Protein AF-A0A7Y2WVC5-F1 (afdb_monomer_lite)

Secondary structure (DSSP, 8-state):
------------------------------PEEEEEEEEEEEPPP-S-S---EEEEEE--S-EEEEEEETTEEPSEEEEETTTTEEEEEES--EEEEEEEEESS---S-EEEE-SSGGG-SEEEEEEE-SSBS-HHHHHHHHTTT---EEEE-GGG--SS---TT-B--HHHHHHHHHTT-EEEE--SS---SS---HHHHHHHHHHHHHHHHTSS-TT----EEEPGGG-GGGHHHHHTTTTTT-S--EEESSS-SEEETTSS-EEETTEEEEEP-TT--B---B-HHHH-HHHHHHHHHHHHHH-BTTB-EEEEEE--TT-HHHHHHHHHHHHHHTSTTTT--EEE--HHHHHHHHHHHHHEEEEEEEEEETTS---------------------------------------------------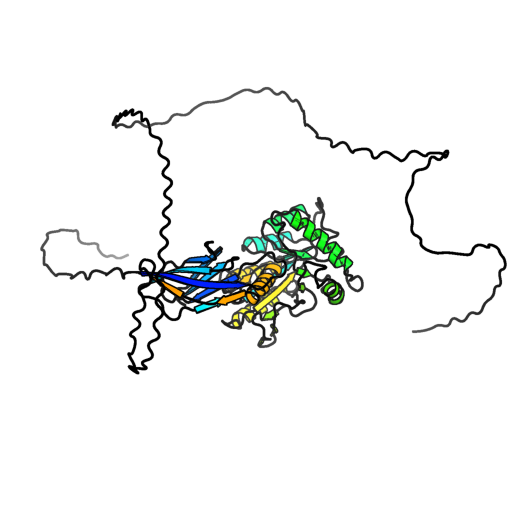------------------------------PPPPP-PPPPPP-------------------------------------------

Foldseek 3Di:
DDDDDDDDDDDDDDDDDDDDPPPDPPPPLDWFKKKKKWFKDFDDFAQAPAQKFKKKKQQAAWADKFKDAPNHGFPDWDADNVRSIIMTMDSDGTMMIIMTIDSDHGDPIDMDTQLFPPNFLAEEAEEEEPQWQCVLVVVLQVVLVAEHEYAYQQQPAAQDDPDPRGGCHLVNLLVNVQSVHHYAYAFNHLDDDPRAALNRRVSRVVSNLVSCCVHPRNSHQHAEYEYRPLDCVNVVSVVVCPPPVGSHQAYAHADAQKAWLLAQWDDDDPDIHHGDDLNYRYHYEAQVLQVALVVLVVVVVVSVVPTDSRTYMYGYYYYYHPSCVSSSVNSVCCCCDQPPNHPNNYHYHYPSNRSSNSSSSVRMDMGDMDMDGPPDDPDPPPPPDPDPDDDDDDDDDDDDDDDDDDDDDDDDDDDDDDDDDDDDDDDDDDDDDDDDDDDDDDYDDDDDDDDDDDDDDDDDDDDDDDDDDDDDDDDDDDDDDDDDDDDDDDDDDDDDDDDDDDDDDDDDDDDD

Sequence (512 aa):
MNWFRSGIATLTIAMALALGFVGWPVHAQSSTAYTYTFSIKQTALPALFYTDLSYIVHLGTVSSPSARVNGVAALSSSYDSATGDFIFTSDQIGTAEITFSAASAPTGITVNKASLKGNKAWAWSHGMDDNVNLQKQIDQINAKGWRATLFMIGNIVSETREEPGWIIDQPGLLELINQGWAVGDHTWSHACYGGQTSAEITDGLAVVEQAVAASSHPDHVVLAFAAPCFDAAYDAPFDALRDGATTLLFNESQGNPLMNVDGTDYTSGAQTAIAMDSTIDKIGRDTGIEASSSGAIATFNWMSANASANRHFWFNTLSHGNQESNLGKVLNNAYATYGPGGTDELWMAPSDEIYSYLVVRDRTTISGGTLTESGNPPSTATNTAISTNTPTNTPTSTATNTPTDTATATNTPTNTPTDTATATNTPTNTPTDTATATNTPMNTPTSTATRTATATRTYTATSTPTPAQVAPNHIYRIWLPFIRTPSRDCSVLLSGCTAGAKHSSAATQQRR

pLDDT: mean 74.97, std 27.17, range [26.42, 98.75]

Radius of gyration: 39.39 Å; chains: 1; bounding box: 111×123×131 Å

Structure (mmCIF, N/CA/C/O backbone):
data_AF-A0A7Y2WVC5-F1
#
_entry.id   AF-A0A7Y2WVC5-F1
#
loop_
_atom_site.group_PDB
_atom_site.id
_atom_site.type_symbol
_atom_site.label_atom_id
_atom_site.label_alt_id
_atom_site.label_comp_id
_atom_site.label_asym_id
_atom_site.label_entity_id
_atom_site.label_seq_id
_atom_site.pdbx_PDB_ins_code
_atom_site.Cartn_x
_atom_site.Cartn_y
_atom_site.Cartn_z
_atom_site.occupancy
_atom_site.B_iso_or_equiv
_atom_site.auth_seq_id
_atom_site.auth_comp_id
_atom_site.auth_asym_id
_atom_site.auth_atom_id
_atom_site.pdbx_PDB_model_num
ATOM 1 N N . MET A 1 1 ? 11.745 59.737 34.653 1.00 33.56 1 MET A N 1
ATOM 2 C CA . MET A 1 1 ? 10.874 60.729 35.326 1.00 33.56 1 MET A CA 1
ATOM 3 C C . MET A 1 1 ? 9.706 59.983 35.959 1.00 33.56 1 MET A C 1
ATOM 5 O O . MET A 1 1 ? 9.180 59.118 35.283 1.00 33.56 1 MET A O 1
ATOM 9 N N . ASN A 1 2 ? 9.359 60.320 37.210 1.00 32.75 2 ASN A N 1
ATOM 10 C CA . ASN A 1 2 ? 8.153 59.952 37.993 1.00 32.75 2 ASN A CA 1
ATOM 11 C C . ASN A 1 2 ? 7.848 58.440 38.180 1.00 32.75 2 ASN A C 1
ATOM 13 O O . ASN A 1 2 ? 7.498 57.759 37.231 1.00 32.75 2 ASN A O 1
ATOM 17 N N . TRP A 1 3 ? 8.164 57.847 39.351 1.00 35.78 3 TRP A N 1
ATOM 18 C CA . TRP A 1 3 ? 7.352 57.774 40.605 1.00 35.78 3 TRP A CA 1
ATOM 19 C C . TRP A 1 3 ? 6.099 56.862 40.428 1.00 35.78 3 TRP A C 1
ATOM 21 O O . TRP A 1 3 ? 5.388 57.027 39.450 1.00 35.78 3 TRP A O 1
ATOM 31 N N . PHE A 1 4 ? 5.754 55.889 41.293 1.00 37.44 4 PHE A N 1
ATOM 32 C CA . PHE A 1 4 ? 5.554 55.987 42.755 1.00 37.44 4 PHE A CA 1
ATOM 33 C C . PHE A 1 4 ? 5.619 54.614 43.501 1.00 37.44 4 PHE A C 1
ATOM 35 O O . PHE A 1 4 ? 5.072 53.630 43.026 1.00 37.44 4 PHE A O 1
ATOM 42 N N . ARG A 1 5 ? 6.200 54.634 44.716 1.00 36.62 5 ARG A N 1
ATOM 43 C CA . ARG A 1 5 ? 6.008 53.806 45.948 1.00 36.62 5 ARG A CA 1
ATOM 44 C C . ARG A 1 5 ? 5.853 52.268 45.968 1.00 36.62 5 ARG A C 1
ATOM 46 O O . ARG A 1 5 ? 4.948 51.672 45.404 1.00 36.62 5 ARG A O 1
ATOM 53 N N . SER A 1 6 ? 6.630 51.701 46.895 1.00 37.03 6 SER A N 1
ATOM 54 C CA . SER A 1 6 ? 6.452 50.435 47.616 1.00 37.03 6 SER A CA 1
ATOM 55 C C . SER A 1 6 ? 5.654 50.604 48.927 1.00 37.03 6 SER A C 1
ATOM 57 O O . SER A 1 6 ? 5.520 51.721 49.437 1.00 37.03 6 SER A O 1
ATOM 59 N N . GLY A 1 7 ? 5.191 49.495 49.526 1.00 32.41 7 GLY A N 1
ATOM 60 C CA . GLY A 1 7 ? 4.706 49.498 50.910 1.00 32.41 7 GLY A CA 1
ATOM 61 C C . GLY A 1 7 ? 4.135 48.175 51.443 1.00 32.41 7 GLY A C 1
ATOM 62 O O . GLY A 1 7 ? 3.260 47.590 50.820 1.00 32.41 7 GLY A O 1
ATOM 63 N N . ILE A 1 8 ? 4.557 47.857 52.677 1.00 33.50 8 ILE A N 1
ATOM 64 C CA . ILE A 1 8 ? 3.957 46.973 53.704 1.00 33.50 8 ILE A CA 1
ATOM 65 C C . ILE A 1 8 ? 4.595 45.581 53.870 1.00 33.50 8 ILE A C 1
ATOM 67 O O . ILE A 1 8 ? 4.725 44.796 52.938 1.00 33.50 8 ILE A O 1
ATOM 71 N N . ALA A 1 9 ? 4.986 45.312 55.121 1.00 34.06 9 ALA A N 1
ATOM 72 C CA . ALA A 1 9 ? 5.579 44.075 55.614 1.00 34.06 9 ALA A CA 1
ATOM 73 C C . ALA A 1 9 ? 4.605 43.316 56.535 1.00 34.06 9 ALA A C 1
ATOM 75 O O . ALA A 1 9 ? 3.639 43.877 57.054 1.00 34.06 9 ALA A O 1
ATOM 76 N N . THR A 1 10 ? 4.884 42.029 56.721 1.00 34.66 10 THR A N 1
ATOM 77 C CA . THR A 1 10 ? 4.026 41.019 57.351 1.00 34.66 10 THR A CA 1
ATOM 78 C C . THR A 1 10 ? 3.912 41.153 58.875 1.00 34.66 10 THR A C 1
ATOM 80 O O . THR A 1 10 ? 4.915 41.368 59.552 1.00 34.66 10 THR A O 1
ATOM 83 N N . LEU A 1 11 ? 2.725 40.880 59.432 1.00 28.55 11 LEU A N 1
ATOM 84 C CA . LEU A 1 11 ? 2.576 40.435 60.823 1.00 28.55 11 LEU A CA 1
ATOM 85 C C . LEU A 1 11 ? 1.407 39.445 60.942 1.00 28.55 11 LEU A C 1
ATOM 87 O O . LEU A 1 11 ? 0.322 39.698 60.423 1.00 28.55 11 LEU A O 1
ATOM 91 N N . THR A 1 12 ? 1.635 38.325 61.629 1.00 35.59 12 THR A N 1
ATOM 92 C CA . THR A 1 12 ? 0.706 37.186 61.703 1.00 35.59 12 THR A CA 1
ATOM 93 C C . THR A 1 12 ? 0.225 36.979 63.137 1.00 35.59 12 THR A C 1
ATOM 95 O O . THR A 1 12 ? 1.047 36.687 64.001 1.00 35.59 12 THR A O 1
ATOM 98 N N . ILE A 1 13 ? -1.087 37.041 63.391 1.00 30.83 13 ILE A N 1
ATOM 99 C CA . ILE A 1 13 ? -1.730 36.419 64.566 1.00 30.83 13 ILE A CA 1
ATOM 100 C C . ILE A 1 13 ? -3.043 35.772 64.108 1.00 30.83 13 ILE A C 1
ATOM 102 O O . ILE A 1 13 ? -3.777 36.336 63.299 1.00 30.83 13 ILE A O 1
ATOM 106 N N . ALA A 1 14 ? -3.302 34.556 64.589 1.00 34.84 14 ALA A N 1
ATOM 107 C CA . ALA A 1 14 ? -4.409 33.716 64.152 1.00 34.84 14 ALA A CA 1
ATOM 108 C C . ALA A 1 14 ? -5.746 34.063 64.827 1.00 34.84 14 ALA A C 1
ATOM 110 O O . ALA A 1 14 ? -5.789 34.395 66.010 1.00 34.84 14 ALA A O 1
ATOM 111 N N . MET A 1 15 ? -6.847 33.836 64.108 1.00 29.27 15 MET A N 1
ATOM 112 C CA . MET A 1 15 ? -8.149 33.561 64.711 1.00 29.27 15 MET A CA 1
ATOM 113 C C . MET A 1 15 ? -8.900 32.558 63.831 1.00 29.27 15 MET A C 1
ATOM 115 O O . MET A 1 15 ? -9.122 32.801 62.648 1.00 29.27 15 MET A O 1
ATOM 119 N N . ALA A 1 16 ? -9.239 31.400 64.396 1.00 35.78 16 ALA A N 1
ATOM 120 C CA . ALA A 1 16 ? -9.943 30.346 63.678 1.00 35.78 16 ALA A CA 1
ATOM 121 C C . ALA A 1 16 ? -11.450 30.636 63.630 1.00 35.78 16 ALA A C 1
ATOM 123 O O . ALA A 1 16 ? -12.061 30.900 64.666 1.00 35.78 16 ALA A O 1
ATOM 124 N N . LEU A 1 17 ? -12.060 30.496 62.452 1.00 33.56 17 LEU A N 1
ATOM 125 C CA . LEU A 1 17 ? -13.498 30.278 62.321 1.00 33.56 17 LEU A CA 1
ATOM 126 C C . LEU A 1 17 ? -13.740 29.065 61.427 1.00 33.56 17 LEU A C 1
ATOM 128 O O . LEU A 1 17 ? -13.249 28.992 60.302 1.00 33.56 17 LEU A O 1
ATOM 132 N N . ALA A 1 18 ? -14.502 28.108 61.949 1.00 40.00 18 ALA A N 1
ATOM 133 C CA . ALA A 1 18 ? -14.889 26.919 61.217 1.00 40.00 18 ALA A CA 1
ATOM 134 C C . ALA A 1 18 ? -16.000 27.253 60.212 1.00 40.00 18 ALA A C 1
ATOM 136 O O . ALA A 1 18 ? -17.116 27.593 60.600 1.00 40.00 18 ALA A O 1
ATOM 137 N N . LEU A 1 19 ? -15.709 27.079 58.926 1.00 38.81 19 LEU A N 1
ATOM 138 C CA . LEU A 1 19 ? -16.716 26.827 57.901 1.00 38.81 19 LEU A CA 1
ATOM 139 C C . LEU A 1 19 ? -16.370 25.488 57.263 1.00 38.81 19 LEU A C 1
ATOM 141 O O . LEU A 1 19 ? -15.317 25.328 56.648 1.00 38.81 19 LEU A O 1
ATOM 145 N N . GLY A 1 20 ? -17.237 24.503 57.491 1.00 38.34 20 GLY A N 1
ATOM 146 C CA . GLY A 1 20 ? -17.029 23.147 57.012 1.00 38.34 20 GLY A CA 1
ATOM 147 C C . GLY A 1 20 ? -17.141 23.088 55.497 1.00 38.34 20 GLY A C 1
ATOM 148 O O . GLY A 1 20 ? -18.246 23.014 54.963 1.00 38.34 20 GLY A O 1
ATOM 149 N N . PHE A 1 21 ? -16.002 23.032 54.810 1.00 38.19 21 PHE A N 1
ATOM 150 C CA . PHE A 1 21 ? -15.967 22.387 53.508 1.00 38.19 21 PHE A CA 1
ATOM 151 C C . PHE A 1 21 ? -16.275 20.910 53.730 1.00 38.19 21 PHE A C 1
ATOM 153 O O . PHE A 1 21 ? -15.416 20.132 54.148 1.00 38.19 21 PHE A O 1
ATOM 160 N N . VAL A 1 22 ? -17.522 20.530 53.449 1.00 42.47 22 VAL A N 1
ATOM 161 C CA . VAL A 1 22 ? -17.866 19.141 53.156 1.00 42.47 22 VAL A CA 1
ATOM 162 C C . VAL A 1 22 ? -17.122 18.803 51.873 1.00 42.47 22 VAL A C 1
ATOM 164 O O . VAL A 1 22 ? -17.624 19.024 50.772 1.00 42.47 22 VAL A O 1
ATOM 167 N N . GLY A 1 23 ? -15.887 18.328 52.025 1.00 41.09 23 GLY A N 1
ATOM 168 C CA . GLY A 1 23 ? -15.157 17.691 50.949 1.00 41.09 23 GLY A CA 1
ATOM 169 C C . GLY A 1 23 ? -15.967 16.478 50.533 1.00 41.09 23 GLY A C 1
ATOM 170 O O . GLY A 1 23 ? -15.902 15.439 51.186 1.00 41.09 23 GLY A O 1
ATOM 171 N N . TRP A 1 24 ? -16.767 16.630 49.476 1.00 39.22 24 TRP A N 1
ATOM 172 C CA . TRP A 1 24 ? -17.312 15.482 48.775 1.00 39.22 24 TRP A CA 1
ATOM 173 C C . TRP A 1 24 ? -16.113 14.606 48.425 1.00 39.22 24 TRP A C 1
ATOM 175 O O . TRP A 1 24 ? -15.170 15.119 47.811 1.00 39.22 24 TRP A O 1
ATOM 185 N N . PRO A 1 25 ? -16.100 13.318 48.809 1.00 43.84 25 PRO A N 1
ATOM 186 C CA . PRO A 1 25 ? -15.121 12.418 48.250 1.00 43.84 25 PRO A CA 1
ATOM 187 C C . PRO A 1 25 ? -15.337 12.485 46.745 1.00 43.84 25 PRO A C 1
ATOM 189 O O . PRO A 1 25 ? -16.435 12.173 46.265 1.00 43.84 25 PRO A O 1
ATOM 192 N N . VAL A 1 26 ? -14.308 12.910 46.010 1.00 43.91 26 VAL A N 1
ATOM 193 C CA . VAL A 1 26 ? -14.211 12.591 44.590 1.00 43.91 26 VAL A CA 1
ATOM 194 C C . VAL A 1 26 ? -14.127 11.075 44.574 1.00 43.91 26 VAL A C 1
ATOM 196 O O . VAL A 1 26 ? -13.062 10.499 44.787 1.00 43.91 26 VAL A O 1
ATOM 199 N N . HIS A 1 27 ? -15.289 10.433 44.466 1.00 46.88 27 HIS A N 1
ATOM 200 C CA . HIS A 1 27 ? -15.378 8.997 44.332 1.00 46.88 27 HIS A CA 1
ATOM 201 C C . HIS A 1 27 ? -14.640 8.700 43.039 1.00 46.88 27 HIS A C 1
ATOM 203 O O . HIS A 1 27 ? -15.120 9.061 41.965 1.00 46.88 27 HIS A O 1
ATOM 209 N N . ALA A 1 28 ? -13.446 8.116 43.159 1.00 51.41 28 ALA A N 1
ATOM 210 C CA . ALA A 1 28 ? -12.745 7.560 42.020 1.00 51.41 28 ALA A CA 1
ATOM 211 C C . ALA A 1 28 ? -13.733 6.594 41.367 1.00 51.41 28 ALA A C 1
ATOM 213 O O . ALA A 1 28 ? -14.120 5.596 41.977 1.00 51.41 28 ALA A O 1
ATOM 214 N N . GLN A 1 29 ? -14.237 6.982 40.196 1.00 56.34 29 GLN A N 1
ATOM 215 C CA . GLN A 1 29 ? -15.312 6.276 39.522 1.00 56.34 29 GLN A CA 1
ATOM 216 C C . GLN A 1 29 ? -14.805 4.859 39.266 1.00 56.34 29 GLN A C 1
ATOM 218 O O . GLN A 1 29 ? -13.790 4.692 38.592 1.00 56.34 29 GLN A O 1
ATOM 223 N N . SER A 1 30 ? -15.429 3.860 39.896 1.00 72.81 30 SER A N 1
ATOM 224 C CA . SER A 1 30 ? -14.893 2.501 39.918 1.00 72.81 30 SER A CA 1
ATOM 225 C C . SER A 1 30 ? -14.838 1.959 38.495 1.00 72.81 30 SER A C 1
ATOM 227 O O . SER A 1 30 ? -15.876 1.664 37.906 1.00 72.81 30 SER A O 1
ATOM 229 N N . SER A 1 31 ? -13.634 1.863 37.938 1.00 85.94 31 SER A N 1
ATOM 230 C CA . SER A 1 31 ? -13.429 1.309 36.609 1.00 85.94 31 SER A CA 1
ATOM 231 C C . SER A 1 31 ? -13.455 -0.210 36.694 1.00 85.94 31 SER A C 1
ATOM 233 O O . SER A 1 31 ? -12.583 -0.814 37.324 1.00 85.94 31 SER A O 1
ATOM 235 N N . THR A 1 32 ? -14.434 -0.815 36.041 1.00 93.31 32 THR A N 1
ATOM 236 C CA . THR A 1 32 ? -14.542 -2.260 35.894 1.00 93.31 32 THR A CA 1
ATOM 237 C C . THR A 1 32 ? -13.721 -2.698 34.684 1.00 93.31 32 THR A C 1
ATOM 239 O O . THR A 1 32 ? -13.753 -2.044 33.640 1.00 93.31 32 THR A O 1
ATOM 242 N N . ALA A 1 33 ? -12.965 -3.786 34.826 1.00 95.31 33 ALA A N 1
ATOM 243 C CA . ALA A 1 33 ? -12.203 -4.368 33.729 1.00 95.31 33 ALA A CA 1
ATOM 244 C C . ALA A 1 33 ? -13.109 -5.254 32.863 1.00 95.31 33 ALA A C 1
ATOM 246 O O . ALA A 1 33 ? -13.911 -6.031 33.382 1.00 95.31 33 ALA A O 1
ATOM 247 N N . TYR A 1 34 ? -12.944 -5.173 31.549 1.00 96.81 34 TYR A N 1
ATOM 248 C CA . TYR A 1 34 ? -13.695 -5.948 30.570 1.00 96.81 34 TYR A CA 1
ATOM 249 C C . TYR A 1 34 ? -12.758 -6.580 29.543 1.00 96.81 34 TYR A C 1
ATOM 251 O O . TYR A 1 34 ? -11.698 -6.034 29.225 1.00 96.81 34 TYR A O 1
ATOM 259 N N . THR A 1 35 ? -13.196 -7.705 28.987 1.00 97.44 35 THR A N 1
ATOM 260 C CA . THR A 1 35 ? -12.602 -8.320 27.801 1.00 97.44 35 THR A CA 1
ATOM 261 C C . THR A 1 35 ? -13.685 -8.467 26.742 1.00 97.44 35 THR A C 1
ATOM 263 O O . THR A 1 35 ? -14.736 -9.054 26.993 1.00 97.44 35 THR A O 1
ATOM 266 N N . TYR A 1 36 ? -13.446 -7.944 25.545 1.00 98.06 36 TYR A N 1
ATOM 267 C CA . TYR A 1 36 ? -14.288 -8.178 24.378 1.00 98.06 36 TYR A CA 1
ATOM 268 C C . TYR A 1 36 ? -13.583 -9.141 23.423 1.00 98.06 36 TYR A C 1
ATOM 270 O O . TYR A 1 36 ? -12.424 -8.928 23.072 1.00 98.06 36 TYR A O 1
ATOM 278 N N . THR A 1 37 ? -14.269 -10.206 23.011 1.00 98.12 37 THR A N 1
ATOM 279 C CA . THR A 1 37 ? -13.688 -11.281 22.192 1.00 98.12 37 THR A CA 1
ATOM 280 C C . THR A 1 37 ? -14.423 -11.463 20.870 1.00 98.12 37 THR A C 1
ATOM 282 O O . THR A 1 37 ? -15.655 -11.459 20.832 1.00 98.12 37 THR A O 1
ATOM 285 N N . PHE A 1 38 ? -13.679 -11.654 19.780 1.00 98.50 38 PHE A N 1
ATOM 286 C CA . PHE A 1 38 ? -14.226 -11.936 18.446 1.00 98.50 38 PHE A CA 1
ATOM 287 C C . PHE A 1 38 ? -13.301 -12.862 17.642 1.00 98.50 38 PHE A C 1
ATOM 289 O O . PHE A 1 38 ? -12.159 -13.097 18.023 1.00 98.50 38 PHE A O 1
ATOM 296 N N . SER A 1 39 ? -13.797 -13.427 16.539 1.00 98.44 39 SER A N 1
ATOM 297 C CA . SER A 1 39 ? -13.038 -14.340 15.671 1.00 98.44 39 SER A CA 1
ATOM 298 C C . SER A 1 39 ? -12.626 -13.664 14.363 1.00 98.44 39 SER A C 1
ATOM 300 O O . SER A 1 39 ? -13.490 -13.243 13.588 1.00 98.44 39 SER A O 1
ATOM 302 N N . ILE A 1 40 ? -11.324 -13.656 14.087 1.00 98.56 40 ILE A N 1
ATOM 303 C CA . ILE A 1 40 ? -10.708 -13.333 12.796 1.00 98.56 40 ILE A CA 1
ATOM 304 C C . ILE A 1 40 ? -10.522 -14.640 12.016 1.00 98.56 40 ILE A C 1
ATOM 306 O O . ILE A 1 40 ? -9.929 -15.596 12.523 1.00 98.56 40 ILE A O 1
ATOM 310 N N . LYS A 1 41 ? -11.013 -14.693 10.776 1.00 97.56 41 LYS A N 1
ATOM 311 C CA . LYS A 1 41 ? -10.811 -15.821 9.853 1.00 97.56 41 LYS A CA 1
ATOM 312 C C . LYS A 1 41 ? -10.374 -15.317 8.491 1.00 97.56 41 LYS A C 1
ATOM 314 O O . LYS A 1 41 ? -10.962 -14.371 7.977 1.00 97.56 41 LYS A O 1
ATOM 319 N N . GLN A 1 42 ? -9.427 -16.006 7.877 1.00 96.62 42 GLN A N 1
ATOM 320 C CA . GLN A 1 42 ? -8.879 -15.656 6.574 1.00 96.62 42 GLN A CA 1
ATOM 321 C C . GLN A 1 42 ? -9.045 -16.836 5.611 1.00 96.62 42 GLN A C 1
ATOM 323 O O . GLN A 1 42 ? -8.865 -17.992 6.005 1.00 96.62 42 GLN A O 1
ATOM 328 N N . THR A 1 43 ? -9.451 -16.563 4.371 1.00 94.75 43 THR A N 1
ATOM 329 C CA . THR A 1 43 ? -9.403 -17.554 3.286 1.00 94.75 43 THR A CA 1
ATOM 330 C C . THR A 1 43 ? -7.969 -17.682 2.768 1.00 94.75 43 THR A C 1
ATOM 332 O O . THR A 1 43 ? -7.126 -16.843 3.066 1.00 94.75 43 THR A O 1
ATOM 335 N N . ALA A 1 44 ? -7.654 -18.746 2.022 1.00 92.44 44 ALA A N 1
ATOM 336 C CA . ALA A 1 44 ? -6.290 -18.970 1.538 1.00 92.44 44 ALA A CA 1
ATOM 337 C C . ALA A 1 44 ? -5.752 -17.743 0.774 1.00 92.44 44 ALA A C 1
ATOM 339 O O . ALA A 1 44 ? -6.392 -17.272 -0.169 1.00 92.44 44 ALA A O 1
ATOM 340 N N . LEU A 1 45 ? -4.588 -17.234 1.179 1.00 91.62 45 LEU A N 1
ATOM 341 C CA . LEU A 1 45 ? -3.866 -16.159 0.494 1.00 91.62 45 LEU A CA 1
ATOM 342 C C . LEU A 1 45 ? -3.009 -16.730 -0.657 1.00 91.62 45 LEU A C 1
ATOM 344 O O . LEU A 1 45 ? -2.692 -17.923 -0.635 1.00 91.62 45 LEU A O 1
ATOM 348 N N . PRO A 1 46 ? -2.620 -15.918 -1.661 1.00 90.44 46 PRO A N 1
ATOM 349 C CA . PRO A 1 46 ? -1.436 -16.222 -2.464 1.00 90.44 46 PRO A CA 1
ATOM 350 C C . PRO A 1 46 ? -0.169 -16.112 -1.591 1.00 90.44 46 PRO A C 1
ATOM 352 O O . PRO A 1 46 ? -0.246 -15.753 -0.415 1.00 90.44 46 PRO A O 1
ATOM 355 N N . ALA A 1 47 ? 1.003 -16.411 -2.154 1.00 90.50 47 ALA A N 1
ATOM 356 C CA . ALA A 1 47 ? 2.263 -16.092 -1.488 1.00 90.50 47 ALA A CA 1
ATOM 357 C C . ALA A 1 47 ? 2.383 -14.562 -1.350 1.00 90.50 47 ALA A C 1
ATOM 359 O O . ALA A 1 47 ? 2.313 -13.853 -2.349 1.00 90.50 47 ALA A O 1
ATOM 360 N N . LEU A 1 48 ? 2.506 -14.066 -0.118 1.00 92.00 48 LEU A N 1
ATOM 361 C CA . LEU A 1 48 ? 2.622 -12.647 0.229 1.00 92.00 48 LEU A CA 1
ATOM 362 C C . LEU A 1 48 ? 3.631 -12.505 1.369 1.00 92.00 48 LEU A C 1
ATOM 364 O O . LEU A 1 48 ? 3.657 -13.348 2.265 1.00 92.00 48 LEU A O 1
ATOM 368 N N . PHE A 1 49 ? 4.406 -11.421 1.363 1.00 92.19 49 PHE A N 1
ATOM 369 C CA . PHE A 1 49 ? 5.295 -11.074 2.475 1.00 92.19 49 PHE A CA 1
ATOM 370 C C . PHE A 1 49 ? 4.537 -10.358 3.602 1.00 92.19 49 PHE A C 1
ATOM 372 O O . PHE A 1 49 ? 4.613 -10.738 4.769 1.00 92.19 49 PHE A O 1
ATOM 379 N N . TYR A 1 50 ? 3.738 -9.349 3.247 1.00 93.75 50 TYR A N 1
ATOM 380 C CA . TYR A 1 50 ? 2.943 -8.586 4.202 1.00 93.75 50 TYR A CA 1
ATOM 381 C C . TYR A 1 50 ? 1.582 -9.257 4.415 1.00 93.75 50 TYR A C 1
ATOM 383 O O . TYR A 1 50 ? 0.789 -9.399 3.486 1.00 93.75 50 TYR A O 1
ATOM 391 N N . THR A 1 51 ? 1.303 -9.672 5.650 1.00 95.69 51 THR A N 1
ATOM 392 C CA . THR A 1 51 ? 0.049 -10.355 6.028 1.00 95.69 51 THR A CA 1
ATOM 393 C C . THR A 1 51 ? -0.720 -9.642 7.142 1.00 95.69 51 THR A C 1
ATOM 395 O O . THR A 1 51 ? -1.736 -10.151 7.617 1.00 95.69 51 THR A O 1
ATOM 398 N N . ASP A 1 52 ? -0.267 -8.453 7.552 1.00 96.94 52 ASP A N 1
ATOM 399 C CA . ASP A 1 52 ? -0.878 -7.701 8.640 1.00 96.94 52 ASP A CA 1
ATOM 400 C C . ASP A 1 52 ? -2.113 -6.902 8.204 1.00 96.94 52 ASP A C 1
ATOM 402 O O . ASP A 1 52 ? -2.188 -6.346 7.110 1.00 96.94 52 ASP A O 1
ATOM 406 N N . LEU A 1 53 ? -3.112 -6.855 9.086 1.00 98.56 53 LEU A N 1
ATOM 407 C CA . LEU A 1 53 ? -4.369 -6.147 8.866 1.00 98.56 53 LEU A CA 1
ATOM 408 C C . LEU A 1 53 ? -4.687 -5.255 10.064 1.00 98.56 53 LEU A C 1
ATOM 410 O O . LEU A 1 53 ? -4.474 -5.641 11.216 1.00 98.56 53 LEU A O 1
ATOM 414 N N . SER A 1 54 ? -5.221 -4.063 9.791 1.00 98.69 54 SER A N 1
ATOM 415 C CA . SER A 1 54 ? -5.696 -3.154 10.837 1.00 98.69 54 SER A CA 1
ATOM 416 C C . SER A 1 54 ? -7.198 -3.311 11.056 1.00 98.69 54 SER A C 1
ATOM 418 O O . SER A 1 54 ? -7.984 -3.398 10.112 1.00 98.69 54 SER A O 1
ATOM 420 N N . TYR A 1 55 ? -7.589 -3.309 12.322 1.00 98.75 55 TYR A N 1
ATOM 421 C CA . TYR A 1 55 ? -8.950 -3.486 12.803 1.00 98.75 55 TYR A CA 1
ATOM 422 C C . TYR A 1 55 ? -9.375 -2.247 13.583 1.00 98.75 55 TYR A C 1
ATOM 424 O O . TYR A 1 55 ? -8.577 -1.685 14.331 1.00 98.75 55 TYR A O 1
ATOM 432 N N . ILE A 1 56 ? -10.635 -1.850 13.431 1.00 98.44 56 ILE A N 1
ATOM 433 C CA . ILE A 1 56 ? -11.261 -0.731 14.137 1.00 98.44 56 ILE A CA 1
ATOM 434 C C . ILE A 1 56 ? -12.304 -1.327 15.079 1.00 98.44 56 ILE A C 1
ATOM 436 O O . ILE A 1 56 ? -13.268 -1.943 14.619 1.00 98.44 56 ILE A O 1
ATOM 440 N N . VAL A 1 57 ? -12.109 -1.167 16.385 1.00 98.50 57 VAL A N 1
ATOM 441 C CA . VAL A 1 57 ? -13.035 -1.620 17.426 1.00 98.50 57 VAL A CA 1
ATOM 442 C C . VAL A 1 57 ? -13.651 -0.394 18.087 1.00 98.50 57 VAL A C 1
ATOM 444 O O . VAL A 1 57 ? -12.981 0.303 18.846 1.00 98.50 57 VAL A O 1
ATOM 447 N N . HIS A 1 58 ? -14.930 -0.133 17.833 1.00 98.00 58 HIS A N 1
ATOM 448 C CA . HIS A 1 58 ? -15.634 0.950 18.513 1.00 98.00 58 HIS A CA 1
ATOM 449 C C . HIS A 1 58 ? -15.964 0.521 19.946 1.00 98.00 58 HIS A C 1
ATOM 451 O O . HIS A 1 58 ? -16.789 -0.371 20.146 1.00 98.00 58 HIS A O 1
ATOM 457 N N . LEU A 1 59 ? -15.316 1.125 20.942 1.00 97.00 59 LEU A N 1
ATOM 458 C CA . LEU A 1 59 ? -15.482 0.790 22.364 1.00 97.00 59 LEU A CA 1
ATOM 459 C C . LEU A 1 59 ? -16.283 1.844 23.143 1.00 97.00 59 LEU A C 1
ATOM 461 O O . LEU A 1 59 ? -16.738 1.567 24.256 1.00 97.00 59 LEU A O 1
ATOM 465 N N . GLY A 1 60 ? -16.454 3.044 22.584 1.00 95.88 60 GLY A N 1
ATOM 466 C CA . GLY A 1 60 ? -16.925 4.204 23.338 1.00 95.88 60 GLY A CA 1
ATOM 467 C C . GLY A 1 60 ? -15.904 4.618 24.406 1.00 95.88 60 GLY A C 1
ATOM 468 O O . GLY A 1 60 ? -14.716 4.337 24.283 1.00 95.88 60 GLY A O 1
ATOM 469 N N . THR A 1 61 ? -16.347 5.297 25.469 1.00 95.31 61 THR A N 1
ATOM 470 C CA . THR A 1 61 ? -15.440 5.839 26.497 1.00 95.31 61 THR A CA 1
ATOM 471 C C . THR A 1 61 ? -14.836 4.750 27.393 1.00 95.31 61 THR A C 1
ATOM 473 O O . THR A 1 61 ? -15.435 4.345 28.392 1.00 95.31 61 THR A O 1
ATOM 476 N N . VAL A 1 62 ? -13.609 4.335 27.073 1.00 96.19 62 VAL A N 1
ATOM 477 C CA . VAL A 1 62 ? -12.811 3.365 27.843 1.00 96.19 62 VAL A CA 1
ATOM 478 C C . VAL A 1 62 ? -11.437 3.923 28.238 1.00 96.19 62 VAL A C 1
ATOM 480 O O . VAL A 1 62 ? -11.011 4.978 27.761 1.00 96.19 62 VAL A O 1
ATOM 483 N N . SER A 1 63 ? -10.727 3.210 29.113 1.00 95.81 63 SER A N 1
ATOM 484 C CA . SER A 1 63 ? -9.326 3.457 29.461 1.00 95.81 63 SER A CA 1
ATOM 485 C C . SER A 1 63 ? -8.462 2.208 29.275 1.00 95.81 63 SER A C 1
ATOM 487 O O . SER A 1 63 ? -8.920 1.075 29.434 1.00 95.81 63 SER A O 1
ATOM 489 N N . SER A 1 64 ? -7.195 2.437 28.918 1.00 94.94 64 SER A N 1
ATOM 490 C CA . SER A 1 64 ? -6.168 1.410 28.688 1.00 94.94 64 SER A CA 1
ATOM 491 C C . SER A 1 64 ? -6.590 0.231 27.785 1.00 94.94 64 SER A C 1
ATOM 493 O O . SER A 1 64 ? -6.355 -0.915 28.173 1.00 94.94 64 SER A O 1
ATOM 495 N N . PRO A 1 65 ? -7.208 0.458 26.606 1.00 97.94 65 PRO A N 1
ATOM 496 C CA . PRO A 1 65 ? -7.500 -0.630 25.684 1.00 97.94 65 PRO A CA 1
ATOM 497 C C . PRO A 1 65 ? -6.210 -1.250 25.126 1.00 97.94 65 PRO A C 1
ATOM 499 O O . PRO A 1 65 ? -5.262 -0.543 24.782 1.00 97.94 65 PRO A O 1
ATOM 502 N N . SER A 1 66 ? -6.180 -2.577 25.021 1.00 98.31 66 SER A N 1
ATOM 503 C CA . SER A 1 66 ? -5.099 -3.327 24.375 1.00 98.31 66 SER A CA 1
ATOM 504 C C . SER A 1 66 ? -5.634 -4.564 23.660 1.00 98.31 66 SER A C 1
ATOM 506 O O . SER A 1 66 ? -6.565 -5.199 24.154 1.00 98.31 66 SER A O 1
ATOM 508 N N . ALA A 1 67 ? -5.014 -4.935 22.537 1.00 98.50 67 ALA A N 1
ATOM 509 C CA . ALA A 1 67 ? -5.377 -6.109 21.748 1.00 98.50 67 ALA A CA 1
ATOM 510 C C . ALA A 1 67 ? -4.358 -7.246 21.872 1.00 98.50 67 ALA A C 1
ATOM 512 O O . ALA A 1 67 ? -3.140 -7.033 21.832 1.00 98.50 67 ALA A O 1
ATOM 513 N N . ARG A 1 68 ? -4.884 -8.470 21.912 1.00 98.56 68 ARG A N 1
ATOM 514 C CA . ARG A 1 68 ? -4.173 -9.697 21.550 1.00 98.56 68 ARG A CA 1
ATOM 515 C C . ARG A 1 68 ? -4.949 -10.444 20.475 1.00 98.56 68 ARG A C 1
ATOM 517 O O . ARG A 1 68 ? -6.172 -10.365 20.438 1.00 98.56 68 ARG A O 1
ATOM 524 N N . VAL A 1 69 ? -4.255 -11.201 19.637 1.00 98.44 69 VAL A N 1
ATOM 525 C CA . VAL A 1 69 ? -4.861 -12.168 18.717 1.00 98.44 69 VAL A CA 1
ATOM 526 C C . VAL A 1 69 ? -4.126 -13.490 18.884 1.00 98.44 69 VAL A C 1
ATOM 528 O O . VAL A 1 69 ? -2.901 -13.541 18.811 1.00 98.44 69 VAL A O 1
ATOM 531 N N . ASN A 1 70 ? -4.870 -14.551 19.195 1.00 96.31 70 ASN A N 1
ATOM 532 C CA . ASN A 1 70 ? -4.330 -15.868 19.540 1.00 96.31 70 ASN A CA 1
ATOM 533 C C . ASN A 1 70 ? -3.241 -15.804 20.644 1.00 96.31 70 ASN A C 1
ATOM 535 O O . ASN A 1 70 ? -2.219 -16.484 20.584 1.00 96.31 70 ASN A O 1
ATOM 539 N N . GLY A 1 71 ? -3.431 -14.920 21.634 1.00 96.00 71 GLY A N 1
ATOM 540 C CA . GLY A 1 71 ? -2.481 -14.645 22.721 1.00 96.00 71 GLY A CA 1
ATOM 541 C C . GLY A 1 71 ? -1.300 -13.724 22.366 1.00 96.00 71 GLY A C 1
ATOM 542 O O . GLY A 1 71 ? -0.711 -13.121 23.272 1.00 96.00 71 GLY A O 1
ATOM 543 N N . VAL A 1 72 ? -0.975 -13.545 21.083 1.00 98.31 72 VAL A N 1
ATOM 544 C CA . VAL A 1 72 ? 0.080 -12.633 20.602 1.00 98.31 72 VAL A CA 1
ATOM 545 C C . VAL A 1 72 ? -0.398 -11.186 20.737 1.00 98.31 72 VAL A C 1
ATOM 547 O O . VAL A 1 72 ? -1.558 -10.895 20.467 1.00 98.31 72 VAL A O 1
ATOM 550 N N . ALA A 1 73 ? 0.460 -10.271 21.193 1.00 98.19 73 ALA A N 1
ATOM 551 C CA . ALA A 1 73 ? 0.111 -8.849 21.272 1.00 98.19 73 ALA A CA 1
ATOM 552 C C . ALA A 1 73 ? -0.017 -8.230 19.871 1.00 98.19 73 ALA A C 1
ATOM 554 O O . ALA A 1 73 ? 0.702 -8.628 18.957 1.00 98.19 73 ALA A O 1
ATOM 555 N N . ALA A 1 74 ? -0.905 -7.246 19.710 1.00 97.38 74 ALA A N 1
ATOM 556 C CA . ALA A 1 74 ? -0.988 -6.479 18.469 1.00 97.38 74 ALA A CA 1
ATOM 557 C C . ALA A 1 74 ? 0.351 -5.792 18.132 1.00 97.38 74 ALA A C 1
ATOM 559 O O . ALA A 1 74 ? 1.050 -5.307 19.024 1.00 97.38 74 ALA A O 1
ATOM 560 N N . LEU A 1 75 ? 0.672 -5.726 16.837 1.00 97.50 75 LEU A N 1
ATOM 561 C CA . LEU A 1 75 ? 1.894 -5.110 16.303 1.00 97.50 75 LEU A CA 1
ATOM 562 C C . LEU A 1 75 ? 1.915 -3.597 16.559 1.00 97.50 75 LEU A C 1
ATOM 564 O O . LEU A 1 75 ? 2.955 -3.006 16.839 1.00 97.50 75 LEU A O 1
ATOM 568 N N . SER A 1 76 ? 0.740 -2.973 16.483 1.00 97.25 76 SER A N 1
ATOM 569 C CA . SER A 1 76 ? 0.504 -1.577 16.840 1.00 97.25 76 SER A CA 1
ATOM 570 C C . SER A 1 76 ? -0.923 -1.401 17.352 1.00 97.25 76 SER A C 1
ATOM 572 O O . SER A 1 76 ? -1.813 -2.188 17.015 1.00 97.25 76 SER A O 1
ATOM 574 N N . SER A 1 77 ? -1.155 -0.367 18.161 1.00 97.56 77 SER A N 1
ATOM 575 C CA . SER A 1 77 ? -2.504 0.037 18.557 1.00 97.56 77 SER A CA 1
ATOM 576 C C . SER A 1 77 ? -2.585 1.500 18.984 1.00 97.56 77 SER A C 1
ATOM 578 O O . SER A 1 77 ? -1.656 2.009 19.613 1.00 97.56 77 SER A O 1
ATOM 580 N N . SER A 1 78 ? -3.719 2.140 18.715 1.00 97.12 78 SER A N 1
ATOM 581 C CA . SER A 1 78 ? -4.066 3.497 19.143 1.00 97.12 78 SER A CA 1
ATOM 582 C C . SER A 1 78 ? -5.528 3.556 19.597 1.00 97.12 78 SER A C 1
ATOM 584 O O . SER A 1 78 ? -6.336 2.694 19.260 1.00 97.12 78 SER A O 1
ATOM 586 N N . TYR A 1 79 ? -5.875 4.566 20.392 1.00 97.75 79 TYR A N 1
ATOM 587 C CA . TYR A 1 79 ? -7.245 4.816 20.836 1.00 97.75 79 TYR A CA 1
ATOM 588 C C . TYR A 1 79 ? -7.559 6.298 20.674 1.00 97.75 79 TYR A C 1
ATOM 590 O O . TYR A 1 79 ? -6.883 7.135 21.278 1.00 97.75 79 TYR A O 1
ATOM 598 N N . ASP A 1 80 ? -8.574 6.607 19.873 1.00 95.31 80 ASP A N 1
ATOM 599 C CA . ASP A 1 80 ? -9.122 7.954 19.761 1.00 95.31 80 ASP A CA 1
ATOM 600 C C . ASP A 1 80 ? -10.288 8.099 20.748 1.00 95.31 80 ASP A C 1
ATOM 602 O O . ASP A 1 80 ? -11.329 7.454 20.630 1.00 95.31 80 ASP A O 1
ATOM 606 N N . SER A 1 81 ? -10.112 8.958 21.751 1.00 94.31 81 SER A N 1
ATOM 607 C CA . SER A 1 81 ? -11.129 9.222 22.771 1.00 94.31 81 SER A CA 1
ATOM 608 C C . SER A 1 81 ? -12.246 10.162 22.305 1.00 94.31 81 SER A C 1
ATOM 610 O O . SER A 1 81 ? -13.258 10.268 23.002 1.00 94.31 81 SER A O 1
ATOM 612 N N . ALA A 1 82 ? -12.091 10.832 21.157 1.00 93.88 82 ALA A N 1
ATOM 613 C CA . ALA A 1 82 ? -13.122 11.669 20.552 1.00 93.88 82 ALA A CA 1
ATOM 614 C C . ALA A 1 82 ? -14.135 10.837 19.752 1.00 93.88 82 ALA A C 1
ATOM 616 O O . ALA A 1 82 ? -15.332 11.121 19.822 1.00 93.88 82 ALA A O 1
ATOM 617 N N . THR A 1 83 ? -13.681 9.800 19.038 1.00 94.38 83 THR A N 1
ATOM 618 C CA . THR A 1 83 ? -14.575 8.845 18.356 1.00 94.38 83 THR A CA 1
ATOM 619 C C . THR A 1 83 ? -14.966 7.664 19.243 1.00 94.38 83 THR A C 1
ATOM 621 O O . THR A 1 83 ? -16.064 7.135 19.094 1.00 94.38 83 THR A O 1
ATOM 624 N N . GLY A 1 84 ? -14.113 7.269 20.194 1.00 96.62 84 GLY A N 1
ATOM 625 C CA . GLY A 1 84 ? -14.258 6.031 20.964 1.00 96.62 84 GLY A CA 1
ATOM 626 C C . GLY A 1 84 ? -13.725 4.793 20.233 1.00 96.62 84 GLY A C 1
ATOM 627 O O . GLY A 1 84 ? -14.037 3.671 20.642 1.00 96.62 84 GLY A O 1
ATOM 628 N N . ASP A 1 85 ? -12.946 4.977 19.164 1.00 97.62 85 ASP A N 1
ATOM 629 C CA . ASP A 1 85 ? -12.401 3.886 18.358 1.00 97.62 85 ASP A CA 1
ATOM 630 C C . ASP A 1 85 ? -11.016 3.461 18.848 1.00 97.62 85 ASP A C 1
ATOM 632 O O . ASP A 1 85 ? -10.088 4.260 18.989 1.00 97.62 85 ASP A O 1
ATOM 636 N N . PHE A 1 86 ? -10.867 2.159 19.071 1.00 98.56 86 PHE A N 1
ATOM 637 C CA . PHE A 1 86 ? -9.595 1.501 19.313 1.00 98.56 86 PHE A CA 1
ATOM 638 C C . PHE A 1 86 ? -9.136 0.802 18.034 1.00 98.56 86 PHE A C 1
ATOM 640 O O . PHE A 1 86 ? -9.770 -0.147 17.569 1.00 98.56 86 PHE A O 1
ATOM 647 N N . ILE A 1 87 ? -8.035 1.276 17.459 1.00 98.50 87 ILE A N 1
ATOM 648 C CA . ILE A 1 87 ? -7.447 0.734 16.236 1.00 98.50 87 ILE A CA 1
ATOM 649 C C . ILE A 1 87 ? -6.269 -0.151 16.635 1.00 98.50 87 ILE A C 1
ATOM 651 O O . ILE A 1 87 ? -5.427 0.266 17.428 1.00 98.50 87 ILE A O 1
ATOM 655 N N . PHE A 1 88 ? -6.168 -1.358 16.083 1.00 98.75 88 PHE A N 1
ATOM 656 C CA . PHE A 1 88 ? -4.994 -2.214 16.278 1.00 98.75 88 PHE A CA 1
ATOM 657 C C . PHE A 1 88 ? -4.625 -2.973 15.005 1.00 98.75 88 PHE A C 1
ATOM 659 O O . PHE A 1 88 ? -5.483 -3.225 14.163 1.00 98.75 88 PHE A O 1
ATOM 666 N N . THR A 1 89 ? -3.356 -3.355 14.870 1.00 98.69 89 THR A N 1
ATOM 667 C CA . THR A 1 89 ? -2.846 -4.098 13.707 1.00 98.69 89 THR A CA 1
ATOM 668 C C . THR A 1 89 ? -2.306 -5.459 14.131 1.00 98.69 89 THR A C 1
ATOM 670 O O . THR A 1 89 ? -1.616 -5.563 15.147 1.00 98.69 89 THR A O 1
ATOM 673 N N . SER A 1 90 ? -2.626 -6.510 13.377 1.00 98.31 90 SER A N 1
ATOM 674 C CA . SER A 1 90 ? -2.123 -7.865 13.620 1.00 98.31 90 SER A CA 1
ATOM 675 C C . SER A 1 90 ? -2.028 -8.669 12.324 1.00 98.31 90 SER A C 1
ATOM 677 O O . SER A 1 90 ? -2.883 -8.555 11.449 1.00 98.31 90 SER A O 1
ATOM 679 N N . ASP A 1 91 ? -0.990 -9.494 12.251 1.00 97.00 91 ASP A N 1
ATOM 680 C CA . ASP A 1 91 ? -0.713 -10.549 11.269 1.00 97.00 91 ASP A CA 1
ATOM 681 C C . ASP A 1 91 ? -1.332 -11.911 11.654 1.00 97.00 91 ASP A C 1
ATOM 683 O O . ASP A 1 91 ? -1.282 -12.873 10.891 1.00 97.00 91 ASP A O 1
ATOM 687 N N . GLN A 1 92 ? -1.927 -12.015 12.846 1.00 97.88 92 GLN A N 1
ATOM 688 C CA . GLN A 1 92 ? -2.489 -13.259 13.362 1.00 97.88 92 GLN A CA 1
ATOM 689 C C . GLN A 1 92 ? -3.967 -13.435 12.989 1.00 97.88 92 GLN A C 1
ATOM 691 O O . GLN A 1 92 ? -4.737 -12.482 12.848 1.00 97.88 92 GLN A O 1
ATOM 696 N N . ILE A 1 93 ? -4.393 -14.698 12.947 1.00 97.12 93 ILE A N 1
ATOM 697 C CA . ILE A 1 93 ? -5.793 -15.117 12.807 1.00 97.12 93 ILE A CA 1
ATOM 698 C C . ILE A 1 93 ? -6.253 -15.902 14.047 1.00 97.12 93 ILE A C 1
ATOM 700 O O . ILE A 1 93 ? -5.437 -16.368 14.842 1.00 97.12 93 ILE A O 1
ATOM 704 N N . GLY A 1 94 ? -7.566 -16.084 14.210 1.00 97.62 94 GLY A N 1
ATOM 705 C CA . GLY A 1 94 ? -8.159 -16.782 15.355 1.00 97.62 94 GLY A CA 1
ATOM 706 C C . GLY A 1 94 ? -8.883 -15.837 16.314 1.00 97.62 94 GLY A C 1
ATOM 707 O O . GLY A 1 94 ? -9.544 -14.894 15.884 1.00 97.62 94 GLY A O 1
ATOM 708 N N . THR A 1 95 ? -8.817 -16.112 17.617 1.00 98.19 95 THR A N 1
ATOM 709 C CA . THR A 1 95 ? -9.517 -15.311 18.634 1.00 98.19 95 THR A CA 1
ATOM 710 C C . THR A 1 95 ? -8.772 -14.009 18.905 1.00 98.19 95 THR A C 1
ATOM 712 O O . THR A 1 95 ? -7.641 -14.038 19.386 1.00 98.19 95 THR A O 1
ATOM 715 N N . ALA A 1 96 ? -9.419 -12.878 18.642 1.00 98.56 96 ALA A N 1
ATOM 716 C CA . ALA A 1 96 ? -9.000 -11.568 19.115 1.00 98.56 96 ALA A CA 1
ATOM 717 C C . ALA A 1 96 ? -9.587 -11.290 20.506 1.00 98.56 96 ALA A C 1
ATOM 719 O O . ALA A 1 96 ? -10.762 -11.571 20.758 1.00 98.56 96 ALA A O 1
ATOM 720 N N . GLU A 1 97 ? -8.775 -10.715 21.387 1.00 98.19 97 GLU A N 1
ATOM 721 C CA . GLU A 1 97 ? -9.102 -10.349 22.763 1.00 98.19 97 GLU A CA 1
ATOM 722 C C . GLU A 1 97 ? -8.741 -8.876 22.982 1.00 98.19 97 GLU A C 1
ATOM 724 O O . GLU A 1 97 ? -7.570 -8.496 22.932 1.00 98.19 97 GLU A O 1
ATOM 729 N N . ILE A 1 98 ? -9.751 -8.041 23.220 1.00 98.38 98 ILE A N 1
ATOM 730 C CA . ILE A 1 98 ? -9.598 -6.612 23.502 1.00 98.38 98 ILE A CA 1
ATOM 731 C C . ILE A 1 98 ? -9.873 -6.397 24.986 1.00 98.38 98 ILE A C 1
ATOM 733 O O . ILE A 1 98 ? -11.018 -6.515 25.424 1.00 98.38 98 ILE A O 1
ATOM 737 N N . THR A 1 99 ? -8.843 -6.095 25.769 1.00 97.75 99 THR A N 1
ATOM 738 C CA . THR A 1 99 ? -8.977 -5.824 27.208 1.00 97.75 99 THR A CA 1
ATOM 739 C C . THR A 1 99 ? -8.953 -4.328 27.465 1.00 97.75 99 THR A C 1
ATOM 741 O O . THR A 1 99 ? -8.088 -3.641 26.925 1.00 97.75 99 THR A O 1
ATOM 744 N N . PHE A 1 100 ? -9.863 -3.822 28.292 1.00 97.12 100 PHE A N 1
ATOM 745 C CA . PHE A 1 100 ? -9.968 -2.399 28.630 1.00 97.12 100 PHE A CA 1
ATOM 746 C C . PHE A 1 100 ? -10.687 -2.206 29.972 1.00 97.12 100 PHE A C 1
ATOM 748 O O . PHE A 1 100 ? -11.274 -3.141 30.519 1.00 97.12 100 PHE A O 1
ATOM 755 N N . SER A 1 101 ? -10.686 -0.979 30.487 1.00 96.25 101 SER A N 1
ATOM 756 C CA . SER A 1 101 ? -11.433 -0.588 31.685 1.00 96.25 101 SER A CA 1
ATOM 757 C C . SER A 1 101 ? -12.512 0.445 31.353 1.00 96.25 101 SER A C 1
ATOM 759 O O . SER A 1 101 ? -12.288 1.341 30.542 1.00 96.25 101 SER A O 1
ATOM 761 N N . ALA A 1 102 ? -13.685 0.348 31.981 1.00 95.00 102 ALA A N 1
ATOM 762 C CA . ALA A 1 102 ? -14.798 1.280 31.771 1.00 95.00 102 ALA A CA 1
ATOM 763 C C . ALA A 1 102 ? -15.603 1.507 33.061 1.00 95.00 102 ALA A C 1
ATOM 765 O O . ALA A 1 102 ? -15.640 0.651 33.941 1.00 95.00 102 ALA A O 1
ATOM 766 N N . ALA A 1 103 ? -16.275 2.655 33.182 1.00 93.25 103 ALA A N 1
ATOM 767 C CA . ALA A 1 103 ? -17.138 2.961 34.336 1.00 93.25 103 ALA A CA 1
ATOM 768 C C . ALA A 1 103 ? -18.456 2.153 34.353 1.00 93.25 103 ALA A C 1
ATOM 770 O O . ALA A 1 103 ? -19.145 2.094 35.369 1.00 93.25 103 ALA A O 1
ATOM 771 N N . SER A 1 104 ? -18.814 1.559 33.216 1.00 91.31 104 SER A N 1
ATOM 772 C CA . SER A 1 104 ? -19.972 0.692 33.000 1.00 91.31 104 SER A CA 1
ATOM 773 C C . SER A 1 104 ? -19.713 -0.171 31.767 1.00 91.31 104 SER A C 1
ATOM 775 O O . SER A 1 104 ? -18.935 0.232 30.903 1.00 91.31 104 SER A O 1
ATOM 777 N N . ALA A 1 105 ? -20.388 -1.315 31.645 1.00 93.00 105 ALA A N 1
ATOM 778 C CA . ALA A 1 105 ? -20.279 -2.173 30.465 1.00 93.00 105 ALA A CA 1
ATOM 779 C C . ALA A 1 105 ? -20.623 -1.386 29.181 1.00 93.00 105 ALA A C 1
ATOM 781 O O . ALA A 1 105 ? -21.723 -0.825 29.107 1.00 93.00 105 ALA A O 1
ATOM 782 N N . PRO A 1 106 ? -19.728 -1.321 28.174 1.00 92.38 106 PRO A N 1
ATOM 783 C CA . PRO A 1 106 ? -20.051 -0.660 26.917 1.00 92.38 106 PRO A CA 1
ATOM 784 C C . PRO A 1 106 ? -21.181 -1.371 26.172 1.00 92.38 106 PRO A C 1
ATOM 786 O O . PRO A 1 106 ? -21.368 -2.584 26.278 1.00 92.38 106 PRO A O 1
ATOM 789 N N . THR A 1 107 ? -21.919 -0.606 25.374 1.00 91.38 107 THR A N 1
ATOM 790 C CA . THR A 1 107 ? -22.998 -1.119 24.521 1.00 91.38 107 THR A CA 1
ATOM 791 C C . THR A 1 107 ? -22.734 -0.714 23.078 1.00 91.38 107 THR A C 1
ATOM 793 O O . THR A 1 107 ? -22.114 0.315 22.834 1.00 91.38 107 THR A O 1
ATOM 796 N N . GLY A 1 108 ? -23.175 -1.532 22.118 1.00 92.06 108 GLY A N 1
ATOM 797 C CA . GLY A 1 108 ? -22.983 -1.230 20.697 1.00 92.06 108 GLY A CA 1
ATOM 798 C C . GLY A 1 108 ? -21.537 -1.347 20.200 1.00 92.06 108 GLY A C 1
ATOM 799 O O . GLY A 1 108 ? -21.201 -0.689 19.222 1.00 92.06 108 GLY A O 1
ATOM 800 N N . ILE A 1 109 ? -20.693 -2.174 20.837 1.00 97.19 109 ILE A N 1
ATOM 801 C CA . ILE A 1 109 ? -19.342 -2.457 20.326 1.00 97.19 109 ILE A CA 1
ATOM 802 C C . ILE A 1 109 ? -19.446 -3.004 18.899 1.00 97.19 109 ILE A C 1
ATOM 804 O O . ILE A 1 109 ? -20.151 -3.988 18.660 1.00 97.19 109 ILE A O 1
ATOM 808 N N . THR A 1 110 ? -18.720 -2.385 17.969 1.00 97.62 110 THR A N 1
ATOM 809 C CA . THR A 1 110 ? -18.584 -2.860 16.586 1.00 97.62 110 THR A CA 1
ATOM 810 C C . THR A 1 110 ? -17.125 -3.164 16.273 1.00 97.62 110 THR A C 1
ATOM 812 O O . THR A 1 110 ? -16.222 -2.608 16.897 1.00 97.62 110 THR A O 1
ATOM 815 N N . VAL A 1 111 ? -16.899 -4.062 15.313 1.00 98.31 111 VAL A N 1
ATOM 816 C CA . VAL A 1 111 ? -15.564 -4.396 14.811 1.00 98.31 111 VAL A CA 1
ATOM 817 C C . VAL A 1 111 ? -15.589 -4.354 13.294 1.00 98.31 111 VAL A C 1
ATOM 819 O O . VAL A 1 111 ? -16.367 -5.075 12.670 1.00 98.31 111 VAL A O 1
ATOM 822 N N . ASN A 1 112 ? -14.705 -3.553 12.710 1.00 97.50 112 ASN A N 1
ATOM 823 C CA . ASN A 1 112 ? -14.530 -3.432 11.269 1.00 97.50 112 ASN A CA 1
ATOM 824 C C . ASN A 1 112 ? -13.068 -3.695 10.886 1.00 97.50 112 ASN A C 1
ATOM 826 O O . ASN A 1 112 ? -12.157 -3.510 11.694 1.00 97.50 112 ASN A O 1
ATOM 830 N N . LYS A 1 113 ? -12.836 -4.109 9.639 1.00 97.50 113 LYS A N 1
ATOM 831 C CA . LYS A 1 113 ? -11.510 -4.012 9.009 1.00 97.50 113 LYS A CA 1
ATOM 832 C C . LYS A 1 113 ? -11.313 -2.552 8.598 1.00 97.50 113 LYS A C 1
ATOM 834 O O . LYS A 1 113 ? -12.267 -1.955 8.101 1.00 97.50 113 LYS A O 1
ATOM 839 N N . ALA A 1 114 ? -10.123 -1.991 8.769 1.00 97.75 114 ALA A N 1
ATOM 840 C CA . ALA A 1 114 ? -9.809 -0.706 8.153 1.00 97.75 114 ALA A CA 1
ATOM 841 C C . ALA A 1 114 ? -9.622 -0.891 6.634 1.00 97.75 114 ALA A C 1
ATOM 843 O O . ALA A 1 114 ? -9.056 -1.898 6.201 1.00 97.75 114 ALA A O 1
ATOM 844 N N . SER A 1 115 ? -10.096 0.057 5.816 1.00 96.25 115 SER A N 1
ATOM 845 C CA . SER A 1 115 ? -9.915 -0.015 4.355 1.00 96.25 115 SER A CA 1
ATOM 846 C C . SER A 1 115 ? -8.447 0.104 3.942 1.00 96.25 115 SER A C 1
ATOM 848 O O . SER A 1 115 ? -8.055 -0.508 2.948 1.00 96.25 115 SER A O 1
ATOM 850 N N . LEU A 1 116 ? -7.652 0.840 4.727 1.00 97.75 116 LEU A N 1
ATOM 851 C CA . LEU A 1 116 ? -6.205 1.014 4.608 1.00 97.75 116 LEU A CA 1
ATOM 852 C C . LEU A 1 116 ? -5.532 0.873 5.986 1.00 97.75 116 LEU A C 1
ATOM 854 O O . LEU A 1 116 ? -6.154 1.110 7.030 1.00 97.75 116 LEU A O 1
ATOM 858 N N . LYS A 1 117 ? -4.243 0.514 5.989 1.00 97.81 117 LYS A N 1
ATOM 859 C CA . LYS A 1 117 ? -3.445 0.270 7.201 1.00 97.81 117 LYS A CA 1
ATOM 860 C C . LYS A 1 117 ? -3.488 1.467 8.147 1.00 97.81 117 LYS A C 1
ATOM 862 O O . LYS A 1 117 ? -3.392 2.611 7.721 1.00 97.81 117 LYS A O 1
ATOM 867 N N . GLY A 1 118 ? -3.681 1.206 9.439 1.00 96.44 118 GLY A N 1
ATOM 868 C CA . GLY A 1 118 ? -3.802 2.242 10.470 1.00 96.44 118 GLY A CA 1
ATOM 869 C C . GLY A 1 118 ? -5.045 3.139 10.371 1.00 96.44 118 GLY A C 1
ATOM 870 O O . GLY A 1 118 ? -5.050 4.186 11.011 1.00 96.44 118 GLY A O 1
ATOM 871 N N . ASN A 1 119 ? -6.076 2.757 9.601 1.00 96.69 119 ASN A N 1
ATOM 872 C CA . ASN A 1 119 ? -7.271 3.574 9.330 1.00 96.69 119 ASN A CA 1
ATOM 873 C C . ASN A 1 119 ? -6.961 4.919 8.640 1.00 96.69 119 ASN A C 1
ATOM 875 O O . ASN A 1 119 ? -7.551 5.954 8.947 1.00 96.69 119 ASN A O 1
ATOM 879 N N . LYS A 1 120 ? -5.991 4.901 7.721 1.00 97.81 120 LYS A N 1
ATOM 880 C CA . LYS A 1 120 ? -5.594 6.057 6.906 1.00 97.81 120 LYS A CA 1
ATOM 881 C C . LYS A 1 120 ? -6.630 6.321 5.810 1.00 97.81 120 LYS A C 1
ATOM 883 O O . LYS A 1 120 ? -7.245 5.389 5.301 1.00 97.81 120 LYS A O 1
ATOM 888 N N . ALA A 1 121 ? -6.825 7.586 5.444 1.00 98.12 121 ALA A N 1
ATOM 889 C CA . ALA A 1 121 ? -7.863 8.013 4.503 1.00 98.12 121 ALA A CA 1
ATOM 890 C C . ALA A 1 121 ? -7.498 7.716 3.037 1.00 98.12 121 ALA A C 1
ATOM 892 O O . ALA A 1 121 ? -8.373 7.453 2.211 1.00 98.12 121 ALA A O 1
ATOM 893 N N . TRP A 1 122 ? -6.207 7.759 2.708 1.00 98.75 122 TRP A N 1
ATOM 894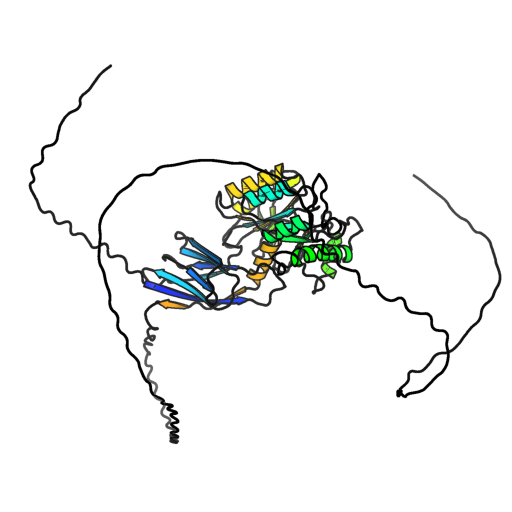 C CA . TRP A 1 122 ? -5.682 7.422 1.386 1.00 98.75 122 TRP A CA 1
ATOM 895 C C . TRP A 1 122 ? -4.218 6.976 1.474 1.00 98.75 122 TRP A C 1
ATOM 897 O O . TRP A 1 122 ? -3.528 7.228 2.466 1.00 98.75 122 TRP A O 1
ATOM 907 N N . ALA A 1 123 ? -3.754 6.288 0.435 1.00 98.69 123 ALA A N 1
ATOM 908 C CA . ALA A 1 123 ? -2.414 5.736 0.335 1.00 98.69 123 ALA A CA 1
ATOM 909 C C . ALA A 1 123 ? -1.655 6.261 -0.891 1.00 98.69 123 ALA A C 1
ATOM 911 O O . ALA A 1 123 ? -2.247 6.611 -1.917 1.00 98.69 123 ALA A O 1
ATOM 912 N N . TRP A 1 124 ? -0.330 6.280 -0.789 1.00 98.62 124 TRP A N 1
ATOM 913 C CA . TRP A 1 124 ? 0.580 6.621 -1.878 1.00 98.62 124 TRP A CA 1
ATOM 914 C C . TRP A 1 124 ? 1.732 5.616 -1.922 1.00 98.62 124 TRP A C 1
ATOM 916 O O . TRP A 1 124 ? 2.494 5.520 -0.959 1.00 98.62 124 TRP A O 1
ATOM 926 N N . SER A 1 125 ? 1.874 4.908 -3.044 1.00 97.75 125 SER A N 1
ATOM 927 C CA . SER A 1 125 ? 3.109 4.189 -3.372 1.00 97.75 125 SER A CA 1
ATOM 928 C C . SER A 1 125 ? 3.965 5.001 -4.323 1.00 97.75 125 SER A C 1
ATOM 930 O O . SER A 1 125 ? 3.473 5.723 -5.196 1.00 97.75 125 SER A O 1
ATOM 932 N N . HIS A 1 126 ? 5.273 4.854 -4.150 1.00 97.69 126 HIS A N 1
ATOM 933 C CA . HIS A 1 126 ? 6.249 5.397 -5.068 1.00 97.69 126 HIS A CA 1
ATOM 934 C C . HIS A 1 126 ? 7.226 4.301 -5.491 1.00 97.69 126 HIS A C 1
ATOM 936 O O . HIS A 1 126 ? 7.796 3.621 -4.635 1.00 97.69 126 HIS A O 1
ATOM 942 N N . GLY A 1 127 ? 7.404 4.143 -6.798 1.00 95.94 127 GLY A N 1
ATOM 943 C CA . GLY A 1 127 ? 8.419 3.289 -7.398 1.00 95.94 127 GLY A CA 1
ATOM 944 C C . GLY A 1 127 ? 9.597 4.093 -7.951 1.00 95.94 127 GLY A C 1
ATOM 945 O O . GLY A 1 127 ? 9.446 5.247 -8.354 1.00 95.94 127 GLY A O 1
ATOM 946 N N . MET A 1 128 ? 10.767 3.468 -8.014 1.00 94.88 128 MET A N 1
ATOM 947 C CA . MET A 1 128 ? 11.923 3.973 -8.759 1.00 94.88 128 MET A CA 1
ATOM 948 C C . MET A 1 128 ? 12.525 2.835 -9.580 1.00 94.88 128 MET A C 1
ATOM 950 O O . MET A 1 128 ? 12.730 1.750 -9.037 1.00 94.88 128 MET A O 1
ATOM 954 N N . ASP A 1 129 ? 12.804 3.080 -10.857 1.00 91.12 129 ASP A N 1
ATOM 955 C CA . ASP A 1 129 ? 13.324 2.103 -11.819 1.00 91.12 129 ASP A CA 1
ATOM 956 C C . ASP A 1 129 ? 14.696 2.513 -12.407 1.00 91.12 129 ASP A C 1
ATOM 958 O O . ASP A 1 129 ? 15.419 3.342 -11.840 1.00 91.12 129 ASP A O 1
ATOM 962 N N . ASP A 1 130 ? 15.114 1.843 -13.486 1.00 89.38 130 ASP A N 1
ATOM 963 C CA . ASP A 1 130 ? 16.406 1.967 -14.185 1.00 89.38 130 ASP A CA 1
ATOM 964 C C . ASP A 1 130 ? 17.687 1.668 -13.377 1.00 89.38 130 ASP A C 1
ATOM 966 O O . ASP A 1 130 ? 18.793 1.748 -13.914 1.00 89.38 130 ASP A O 1
ATOM 970 N N . ASN A 1 131 ? 17.579 1.312 -12.095 1.00 89.00 131 ASN A N 1
ATOM 971 C CA . ASN A 1 131 ? 18.677 1.067 -11.141 1.00 89.00 131 ASN A CA 1
ATOM 972 C C . ASN A 1 131 ? 19.626 2.269 -10.915 1.00 89.00 131 ASN A C 1
ATOM 974 O O . ASN A 1 131 ? 20.568 2.149 -10.125 1.00 89.00 131 ASN A O 1
ATOM 978 N N . VAL A 1 132 ? 19.434 3.404 -11.598 1.00 85.50 132 VAL A N 1
ATOM 979 C CA . VAL A 1 132 ? 20.465 4.437 -11.795 1.00 85.50 132 VAL A CA 1
ATOM 980 C C . VAL A 1 132 ? 20.213 5.707 -10.975 1.00 85.50 132 VAL A C 1
ATOM 982 O O . VAL A 1 132 ? 19.105 6.224 -10.936 1.00 85.50 132 VAL A O 1
ATOM 985 N N . ASN A 1 133 ? 21.259 6.275 -10.355 1.00 88.12 133 ASN A N 1
ATOM 986 C CA . ASN A 1 133 ? 21.212 7.548 -9.597 1.00 88.12 133 ASN A CA 1
ATOM 987 C C . ASN A 1 133 ? 20.091 7.659 -8.529 1.00 88.12 133 ASN A C 1
ATOM 989 O O . ASN A 1 133 ? 19.530 8.738 -8.307 1.00 88.12 133 ASN A O 1
ATOM 993 N N . LEU A 1 134 ? 19.772 6.562 -7.834 1.00 90.44 134 LEU A N 1
ATOM 994 C CA . LEU A 1 134 ? 18.649 6.515 -6.887 1.00 90.44 134 LEU A CA 1
ATOM 995 C C . LEU A 1 134 ? 18.969 7.018 -5.460 1.00 90.44 134 LEU A C 1
ATOM 997 O O . LEU A 1 134 ? 18.044 7.425 -4.756 1.00 90.44 134 LEU A O 1
ATOM 1001 N N . GLN A 1 135 ? 20.240 7.078 -5.023 1.00 90.44 135 GLN A N 1
ATOM 1002 C CA . GLN A 1 135 ? 20.561 7.272 -3.592 1.00 90.44 135 GLN A CA 1
ATOM 1003 C C . GLN A 1 135 ? 19.935 8.509 -2.947 1.00 90.44 135 GLN A C 1
ATOM 1005 O O . GLN A 1 135 ? 19.403 8.425 -1.848 1.00 90.44 135 GLN A O 1
ATOM 1010 N N . LYS A 1 136 ? 19.957 9.667 -3.612 1.00 92.50 136 LYS A N 1
ATOM 1011 C CA . LYS A 1 136 ? 19.401 10.898 -3.023 1.00 92.50 136 LYS A CA 1
ATOM 1012 C C . LYS A 1 136 ? 17.889 10.806 -2.795 1.00 92.50 136 LYS A C 1
ATOM 1014 O O . LYS A 1 136 ? 17.367 11.466 -1.901 1.00 92.50 136 LYS A O 1
ATOM 1019 N N . GLN A 1 137 ? 17.194 10.023 -3.618 1.00 94.50 137 GLN A N 1
ATOM 1020 C CA . GLN A 1 137 ? 15.757 9.780 -3.504 1.00 94.50 137 GLN A CA 1
ATOM 1021 C C . GLN A 1 137 ? 15.490 8.811 -2.343 1.00 94.50 137 GLN A C 1
ATOM 1023 O O . GLN A 1 137 ? 14.669 9.103 -1.475 1.00 94.50 137 GLN A O 1
ATOM 1028 N N . ILE A 1 138 ? 16.291 7.743 -2.249 1.00 95.38 138 ILE A N 1
ATOM 1029 C CA . ILE A 1 138 ? 16.340 6.818 -1.106 1.00 95.38 138 ILE A CA 1
ATOM 1030 C C . ILE A 1 138 ? 16.587 7.572 0.212 1.00 95.38 138 ILE A C 1
ATOM 1032 O O . ILE A 1 138 ? 15.813 7.414 1.154 1.00 95.38 138 ILE A O 1
ATOM 1036 N N . ASP A 1 139 ? 17.591 8.454 0.272 1.00 95.31 139 ASP A N 1
ATOM 1037 C CA . ASP A 1 139 ? 17.905 9.288 1.441 1.00 95.31 139 ASP A CA 1
ATOM 1038 C C . ASP A 1 139 ? 16.721 10.180 1.846 1.00 95.31 139 ASP A C 1
ATOM 1040 O O . ASP A 1 139 ? 16.381 10.276 3.027 1.00 95.31 139 ASP A O 1
ATOM 1044 N N . GLN A 1 140 ? 16.065 10.828 0.874 1.00 97.12 140 GLN A N 1
ATOM 1045 C CA . GLN A 1 140 ? 14.903 11.688 1.122 1.00 97.12 140 GLN A CA 1
ATOM 1046 C C . GLN A 1 140 ? 13.699 10.911 1.673 1.00 97.12 140 GLN A C 1
ATOM 1048 O O . GLN A 1 140 ? 13.004 11.431 2.549 1.00 97.12 140 GLN A O 1
ATOM 1053 N N . ILE A 1 141 ? 13.460 9.690 1.184 1.00 97.81 141 ILE A N 1
ATOM 1054 C CA . ILE A 1 141 ? 12.378 8.797 1.630 1.00 97.81 141 ILE A CA 1
ATOM 1055 C C . ILE A 1 141 ? 12.696 8.235 3.026 1.00 97.81 141 ILE A C 1
ATOM 1057 O O . ILE A 1 141 ? 11.888 8.366 3.952 1.00 97.81 141 ILE A O 1
ATOM 1061 N N . ASN A 1 142 ? 13.914 7.722 3.226 1.00 97.19 142 ASN A N 1
ATOM 1062 C CA . ASN A 1 142 ? 14.405 7.235 4.518 1.00 97.19 142 ASN A CA 1
ATOM 1063 C C . ASN A 1 142 ? 14.341 8.324 5.605 1.00 97.19 142 ASN A C 1
ATOM 1065 O O . ASN A 1 142 ? 13.932 8.040 6.732 1.00 97.19 142 ASN A O 1
ATOM 1069 N N . ALA A 1 143 ? 14.653 9.582 5.271 1.00 97.44 143 ALA A N 1
ATOM 1070 C CA . ALA A 1 143 ? 14.568 10.722 6.189 1.00 97.44 143 ALA A CA 1
ATOM 1071 C C . ALA A 1 143 ? 13.136 11.064 6.660 1.00 97.44 143 ALA A C 1
ATOM 1073 O O . ALA A 1 143 ? 12.976 11.896 7.558 1.00 97.44 143 ALA A O 1
ATOM 1074 N N . LYS A 1 144 ? 12.095 10.451 6.076 1.00 97.50 144 LYS A N 1
ATOM 1075 C CA . LYS A 1 144 ? 10.696 10.529 6.541 1.00 97.50 144 LYS A CA 1
ATOM 1076 C C . LYS A 1 144 ? 10.246 9.305 7.344 1.00 97.50 144 LYS A C 1
ATOM 1078 O O . LYS A 1 144 ? 9.114 9.284 7.814 1.00 97.50 144 LYS A O 1
ATOM 1083 N N . GLY A 1 145 ? 11.110 8.299 7.503 1.00 96.94 145 GLY A N 1
ATOM 1084 C CA . GLY A 1 145 ? 10.731 6.993 8.048 1.00 96.94 145 GLY A CA 1
ATOM 1085 C C . GLY A 1 145 ? 9.901 6.146 7.077 1.00 96.94 145 GLY A C 1
ATOM 1086 O O . GLY A 1 145 ? 9.222 5.223 7.513 1.00 96.94 145 GLY A O 1
ATOM 1087 N N . TRP A 1 146 ? 9.931 6.470 5.782 1.00 98.00 146 TRP A N 1
ATOM 1088 C CA . TRP A 1 146 ? 9.147 5.813 4.735 1.00 98.00 146 TRP A CA 1
ATOM 1089 C C . TRP A 1 146 ? 9.985 4.836 3.905 1.00 98.00 146 TRP A C 1
ATOM 1091 O O . TRP A 1 146 ? 11.215 4.806 4.021 1.00 98.00 146 TRP A O 1
ATOM 1101 N N . ARG A 1 147 ? 9.309 4.033 3.076 1.00 97.19 147 ARG A N 1
ATOM 1102 C CA . ARG A 1 147 ? 9.881 3.044 2.149 1.00 97.19 147 ARG A CA 1
ATOM 1103 C C . ARG A 1 147 ? 9.093 3.042 0.843 1.00 97.19 147 ARG A C 1
ATOM 1105 O O . ARG A 1 147 ? 7.915 3.382 0.836 1.00 97.19 147 ARG A O 1
ATOM 1112 N N . ALA A 1 148 ? 9.756 2.662 -0.240 1.00 97.38 148 ALA A N 1
ATOM 1113 C CA . ALA A 1 148 ? 9.213 2.614 -1.595 1.00 97.38 148 ALA A CA 1
ATOM 1114 C C . ALA A 1 148 ? 9.606 1.287 -2.277 1.00 97.38 148 ALA A C 1
ATOM 1116 O O . ALA A 1 148 ? 10.308 0.470 -1.670 1.00 97.38 148 ALA A O 1
ATOM 1117 N N . THR A 1 149 ? 9.152 1.072 -3.515 1.00 97.19 149 THR A N 1
ATOM 1118 C CA . THR A 1 149 ? 9.548 -0.088 -4.333 1.00 97.19 149 THR A CA 1
ATOM 1119 C C . THR A 1 149 ? 10.715 0.284 -5.257 1.00 97.19 149 THR A C 1
ATOM 1121 O O . THR A 1 149 ? 10.708 1.345 -5.885 1.00 97.19 149 THR A O 1
ATOM 1124 N N . LEU A 1 150 ? 11.725 -0.583 -5.339 1.00 96.25 150 LEU A N 1
ATOM 1125 C CA . LEU A 1 150 ? 12.837 -0.495 -6.290 1.00 96.25 150 LEU A CA 1
ATOM 1126 C C . LEU A 1 150 ? 12.622 -1.516 -7.409 1.00 96.25 150 LEU A C 1
ATOM 1128 O O . LEU A 1 150 ? 12.643 -2.720 -7.162 1.00 96.25 150 LEU A O 1
ATOM 1132 N N . PHE A 1 151 ? 12.416 -1.043 -8.630 1.00 96.25 151 PHE A N 1
ATOM 1133 C CA . PHE A 1 151 ? 12.206 -1.881 -9.804 1.00 96.25 151 PHE A CA 1
ATOM 1134 C C . PHE A 1 151 ? 13.544 -2.125 -10.501 1.00 96.25 151 PHE A C 1
ATOM 1136 O O . PHE A 1 151 ? 14.181 -1.192 -10.990 1.00 96.25 151 PHE A O 1
ATOM 1143 N N . MET A 1 152 ? 13.988 -3.382 -10.500 1.00 94.88 152 MET A N 1
ATOM 1144 C CA . MET A 1 152 ? 15.373 -3.736 -10.806 1.00 94.88 152 MET A CA 1
ATOM 1145 C C . MET A 1 152 ? 15.517 -4.410 -12.174 1.00 94.88 152 MET A C 1
ATOM 1147 O O . MET A 1 152 ? 14.937 -5.465 -12.421 1.00 94.88 152 MET A O 1
ATOM 1151 N N . ILE A 1 153 ? 16.355 -3.836 -13.040 1.00 95.06 153 ILE A N 1
ATOM 1152 C CA . ILE A 1 153 ? 16.788 -4.442 -14.305 1.00 95.06 153 ILE A CA 1
ATOM 1153 C C . ILE A 1 153 ? 17.839 -5.516 -14.004 1.00 95.06 153 ILE A C 1
ATOM 1155 O O . ILE A 1 153 ? 18.929 -5.200 -13.508 1.00 95.06 153 ILE A O 1
ATOM 1159 N N . GLY A 1 154 ? 17.533 -6.776 -14.315 1.00 93.75 154 GLY A N 1
ATOM 1160 C CA . GLY A 1 154 ? 18.326 -7.936 -13.893 1.00 93.75 154 GLY A CA 1
ATOM 1161 C C . GLY A 1 154 ? 19.774 -7.940 -14.401 1.00 93.75 154 GLY A C 1
ATOM 1162 O O . GLY A 1 154 ? 20.696 -8.185 -13.625 1.00 93.75 154 GLY A O 1
ATOM 1163 N N . ASN A 1 155 ? 20.010 -7.611 -15.675 1.00 91.44 155 ASN A N 1
ATOM 1164 C CA . ASN A 1 155 ? 21.329 -7.738 -16.313 1.00 91.44 155 ASN A CA 1
ATOM 1165 C C . ASN A 1 155 ? 22.372 -6.692 -15.878 1.00 91.44 155 ASN A C 1
ATOM 1167 O O . ASN A 1 155 ? 23.543 -6.810 -16.252 1.00 91.44 155 ASN A O 1
ATOM 1171 N N . ILE A 1 156 ? 21.961 -5.677 -15.111 1.00 89.00 156 ILE A N 1
ATOM 1172 C CA . ILE A 1 156 ? 22.851 -4.662 -14.535 1.00 89.00 156 ILE A CA 1
ATOM 1173 C C . ILE A 1 156 ? 22.925 -4.705 -13.004 1.00 89.00 156 ILE A C 1
ATOM 1175 O O . ILE A 1 156 ? 23.793 -4.027 -12.451 1.00 89.00 156 ILE A O 1
ATOM 1179 N N . VAL A 1 157 ? 22.124 -5.532 -12.317 1.00 88.56 157 VAL A N 1
ATOM 1180 C CA . VAL A 1 157 ? 22.423 -5.913 -10.924 1.00 88.56 157 VAL A CA 1
ATOM 1181 C C . VAL A 1 157 ? 23.703 -6.752 -10.926 1.00 88.56 157 VAL A C 1
ATOM 1183 O O . VAL A 1 157 ? 23.865 -7.677 -11.718 1.00 88.56 157 VAL A O 1
ATOM 1186 N N . SER A 1 158 ? 24.661 -6.400 -10.070 1.00 81.81 158 SER A N 1
ATOM 1187 C CA . SER A 1 158 ? 26.006 -6.980 -10.099 1.00 81.81 158 SER A CA 1
ATOM 1188 C C . SER A 1 158 ? 26.599 -7.076 -8.699 1.00 81.81 158 SER A C 1
ATOM 1190 O O . SER A 1 158 ? 26.367 -6.200 -7.873 1.00 81.81 158 SER A O 1
ATOM 1192 N N . GLU A 1 159 ? 27.405 -8.106 -8.443 1.00 79.69 159 GLU A N 1
ATOM 1193 C CA . GLU A 1 159 ? 28.052 -8.340 -7.144 1.00 79.69 159 GLU A CA 1
ATOM 1194 C C . GLU A 1 159 ? 29.044 -7.233 -6.728 1.00 79.69 159 GLU A C 1
ATOM 1196 O O . GLU A 1 159 ? 29.296 -7.075 -5.536 1.00 79.69 159 GLU A O 1
ATOM 1201 N N . THR A 1 160 ? 29.649 -6.501 -7.680 1.00 68.19 160 THR A N 1
ATOM 1202 C CA . THR A 1 160 ? 30.825 -5.639 -7.408 1.00 68.19 160 THR A CA 1
ATOM 1203 C C . THR A 1 160 ? 30.911 -4.354 -8.257 1.00 68.19 160 THR A C 1
ATOM 1205 O O . THR A 1 160 ? 32.018 -3.887 -8.551 1.00 68.19 160 THR A O 1
ATOM 1208 N N . ARG A 1 161 ? 29.798 -3.811 -8.773 1.00 65.25 161 ARG A N 1
ATOM 1209 C CA . ARG A 1 161 ? 29.844 -2.735 -9.790 1.00 65.25 161 ARG A CA 1
ATOM 1210 C C . ARG A 1 161 ? 29.964 -1.327 -9.190 1.00 65.25 161 ARG A C 1
ATOM 1212 O O . ARG A 1 161 ? 29.028 -0.534 -9.224 1.00 65.25 161 ARG A O 1
ATOM 1219 N N . GLU A 1 162 ? 31.169 -0.986 -8.741 1.00 60.81 162 GLU A N 1
ATOM 1220 C CA . GLU A 1 162 ? 31.543 0.358 -8.268 1.00 60.81 162 GLU A CA 1
ATOM 1221 C C . GLU A 1 162 ? 31.701 1.385 -9.423 1.00 60.81 162 GLU A C 1
ATOM 1223 O O . GLU A 1 162 ? 32.797 1.891 -9.679 1.00 60.81 162 GLU A O 1
ATOM 1228 N N . GLU A 1 163 ? 30.626 1.714 -10.154 1.00 61.44 163 GLU A N 1
ATOM 1229 C CA . GLU A 1 163 ? 30.668 2.754 -11.202 1.00 61.44 163 GLU A CA 1
ATOM 1230 C C . GLU A 1 163 ? 30.232 4.159 -10.711 1.00 61.44 163 GLU A C 1
ATOM 1232 O O . GLU A 1 163 ? 29.162 4.317 -10.110 1.00 61.44 163 GLU A O 1
ATOM 1237 N N . PRO A 1 164 ? 31.015 5.228 -10.992 1.00 52.38 164 PRO A N 1
ATOM 1238 C CA . PRO A 1 164 ? 30.628 6.601 -10.663 1.00 52.38 164 PRO A CA 1
ATOM 1239 C C . PRO A 1 164 ? 29.401 7.043 -11.470 1.00 52.38 164 PRO A C 1
ATOM 1241 O O . PRO A 1 164 ? 29.433 7.044 -12.697 1.00 52.38 164 PRO A O 1
ATOM 1244 N N . GLY A 1 165 ? 28.340 7.476 -10.787 1.00 58.97 165 GLY A N 1
ATOM 1245 C CA . GLY A 1 165 ? 27.033 7.740 -11.412 1.00 58.97 165 GLY A CA 1
ATOM 1246 C C . GLY A 1 165 ? 25.963 6.697 -11.079 1.00 58.97 165 GLY A C 1
ATOM 1247 O O . GLY A 1 165 ? 24.833 6.851 -11.523 1.00 58.97 165 GLY A O 1
ATOM 1248 N N . TRP A 1 166 ? 26.317 5.718 -10.238 1.00 59.31 166 TRP A N 1
ATOM 1249 C CA . TRP A 1 166 ? 25.431 4.845 -9.465 1.00 59.31 166 TRP A CA 1
ATOM 1250 C C . TRP A 1 166 ? 24.523 3.908 -10.261 1.00 59.31 166 TRP A C 1
ATOM 1252 O O . TRP A 1 166 ? 23.557 4.335 -10.883 1.00 59.31 166 TRP A O 1
ATOM 1262 N N . ILE A 1 167 ? 24.800 2.617 -10.103 1.00 68.69 167 ILE A N 1
ATOM 1263 C CA . ILE A 1 167 ? 23.853 1.507 -10.204 1.00 68.69 167 ILE A CA 1
ATOM 1264 C C . ILE A 1 167 ? 23.692 0.971 -8.777 1.00 68.69 167 ILE A C 1
ATOM 1266 O O . ILE A 1 167 ? 24.691 0.903 -8.060 1.00 68.69 167 ILE A O 1
ATOM 1270 N N . ILE A 1 168 ? 22.483 0.591 -8.355 1.00 77.81 168 ILE A N 1
ATOM 1271 C CA . ILE A 1 168 ? 22.333 -0.206 -7.126 1.00 77.81 168 ILE A CA 1
ATOM 1272 C C . ILE A 1 168 ? 22.925 -1.595 -7.398 1.00 77.81 168 ILE A C 1
ATOM 1274 O O . ILE A 1 168 ? 22.373 -2.381 -8.171 1.00 77.81 168 ILE A O 1
ATOM 1278 N N . ASP A 1 169 ? 24.079 -1.867 -6.793 1.00 83.75 169 ASP A N 1
ATOM 1279 C CA . ASP A 1 169 ? 24.728 -3.172 -6.828 1.00 83.75 169 ASP A CA 1
ATOM 1280 C C . ASP A 1 169 ? 24.023 -4.168 -5.888 1.00 83.75 169 ASP A C 1
ATOM 1282 O O . ASP A 1 169 ? 23.139 -3.812 -5.106 1.00 83.75 169 ASP A O 1
ATOM 1286 N N . GLN A 1 170 ? 24.367 -5.452 -5.983 1.00 87.19 170 GLN A N 1
ATOM 1287 C CA . GLN A 1 170 ? 23.713 -6.484 -5.179 1.00 87.19 170 GLN A CA 1
ATOM 1288 C C . GLN A 1 170 ? 23.913 -6.280 -3.660 1.00 87.19 170 GLN A C 1
ATOM 1290 O O . GLN A 1 170 ? 22.933 -6.441 -2.931 1.00 87.19 170 GLN A O 1
ATOM 1295 N N . PRO A 1 171 ? 25.101 -5.886 -3.146 1.00 88.81 171 PRO A N 1
ATOM 1296 C CA . PRO A 1 171 ? 25.263 -5.500 -1.743 1.00 88.81 171 PRO A CA 1
ATOM 1297 C C . PRO A 1 171 ? 24.327 -4.365 -1.296 1.00 88.81 171 PRO A C 1
ATOM 1299 O O . PRO A 1 171 ? 23.671 -4.503 -0.260 1.00 88.81 171 PRO A O 1
ATOM 1302 N N . GLY A 1 172 ? 24.218 -3.281 -2.072 1.00 89.00 172 GLY A N 1
ATOM 1303 C CA . GLY A 1 172 ? 23.317 -2.165 -1.776 1.00 89.00 172 GLY A CA 1
ATOM 1304 C C . GLY A 1 172 ? 21.840 -2.558 -1.846 1.00 89.00 172 GLY A C 1
ATOM 1305 O O . GLY A 1 172 ? 21.052 -2.154 -0.992 1.00 89.00 172 GLY A O 1
ATOM 1306 N N . LEU A 1 173 ? 21.464 -3.409 -2.805 1.00 91.06 173 LEU A N 1
ATOM 1307 C CA . LEU A 1 173 ? 20.107 -3.951 -2.913 1.00 91.06 173 LEU A CA 1
ATOM 1308 C C . LEU A 1 173 ? 19.738 -4.790 -1.680 1.00 91.06 173 LEU A C 1
ATOM 1310 O O . LEU A 1 173 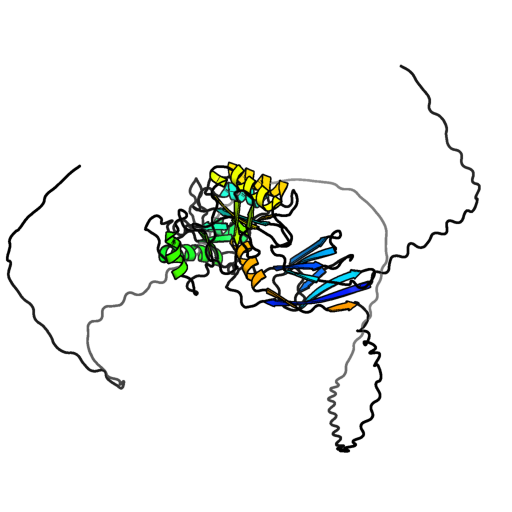? 18.662 -4.603 -1.113 1.00 91.06 173 LEU A O 1
ATOM 1314 N N . LEU A 1 174 ? 20.647 -5.659 -1.219 1.00 92.81 174 LEU A N 1
ATOM 1315 C CA . LEU A 1 174 ? 20.480 -6.423 0.024 1.00 92.81 174 LEU A CA 1
ATOM 1316 C C . LEU A 1 174 ? 20.311 -5.506 1.237 1.00 92.81 174 LEU A C 1
ATOM 1318 O O . LEU A 1 174 ? 19.434 -5.750 2.062 1.00 92.81 174 LEU A O 1
ATOM 1322 N N . GLU A 1 175 ? 21.127 -4.455 1.360 1.00 92.75 175 GLU A N 1
ATOM 1323 C CA . GLU A 1 175 ? 20.996 -3.495 2.459 1.00 92.75 175 GLU A CA 1
ATOM 1324 C C . GLU A 1 175 ? 19.610 -2.830 2.463 1.00 92.75 175 GLU A C 1
ATOM 1326 O O . GLU A 1 175 ? 18.985 -2.727 3.520 1.00 92.75 175 GLU A O 1
ATOM 1331 N N . LEU A 1 176 ? 19.095 -2.439 1.297 1.00 94.44 176 LEU A N 1
ATOM 1332 C CA . LEU A 1 176 ? 17.785 -1.798 1.175 1.00 94.44 176 LEU A CA 1
ATOM 1333 C C . LEU A 1 176 ? 16.640 -2.773 1.503 1.00 94.44 176 LEU A C 1
ATOM 1335 O O . LEU A 1 176 ? 15.763 -2.417 2.296 1.00 94.44 176 LEU A O 1
ATOM 1339 N N . ILE A 1 177 ? 16.686 -4.018 1.012 1.00 95.56 177 ILE A N 1
ATOM 1340 C CA . ILE A 1 177 ? 15.722 -5.073 1.389 1.00 95.56 177 ILE A CA 1
ATOM 1341 C C . ILE A 1 177 ? 15.727 -5.279 2.916 1.00 95.56 177 ILE A C 1
ATOM 1343 O O . ILE A 1 177 ? 14.671 -5.257 3.548 1.00 95.56 177 ILE A O 1
ATOM 1347 N N . ASN A 1 178 ? 16.909 -5.374 3.537 1.00 94.94 178 ASN A N 1
ATOM 1348 C CA . ASN A 1 178 ? 17.068 -5.519 4.994 1.00 94.94 178 ASN A CA 1
ATOM 1349 C C . ASN A 1 178 ? 16.554 -4.305 5.789 1.00 94.94 178 ASN A C 1
ATOM 1351 O O . ASN A 1 178 ? 16.237 -4.416 6.973 1.00 94.94 178 ASN A O 1
ATOM 1355 N N . GLN A 1 179 ? 16.486 -3.129 5.162 1.00 94.00 179 GLN A N 1
ATOM 1356 C CA . GLN A 1 179 ? 15.904 -1.921 5.746 1.00 94.00 179 GLN A CA 1
ATOM 1357 C C . GLN A 1 179 ? 14.378 -1.839 5.566 1.00 94.00 179 GLN A C 1
ATOM 1359 O O . GLN A 1 179 ? 13.783 -0.882 6.073 1.00 94.00 179 GLN A O 1
ATOM 1364 N N . GLY A 1 180 ? 13.743 -2.791 4.872 1.00 93.56 180 GLY A N 1
ATOM 1365 C CA . GLY A 1 180 ? 12.302 -2.823 4.601 1.00 93.56 180 GLY A CA 1
ATOM 1366 C C . GLY A 1 180 ? 11.874 -2.128 3.303 1.00 93.56 180 GLY A C 1
ATOM 1367 O O . GLY A 1 180 ? 10.717 -1.730 3.189 1.00 93.56 180 GLY A O 1
ATOM 1368 N N . TRP A 1 181 ? 12.785 -1.929 2.346 1.00 96.38 181 TRP A N 1
ATOM 1369 C CA . TRP A 1 181 ? 12.407 -1.557 0.978 1.00 96.38 181 TRP A CA 1
ATOM 1370 C C . TRP A 1 181 ? 11.799 -2.760 0.250 1.00 96.38 181 TRP A C 1
ATOM 1372 O O . TRP A 1 181 ? 12.266 -3.886 0.429 1.00 96.38 181 TRP A O 1
ATOM 1382 N N . ALA A 1 182 ? 10.787 -2.524 -0.588 1.00 96.12 182 ALA A N 1
ATOM 1383 C CA . ALA A 1 182 ? 10.321 -3.551 -1.515 1.00 96.12 182 ALA A CA 1
ATOM 1384 C C . ALA A 1 182 ? 11.152 -3.524 -2.798 1.00 96.12 182 ALA A C 1
ATOM 1386 O O . ALA A 1 182 ? 11.737 -2.499 -3.164 1.00 96.12 182 ALA A O 1
ATOM 1387 N N . VAL A 1 183 ? 11.181 -4.659 -3.484 1.00 95.81 183 VAL A N 1
ATOM 1388 C CA . VAL A 1 183 ? 11.864 -4.829 -4.763 1.00 95.81 183 VAL A CA 1
ATOM 1389 C C . VAL A 1 183 ? 10.910 -5.484 -5.750 1.00 95.81 183 VAL A C 1
ATOM 1391 O O . VAL A 1 183 ? 10.194 -6.412 -5.385 1.00 95.81 183 VAL A O 1
ATOM 1394 N N . GLY A 1 184 ? 10.901 -4.987 -6.982 1.00 95.94 184 GLY A N 1
ATOM 1395 C CA . GLY A 1 184 ? 10.079 -5.492 -8.076 1.00 95.94 184 GLY A CA 1
ATOM 1396 C C . GLY A 1 184 ? 10.927 -5.832 -9.297 1.00 95.94 184 GLY A C 1
ATOM 1397 O O . GLY A 1 184 ? 12.044 -5.327 -9.454 1.00 95.94 184 GLY A O 1
ATOM 1398 N N . ASP A 1 185 ? 10.395 -6.675 -10.177 1.00 96.69 185 ASP A N 1
ATOM 1399 C CA . ASP A 1 185 ? 11.048 -6.973 -11.454 1.00 96.69 185 ASP A CA 1
ATOM 1400 C C . ASP A 1 185 ? 10.888 -5.799 -12.436 1.00 96.69 185 ASP A C 1
ATOM 1402 O O . ASP A 1 185 ? 9.796 -5.241 -12.582 1.00 96.69 185 ASP A O 1
ATOM 1406 N N . HIS A 1 186 ? 11.977 -5.441 -13.120 1.00 96.44 186 HIS A N 1
ATOM 1407 C CA . HIS A 1 186 ? 11.978 -4.504 -14.248 1.00 96.44 186 HIS A CA 1
ATOM 1408 C C . HIS A 1 186 ? 12.559 -5.131 -15.522 1.00 96.44 186 HIS A C 1
ATOM 1410 O O . HIS A 1 186 ? 13.123 -4.447 -16.380 1.00 96.44 186 HIS A O 1
ATOM 1416 N N . THR A 1 187 ? 12.383 -6.446 -15.659 1.00 97.12 187 THR A N 1
ATOM 1417 C CA . THR A 1 187 ? 12.930 -7.328 -16.693 1.00 97.12 187 THR A CA 1
ATOM 1418 C C . THR A 1 187 ? 14.440 -7.514 -16.657 1.00 97.12 187 THR A C 1
ATOM 1420 O O . THR A 1 187 ? 15.196 -6.779 -16.025 1.00 97.12 187 THR A O 1
ATOM 1423 N N . TRP A 1 188 ? 14.903 -8.512 -17.400 1.00 96.50 188 TRP A N 1
ATOM 1424 C CA . TRP A 1 188 ? 16.308 -8.803 -17.594 1.00 96.50 188 TRP A CA 1
ATOM 1425 C C . TRP A 1 188 ? 17.067 -7.644 -18.243 1.00 96.50 188 TRP A C 1
ATOM 1427 O O . TRP A 1 188 ? 18.116 -7.274 -17.725 1.00 96.50 188 TRP A O 1
ATOM 1437 N N . SER A 1 189 ? 16.588 -7.072 -19.354 1.00 94.88 189 SER A N 1
ATOM 1438 C CA . SER A 1 189 ? 17.388 -6.138 -20.165 1.00 94.88 189 SER A CA 1
ATOM 1439 C C . SER A 1 189 ? 16.773 -4.765 -20.431 1.00 94.88 189 SER A C 1
ATOM 1441 O O . SER A 1 189 ? 17.359 -3.992 -21.194 1.00 94.88 189 SER A O 1
ATOM 1443 N N . HIS A 1 190 ? 15.630 -4.446 -19.811 1.00 94.88 190 HIS A N 1
ATOM 1444 C CA . HIS A 1 190 ? 14.830 -3.255 -20.124 1.00 94.88 190 HIS A CA 1
ATOM 1445 C C . HIS A 1 190 ? 14.458 -3.219 -21.624 1.00 94.88 190 HIS A C 1
ATOM 1447 O O . HIS A 1 190 ? 14.665 -2.245 -22.359 1.00 94.88 190 HIS A O 1
ATOM 1453 N N . ALA A 1 191 ? 13.937 -4.343 -22.122 1.00 94.69 191 ALA A N 1
ATOM 1454 C CA . ALA A 1 191 ? 13.499 -4.452 -23.505 1.00 94.69 191 ALA A CA 1
ATOM 1455 C C . ALA A 1 191 ? 12.222 -3.619 -23.748 1.00 94.69 191 ALA A C 1
ATOM 1457 O O . ALA A 1 191 ? 11.264 -3.674 -22.989 1.00 94.69 191 ALA A O 1
ATOM 1458 N N . CYS A 1 192 ? 12.166 -2.860 -24.842 1.00 91.81 192 CYS A N 1
ATOM 1459 C CA . CYS A 1 192 ? 10.982 -2.074 -25.206 1.00 91.81 192 CYS A CA 1
ATOM 1460 C C . CYS A 1 192 ? 10.668 -2.196 -26.701 1.00 91.81 192 CYS A C 1
ATOM 1462 O O . CYS A 1 192 ? 11.532 -2.574 -27.495 1.00 91.81 192 CYS A O 1
ATOM 1464 N N . TYR A 1 193 ? 9.446 -1.823 -27.095 1.00 88.38 193 TYR A N 1
ATOM 1465 C CA . TYR A 1 193 ? 9.031 -1.621 -28.487 1.00 88.38 193 TYR A CA 1
ATOM 1466 C C . TYR A 1 193 ? 9.310 -2.808 -29.434 1.00 88.38 193 TYR A C 1
ATOM 1468 O O . TYR A 1 193 ? 9.847 -2.636 -30.531 1.00 88.38 193 TYR A O 1
ATOM 1476 N N . GLY A 1 194 ? 8.921 -4.019 -29.021 1.00 86.38 194 GLY A N 1
ATOM 1477 C CA . GLY A 1 194 ? 9.035 -5.253 -29.811 1.00 86.38 194 GLY A CA 1
ATOM 1478 C C . GLY A 1 194 ? 10.011 -6.296 -29.255 1.00 86.38 194 GLY A C 1
ATOM 1479 O O . GLY A 1 194 ? 10.196 -7.335 -29.887 1.00 86.38 194 GLY A O 1
ATOM 1480 N N . GLY A 1 195 ? 10.629 -6.036 -28.098 1.00 89.56 195 GLY A N 1
ATOM 1481 C CA . GLY A 1 195 ? 11.479 -6.990 -27.372 1.00 89.56 195 GLY A CA 1
ATOM 1482 C C . GLY A 1 195 ? 10.778 -7.754 -26.238 1.00 89.56 195 GLY A C 1
ATOM 1483 O O . GLY A 1 195 ? 11.415 -8.563 -25.569 1.00 89.56 195 GLY A O 1
ATOM 1484 N N . GLN A 1 196 ? 9.487 -7.508 -26.002 1.00 93.88 196 GLN A N 1
ATOM 1485 C CA . GLN A 1 196 ? 8.752 -8.058 -24.862 1.00 93.88 196 GLN A CA 1
ATOM 1486 C C . GLN A 1 196 ? 8.555 -9.571 -24.964 1.00 93.88 196 GLN A C 1
ATOM 1488 O O . GLN A 1 196 ? 7.956 -10.074 -25.916 1.00 93.88 196 GLN A O 1
ATOM 1493 N N . THR A 1 197 ? 9.016 -10.305 -23.952 1.00 95.00 197 THR A N 1
ATOM 1494 C CA . THR A 1 197 ? 8.833 -11.757 -23.839 1.00 95.00 197 THR A CA 1
ATOM 1495 C C . THR A 1 197 ? 8.661 -12.161 -22.379 1.00 95.00 197 THR A C 1
ATOM 1497 O O . THR A 1 197 ? 9.098 -11.446 -21.482 1.00 95.00 197 THR A O 1
ATOM 1500 N N . SER A 1 198 ? 8.071 -13.332 -22.124 1.00 94.69 198 SER A N 1
ATOM 1501 C CA . SER A 1 198 ? 8.002 -13.870 -20.760 1.00 94.69 198 SER A CA 1
ATOM 1502 C C . SER A 1 198 ? 9.389 -14.226 -20.210 1.00 94.69 198 SER A C 1
ATOM 1504 O O . SER A 1 198 ? 9.565 -14.197 -19.003 1.00 94.69 198 SER A O 1
ATOM 1506 N N . ALA A 1 199 ? 10.376 -14.495 -21.079 1.00 95.38 199 ALA A N 1
ATOM 1507 C CA . ALA A 1 199 ? 11.766 -14.725 -20.679 1.00 95.38 199 ALA A CA 1
ATOM 1508 C C . ALA A 1 199 ? 12.417 -13.456 -20.109 1.00 95.38 199 ALA A C 1
ATOM 1510 O O . ALA A 1 199 ? 13.064 -13.523 -19.075 1.00 95.38 199 ALA A O 1
ATOM 1511 N N . GLU A 1 200 ? 12.175 -12.286 -20.717 1.00 96.19 200 GLU A N 1
ATOM 1512 C CA . GLU A 1 200 ? 12.630 -11.005 -20.154 1.00 96.19 200 GLU A CA 1
ATOM 1513 C C . GLU A 1 200 ? 12.091 -10.785 -18.732 1.00 96.19 200 GLU A C 1
ATOM 1515 O O . GLU A 1 200 ? 12.827 -10.281 -17.895 1.00 96.19 200 GLU A O 1
ATOM 1520 N N . ILE A 1 201 ? 10.852 -11.198 -18.438 1.00 95.94 201 ILE A N 1
ATOM 1521 C CA . ILE A 1 201 ? 10.276 -11.123 -17.084 1.00 95.94 201 ILE A CA 1
ATOM 1522 C C . ILE A 1 201 ? 10.921 -12.173 -16.162 1.00 95.94 201 ILE A C 1
ATOM 1524 O O . ILE A 1 201 ? 11.430 -11.835 -15.099 1.00 95.94 201 ILE A O 1
ATOM 1528 N N . THR A 1 202 ? 10.946 -13.456 -16.547 1.00 96.19 202 THR A N 1
ATOM 1529 C CA . THR A 1 202 ? 11.441 -14.525 -15.655 1.00 96.19 202 THR A CA 1
ATOM 1530 C C . THR A 1 202 ? 12.933 -14.423 -15.356 1.00 96.19 202 THR A C 1
ATOM 1532 O O . THR A 1 202 ? 13.345 -14.719 -14.236 1.00 96.19 202 THR A O 1
ATOM 1535 N N . ASP A 1 203 ? 13.739 -14.000 -16.329 1.00 96.19 203 ASP A N 1
ATOM 1536 C CA . ASP A 1 203 ? 15.190 -13.882 -16.171 1.00 96.19 203 ASP A CA 1
ATOM 1537 C C . ASP A 1 203 ? 15.556 -12.635 -15.340 1.00 96.19 203 ASP A C 1
ATOM 1539 O O . ASP A 1 203 ? 16.549 -12.655 -14.613 1.00 96.19 203 ASP A O 1
ATOM 1543 N N . GLY A 1 204 ? 14.737 -11.573 -15.389 1.00 95.81 204 GLY A N 1
ATOM 1544 C CA . GLY A 1 204 ? 14.836 -10.417 -14.490 1.00 95.81 204 GLY A CA 1
ATOM 1545 C C . GLY A 1 204 ? 14.429 -10.771 -13.060 1.00 95.81 204 GLY A C 1
ATOM 1546 O O . GLY A 1 204 ? 15.234 -10.643 -12.132 1.00 95.81 204 GLY A O 1
ATOM 1547 N N . LEU A 1 205 ? 13.227 -11.334 -12.902 1.00 95.94 205 LEU A N 1
ATOM 1548 C CA . LEU A 1 205 ? 12.673 -11.787 -11.626 1.00 95.94 205 LEU A CA 1
ATOM 1549 C C . LEU A 1 205 ? 13.628 -12.720 -10.873 1.00 95.94 205 LEU A C 1
ATOM 1551 O O . LEU A 1 205 ? 13.837 -12.529 -9.678 1.00 95.94 205 LEU A O 1
ATOM 1555 N N . ALA A 1 206 ? 14.262 -13.675 -11.559 1.00 95.69 206 ALA A N 1
ATOM 1556 C CA . ALA A 1 206 ? 15.203 -14.610 -10.941 1.00 95.69 206 ALA A CA 1
ATOM 1557 C C . ALA A 1 206 ? 16.393 -13.912 -10.248 1.00 95.69 206 ALA A C 1
ATOM 1559 O O . ALA A 1 206 ? 16.872 -14.393 -9.219 1.00 95.69 206 ALA A O 1
ATOM 1560 N N . VAL A 1 207 ? 16.857 -12.767 -10.768 1.00 94.44 207 VAL A N 1
ATOM 1561 C CA . VAL A 1 207 ? 17.923 -11.964 -10.139 1.00 94.44 207 VAL A CA 1
ATOM 1562 C C . VAL A 1 207 ? 17.405 -11.242 -8.893 1.00 94.44 207 VAL A C 1
ATOM 1564 O O . VAL A 1 207 ? 18.096 -11.199 -7.871 1.00 94.44 207 VAL A O 1
ATOM 1567 N N . VAL A 1 208 ? 16.182 -10.708 -8.947 1.00 94.94 208 VAL A N 1
ATOM 1568 C CA . VAL A 1 208 ? 15.546 -10.032 -7.805 1.00 94.94 208 VAL A CA 1
ATOM 1569 C C . VAL A 1 208 ? 15.254 -11.031 -6.681 1.00 94.94 208 VAL A C 1
ATOM 1571 O O . VAL A 1 208 ? 15.627 -10.791 -5.532 1.00 94.94 208 VAL A O 1
ATOM 1574 N N . GLU A 1 209 ? 14.692 -12.197 -7.006 1.00 95.12 209 GLU A N 1
ATOM 1575 C CA . GLU A 1 209 ? 14.466 -13.293 -6.056 1.00 95.12 209 GLU A CA 1
ATOM 1576 C C . GLU A 1 209 ? 15.785 -13.833 -5.473 1.00 95.12 209 GLU A C 1
ATOM 1578 O O . GLU A 1 209 ? 15.842 -14.151 -4.285 1.00 95.12 209 GLU A O 1
ATOM 1583 N N . GLN A 1 210 ? 16.881 -13.869 -6.245 1.00 94.44 210 GLN A N 1
ATOM 1584 C CA . GLN A 1 210 ? 18.206 -14.219 -5.716 1.00 94.44 210 GLN A CA 1
ATOM 1585 C C . GLN A 1 210 ? 18.723 -13.184 -4.700 1.00 94.44 210 GLN A C 1
ATOM 1587 O O . GLN A 1 210 ? 19.317 -13.566 -3.688 1.00 94.44 210 GLN A O 1
ATOM 1592 N N . ALA A 1 211 ? 18.507 -11.886 -4.940 1.00 93.44 211 ALA A N 1
ATOM 1593 C CA . ALA A 1 211 ? 18.865 -10.837 -3.986 1.00 93.44 211 ALA A CA 1
ATOM 1594 C C . ALA A 1 211 ? 18.032 -10.947 -2.696 1.00 93.44 211 ALA A C 1
ATOM 1596 O O . ALA A 1 211 ? 18.583 -10.909 -1.594 1.00 93.44 211 ALA A O 1
ATOM 1597 N N . VAL A 1 212 ? 16.726 -11.183 -2.826 1.00 95.44 212 VAL A N 1
ATOM 1598 C CA . VAL A 1 212 ? 15.822 -11.435 -1.696 1.00 95.44 212 VAL A CA 1
ATOM 1599 C C . VAL A 1 212 ? 16.248 -12.666 -0.890 1.00 95.44 212 VAL A C 1
ATOM 1601 O O . VAL A 1 212 ? 16.414 -12.568 0.326 1.00 95.44 212 VAL A O 1
ATOM 1604 N N . ALA A 1 213 ? 16.525 -13.797 -1.542 1.00 95.69 213 ALA A N 1
ATOM 1605 C CA . ALA A 1 213 ? 16.952 -15.034 -0.883 1.00 95.69 213 ALA A CA 1
ATOM 1606 C C . ALA A 1 213 ? 18.305 -14.917 -0.147 1.00 95.69 213 ALA A C 1
ATOM 1608 O O . ALA A 1 213 ? 18.587 -15.714 0.750 1.00 95.69 213 ALA A O 1
ATOM 1609 N N . ALA A 1 214 ? 19.140 -13.938 -0.512 1.00 94.56 214 ALA A N 1
ATOM 1610 C CA . ALA A 1 214 ? 20.404 -13.629 0.160 1.00 94.56 214 ALA A CA 1
ATOM 1611 C C . ALA A 1 214 ? 20.282 -12.545 1.257 1.00 94.56 214 ALA A C 1
ATOM 1613 O O . ALA A 1 214 ? 21.257 -12.275 1.963 1.00 94.56 214 ALA A O 1
ATOM 1614 N N . SER A 1 215 ? 19.108 -11.925 1.403 1.00 95.06 215 SER A N 1
ATOM 1615 C CA . SER A 1 215 ? 18.810 -10.882 2.392 1.00 95.06 215 SER A CA 1
ATOM 1616 C C . SER A 1 215 ? 18.474 -11.460 3.784 1.00 95.06 215 SER A C 1
ATOM 1618 O O . SER A 1 215 ? 18.448 -12.675 3.990 1.00 95.06 215 SER A O 1
ATOM 1620 N N . SER A 1 216 ? 18.183 -10.597 4.765 1.00 94.69 216 SER A N 1
ATOM 1621 C CA . SER A 1 216 ? 17.596 -10.993 6.057 1.00 94.69 216 SER A CA 1
ATOM 1622 C C . SER A 1 216 ? 16.094 -11.293 5.986 1.00 94.69 216 SER A C 1
ATOM 1624 O O . SER A 1 216 ? 15.523 -11.700 6.997 1.00 94.69 216 SER A O 1
ATOM 1626 N N . HIS A 1 217 ? 15.476 -11.116 4.815 1.00 92.81 217 HIS A N 1
ATOM 1627 C CA . HIS A 1 217 ? 14.074 -11.413 4.517 1.00 92.81 217 HIS A CA 1
ATOM 1628 C C . HIS A 1 217 ? 13.957 -12.384 3.326 1.00 92.81 217 HIS A C 1
ATOM 1630 O O . HIS A 1 217 ? 13.385 -12.029 2.296 1.00 92.81 217 HIS A O 1
ATOM 1636 N N . PRO A 1 218 ? 14.505 -13.615 3.421 1.00 94.00 218 PRO A N 1
ATOM 1637 C CA . PRO A 1 218 ? 14.408 -14.624 2.357 1.00 94.00 218 PRO A CA 1
ATOM 1638 C C . PRO A 1 218 ? 12.975 -15.154 2.150 1.00 94.00 218 PRO A C 1
ATOM 1640 O O . PRO A 1 218 ? 12.736 -15.975 1.269 1.00 94.00 218 PRO A O 1
ATOM 1643 N N . ASP A 1 219 ? 12.044 -14.722 2.998 1.00 91.62 219 ASP A N 1
ATOM 1644 C CA . ASP A 1 219 ? 10.601 -14.927 2.956 1.00 91.62 219 ASP A CA 1
ATOM 1645 C C . ASP A 1 219 ? 9.839 -13.803 2.224 1.00 91.62 219 ASP A C 1
ATOM 1647 O O . ASP A 1 219 ? 8.631 -13.927 2.017 1.00 91.62 219 ASP A O 1
ATOM 1651 N N . HIS A 1 220 ? 10.517 -12.726 1.803 1.00 93.25 220 HIS A N 1
ATOM 1652 C CA . HIS A 1 220 ? 9.911 -11.700 0.955 1.00 93.25 220 HIS A CA 1
ATOM 1653 C C . HIS A 1 220 ? 9.542 -12.313 -0.404 1.00 93.25 220 HIS A C 1
ATOM 1655 O O . HIS A 1 220 ? 10.332 -12.996 -1.049 1.00 93.25 220 HIS A O 1
ATOM 1661 N N . VAL A 1 221 ? 8.305 -12.090 -0.835 1.00 93.00 221 VAL A N 1
ATOM 1662 C CA . VAL A 1 221 ? 7.791 -12.519 -2.136 1.00 93.00 221 VAL A CA 1
ATOM 1663 C C . VAL A 1 221 ? 7.769 -11.299 -3.050 1.00 93.00 221 VAL A C 1
ATOM 1665 O O . VAL A 1 221 ? 7.178 -10.290 -2.679 1.00 93.00 221 VAL A O 1
ATOM 1668 N N . VAL A 1 222 ? 8.401 -11.379 -4.221 1.00 94.75 222 VAL A N 1
ATOM 1669 C CA . VAL A 1 222 ? 8.386 -10.301 -5.224 1.00 94.75 222 VAL A CA 1
ATOM 1670 C C . VAL A 1 222 ? 7.014 -10.297 -5.906 1.00 94.75 222 VAL A C 1
ATOM 1672 O O . VAL A 1 222 ? 6.656 -11.277 -6.558 1.00 94.75 222 VAL A O 1
ATOM 1675 N N . LEU A 1 223 ? 6.220 -9.233 -5.729 1.00 93.69 223 LEU A N 1
ATOM 1676 C CA . LEU A 1 223 ? 4.830 -9.181 -6.219 1.00 93.69 223 LEU A CA 1
ATOM 1677 C C . LEU A 1 223 ? 4.654 -8.219 -7.394 1.00 93.69 223 LEU A C 1
ATOM 1679 O O . LEU A 1 223 ? 3.848 -8.497 -8.289 1.00 93.69 223 LEU A O 1
ATOM 1683 N N . ALA A 1 224 ? 5.372 -7.096 -7.364 1.00 94.38 224 ALA A N 1
ATOM 1684 C CA . ALA A 1 224 ? 5.278 -6.039 -8.355 1.00 94.38 224 ALA A CA 1
ATOM 1685 C C . ALA A 1 224 ? 6.206 -6.280 -9.557 1.00 94.38 224 ALA A C 1
ATOM 1687 O O . ALA A 1 224 ? 7.415 -6.488 -9.418 1.00 94.38 224 ALA A O 1
ATOM 1688 N N . PHE A 1 225 ? 5.640 -6.169 -10.755 1.00 95.50 225 PHE A N 1
ATOM 1689 C CA . PHE A 1 225 ? 6.380 -6.071 -12.011 1.00 95.50 225 PHE A CA 1
ATOM 1690 C C . PHE A 1 225 ? 6.170 -4.682 -12.608 1.00 95.50 225 PHE A C 1
ATOM 1692 O O . PHE A 1 225 ? 5.027 -4.297 -12.832 1.00 95.50 225 PHE A O 1
ATOM 1699 N N . ALA A 1 226 ? 7.231 -3.941 -12.918 1.00 95.56 226 ALA A N 1
ATOM 1700 C CA . ALA A 1 226 ? 7.120 -2.699 -13.678 1.00 95.56 226 ALA A CA 1
ATOM 1701 C C . ALA A 1 226 ? 7.490 -2.949 -15.138 1.00 95.56 226 ALA A C 1
ATOM 1703 O O . ALA A 1 226 ? 8.624 -3.311 -15.432 1.00 95.56 226 ALA A O 1
ATOM 1704 N N . ALA A 1 227 ? 6.573 -2.687 -16.070 1.00 94.62 227 ALA A N 1
ATOM 1705 C CA . ALA A 1 227 ? 6.848 -2.822 -17.499 1.00 94.62 227 ALA A CA 1
ATOM 1706 C C . ALA A 1 227 ? 7.849 -1.747 -17.998 1.00 94.62 227 ALA A C 1
ATOM 1708 O O . ALA A 1 227 ? 7.531 -0.552 -17.914 1.00 94.62 227 ALA A O 1
ATOM 1709 N N . PRO A 1 228 ? 9.020 -2.109 -18.559 1.00 94.44 228 PRO A N 1
ATOM 1710 C CA . PRO A 1 228 ? 9.912 -1.168 -19.238 1.00 94.44 228 PRO A CA 1
ATOM 1711 C C . PRO A 1 228 ? 9.188 -0.256 -20.231 1.00 94.44 228 PRO A C 1
ATOM 1713 O O . PRO A 1 228 ? 8.255 -0.673 -20.929 1.00 94.44 228 PRO A O 1
ATOM 1716 N N . CYS A 1 229 ? 9.604 1.010 -20.280 1.00 91.50 229 CYS A N 1
ATOM 1717 C CA . CYS A 1 229 ? 8.999 2.062 -21.108 1.00 91.50 229 CYS A CA 1
ATOM 1718 C C . CYS A 1 229 ? 7.472 2.253 -20.958 1.00 91.50 229 CYS A C 1
ATOM 1720 O O . CYS A 1 229 ? 6.857 2.868 -21.833 1.00 91.50 229 CYS A O 1
ATOM 1722 N N . PHE A 1 230 ? 6.846 1.742 -19.888 1.00 90.88 230 PHE A N 1
ATOM 1723 C CA . PHE A 1 230 ? 5.383 1.695 -19.740 1.00 90.88 230 PHE A CA 1
ATOM 1724 C C . PHE A 1 230 ? 4.715 0.994 -20.936 1.00 90.88 230 PHE A C 1
ATOM 1726 O O . PHE A 1 230 ? 3.661 1.422 -21.405 1.00 90.88 230 PHE A O 1
ATOM 1733 N N . ASP A 1 231 ? 5.340 -0.041 -21.504 1.00 92.19 231 ASP A N 1
ATOM 1734 C CA . ASP A 1 231 ? 4.826 -0.683 -22.715 1.00 92.19 231 ASP A CA 1
ATOM 1735 C C . ASP A 1 231 ? 3.753 -1.733 -22.377 1.00 92.19 231 ASP A C 1
ATOM 1737 O O . ASP A 1 231 ? 4.044 -2.788 -21.811 1.00 92.19 231 ASP A O 1
ATOM 1741 N N . ALA A 1 232 ? 2.502 -1.468 -22.771 1.00 91.75 232 ALA A N 1
ATOM 1742 C CA . ALA A 1 232 ? 1.385 -2.406 -22.625 1.00 91.75 232 ALA A CA 1
ATOM 1743 C C . ALA A 1 232 ? 1.583 -3.715 -23.420 1.00 91.75 232 ALA A C 1
ATOM 1745 O O . ALA A 1 232 ? 0.863 -4.686 -23.199 1.00 91.75 232 ALA A O 1
ATOM 1746 N N . ALA A 1 233 ? 2.578 -3.799 -24.313 1.00 93.19 233 ALA A N 1
ATOM 1747 C CA . ALA A 1 233 ? 2.988 -5.063 -24.924 1.00 93.19 233 ALA A CA 1
ATOM 1748 C C . ALA A 1 233 ? 3.502 -6.101 -23.904 1.00 93.19 233 ALA A C 1
ATOM 1750 O O . ALA A 1 233 ? 3.546 -7.285 -24.236 1.00 93.19 233 ALA A O 1
ATOM 1751 N N . TYR A 1 234 ? 3.858 -5.690 -22.679 1.00 93.50 234 TYR A N 1
ATOM 1752 C CA . TYR A 1 234 ? 4.190 -6.605 -21.582 1.00 93.50 234 TYR A CA 1
ATOM 1753 C C . TYR A 1 234 ? 2.988 -7.316 -20.958 1.00 93.50 234 TYR A C 1
ATOM 1755 O O . TYR A 1 234 ? 3.183 -8.355 -20.330 1.00 93.50 234 TYR A O 1
ATOM 1763 N N . ASP A 1 235 ? 1.764 -6.827 -21.174 1.00 91.69 235 ASP A N 1
ATOM 1764 C CA . ASP A 1 235 ? 0.550 -7.435 -20.632 1.00 91.69 235 ASP A CA 1
ATOM 1765 C C . ASP A 1 235 ? 0.432 -8.916 -21.013 1.00 91.69 235 ASP A C 1
ATOM 1767 O O . ASP A 1 235 ? 0.337 -9.763 -20.139 1.00 91.69 235 ASP A O 1
ATOM 1771 N N . ALA A 1 236 ? 0.506 -9.265 -22.301 1.00 91.88 236 ALA A N 1
ATOM 1772 C CA . ALA A 1 236 ? 0.346 -10.659 -22.724 1.00 91.88 236 ALA A CA 1
ATOM 1773 C C . ALA A 1 236 ? 1.484 -11.597 -22.240 1.00 91.88 236 ALA A C 1
ATOM 1775 O O . ALA A 1 236 ? 1.176 -12.705 -21.797 1.00 91.88 236 ALA A O 1
ATOM 1776 N N . PRO A 1 237 ? 2.775 -11.203 -22.276 1.00 93.19 237 PRO A N 1
ATOM 1777 C CA . PRO A 1 237 ? 3.862 -11.935 -21.621 1.00 93.19 237 PRO A CA 1
ATOM 1778 C C . PRO A 1 237 ? 3.696 -12.144 -20.113 1.00 93.19 237 PRO A C 1
ATOM 1780 O O . PRO A 1 237 ? 4.057 -13.218 -19.629 1.00 93.19 237 PRO A O 1
ATOM 1783 N N . PHE A 1 238 ? 3.173 -11.145 -19.394 1.00 92.75 238 PHE A N 1
ATOM 1784 C CA . PHE A 1 238 ? 2.893 -11.202 -17.957 1.00 92.75 238 PHE A CA 1
ATOM 1785 C C . PHE A 1 238 ? 1.687 -12.103 -17.664 1.00 92.75 238 PHE A C 1
ATOM 1787 O O . PHE A 1 238 ? 1.774 -13.022 -16.851 1.00 92.75 238 PHE A O 1
ATOM 1794 N N . ASP A 1 239 ? 0.589 -11.910 -18.395 1.00 90.38 239 ASP A N 1
ATOM 1795 C CA . ASP A 1 239 ? -0.646 -12.687 -18.270 1.00 90.38 239 ASP A CA 1
ATOM 1796 C C . ASP A 1 239 ? -0.397 -14.182 -18.558 1.00 90.38 239 ASP A C 1
ATOM 1798 O O . ASP A 1 239 ? -1.012 -15.042 -17.933 1.00 90.38 239 ASP A O 1
ATOM 1802 N N . ALA A 1 240 ? 0.564 -14.509 -19.433 1.00 90.94 240 ALA A N 1
ATOM 1803 C CA . ALA A 1 240 ? 1.005 -15.879 -19.713 1.00 90.94 240 ALA A CA 1
ATOM 1804 C C . ALA A 1 240 ? 1.861 -16.535 -18.603 1.00 90.94 240 ALA A C 1
ATOM 1806 O O . ALA A 1 240 ? 2.092 -17.744 -18.666 1.00 90.94 240 ALA A O 1
ATOM 1807 N N . LEU A 1 241 ? 2.345 -15.767 -17.618 1.00 90.00 241 LEU A N 1
ATOM 1808 C CA . LEU A 1 241 ? 3.061 -16.269 -16.433 1.00 90.00 241 LEU A CA 1
ATOM 1809 C C . LEU A 1 241 ? 2.144 -16.435 -15.207 1.00 90.00 241 LEU A C 1
ATOM 1811 O O . LEU A 1 241 ? 2.512 -17.126 -14.250 1.00 90.00 241 LEU A O 1
ATOM 1815 N N . ARG A 1 242 ? 0.944 -15.838 -15.235 1.00 79.38 242 ARG A N 1
ATOM 1816 C CA . ARG A 1 242 ? -0.102 -16.063 -14.225 1.00 79.38 242 ARG A CA 1
ATOM 1817 C C . ARG A 1 242 ? -0.488 -17.557 -14.201 1.00 79.38 242 ARG A C 1
ATOM 1819 O O . ARG A 1 242 ? -0.153 -18.317 -15.103 1.00 79.38 242 ARG A O 1
ATOM 1826 N N . ASP A 1 243 ? -1.149 -17.987 -13.127 1.00 72.25 243 ASP A N 1
ATOM 1827 C CA . ASP A 1 243 ? -1.400 -19.401 -12.771 1.00 72.25 243 ASP A CA 1
ATOM 1828 C C . ASP A 1 243 ? -0.173 -20.188 -12.249 1.00 72.25 243 ASP A C 1
ATOM 1830 O O . ASP A 1 243 ? -0.098 -21.414 -12.350 1.00 72.25 243 ASP A O 1
ATOM 1834 N N . GLY A 1 244 ? 0.758 -19.493 -11.583 1.00 68.56 244 GLY A N 1
ATOM 1835 C CA . GLY A 1 244 ? 1.777 -20.115 -10.725 1.00 68.56 244 GLY A CA 1
ATOM 1836 C C . GLY A 1 244 ? 3.119 -20.421 -11.392 1.00 68.56 244 GLY A C 1
ATOM 1837 O O . GLY A 1 244 ? 3.934 -21.125 -10.796 1.00 68.56 244 GLY A O 1
ATOM 1838 N N . ALA A 1 245 ? 3.376 -19.884 -12.590 1.00 80.62 245 ALA A N 1
ATOM 1839 C CA . ALA A 1 245 ? 4.727 -19.839 -13.159 1.00 80.62 245 ALA A CA 1
ATOM 1840 C C . ALA A 1 245 ? 5.569 -18.672 -12.598 1.00 80.62 245 ALA A C 1
ATOM 1842 O O . ALA A 1 245 ? 6.780 -18.640 -12.805 1.00 80.62 245 ALA A O 1
ATOM 1843 N N . THR A 1 246 ? 4.945 -17.737 -11.875 1.00 89.06 246 THR A N 1
ATOM 1844 C CA . THR A 1 246 ? 5.598 -16.626 -11.173 1.00 89.06 246 THR A CA 1
ATOM 1845 C C . THR A 1 246 ? 4.905 -16.308 -9.841 1.00 89.06 246 THR A C 1
ATOM 1847 O O . THR A 1 246 ? 3.745 -16.667 -9.620 1.00 89.06 246 THR A O 1
ATOM 1850 N N . THR A 1 247 ? 5.649 -15.639 -8.963 1.00 90.88 247 THR A N 1
ATOM 1851 C CA . THR A 1 247 ? 5.237 -14.979 -7.716 1.00 90.88 247 THR A CA 1
ATOM 1852 C C . THR A 1 247 ? 4.559 -13.624 -7.951 1.00 90.88 247 THR A C 1
ATOM 1854 O O . THR A 1 247 ? 3.787 -13.180 -7.101 1.00 90.88 247 THR A O 1
ATOM 1857 N N . LEU A 1 248 ? 4.788 -13.005 -9.115 1.00 93.31 248 LEU A N 1
ATOM 1858 C CA . LEU A 1 248 ? 4.247 -11.699 -9.489 1.00 93.31 248 LEU A CA 1
ATOM 1859 C C . LEU A 1 248 ? 2.709 -11.701 -9.538 1.00 93.31 248 LEU A C 1
ATOM 1861 O O . LEU A 1 248 ? 2.088 -12.566 -10.163 1.00 93.31 248 LEU A O 1
ATOM 1865 N N . LEU A 1 249 ? 2.087 -10.698 -8.911 1.00 91.00 249 LEU A N 1
ATOM 1866 C CA . LEU A 1 249 ? 0.627 -10.599 -8.778 1.00 91.00 249 LEU A CA 1
ATOM 1867 C C . LEU A 1 249 ? 0.020 -9.443 -9.579 1.00 91.00 249 LEU A C 1
ATOM 1869 O O . LEU A 1 249 ? -1.109 -9.580 -10.063 1.00 91.00 249 LEU A O 1
ATOM 1873 N N . PHE A 1 250 ? 0.760 -8.346 -9.767 1.00 91.25 250 PHE A N 1
ATOM 1874 C CA . PHE A 1 250 ? 0.311 -7.185 -10.538 1.00 91.25 250 PHE A CA 1
ATOM 1875 C C . PHE A 1 250 ? 1.433 -6.564 -11.386 1.00 91.25 250 PHE A C 1
ATOM 1877 O O . PHE A 1 250 ? 2.615 -6.602 -11.044 1.00 91.25 250 PHE A O 1
ATOM 1884 N N . ASN A 1 251 ? 1.018 -6.001 -12.516 1.00 91.38 251 ASN A N 1
ATOM 1885 C CA . ASN A 1 251 ? 1.817 -5.367 -13.549 1.00 91.38 251 ASN A CA 1
ATOM 1886 C C . ASN A 1 251 ? 1.561 -3.855 -13.526 1.00 91.38 251 ASN A C 1
ATOM 1888 O O . ASN A 1 251 ? 0.444 -3.381 -13.743 1.00 91.38 251 ASN A O 1
ATOM 1892 N N . GLU A 1 252 ? 2.612 -3.089 -13.286 1.00 92.31 252 GLU A N 1
ATOM 1893 C CA . GLU A 1 252 ? 2.625 -1.641 -13.379 1.00 92.31 252 GLU A CA 1
ATOM 1894 C C . GLU A 1 252 ? 2.892 -1.195 -14.838 1.00 92.31 252 GLU A C 1
ATOM 1896 O O . GLU A 1 252 ? 3.970 -0.687 -15.166 1.00 92.31 252 GLU A O 1
ATOM 1901 N N . SER A 1 253 ? 1.925 -1.411 -15.744 1.00 88.75 253 SER A N 1
ATOM 1902 C CA . SER A 1 253 ? 1.977 -1.002 -17.166 1.00 88.75 253 SER A CA 1
ATOM 1903 C C . SER A 1 253 ? 1.118 0.248 -17.457 1.00 88.75 253 SER A C 1
ATOM 1905 O O . SER A 1 253 ? 1.018 1.157 -16.626 1.00 88.75 253 SER A O 1
ATOM 1907 N N . GLN A 1 254 ? 0.534 0.363 -18.658 1.00 84.94 254 GLN A N 1
ATOM 1908 C CA . GLN A 1 254 ? -0.377 1.467 -18.983 1.00 84.94 254 GLN A CA 1
ATOM 1909 C C . GLN A 1 254 ? -1.723 1.240 -18.296 1.00 84.94 254 GLN A C 1
ATOM 1911 O O . GLN A 1 254 ? -2.535 0.428 -18.733 1.00 84.94 254 GLN A O 1
ATOM 1916 N N . GLY A 1 255 ? -1.985 2.008 -17.244 1.00 86.25 255 GLY A N 1
ATOM 1917 C CA . GLY A 1 255 ? -3.240 1.977 -16.502 1.00 86.25 255 GLY A CA 1
ATOM 1918 C C . GLY A 1 255 ? -3.552 3.334 -15.884 1.00 86.25 255 GLY A C 1
ATOM 1919 O O . GLY A 1 255 ? -2.793 4.292 -16.048 1.00 86.25 255 GLY A O 1
ATOM 1920 N N . ASN A 1 256 ? -4.655 3.428 -15.141 1.00 91.50 256 ASN A N 1
ATOM 1921 C CA . ASN A 1 256 ? -4.883 4.596 -14.295 1.00 91.50 256 ASN A CA 1
ATOM 1922 C C . ASN A 1 256 ? -4.010 4.467 -13.029 1.00 91.50 256 ASN A C 1
ATOM 1924 O O . ASN A 1 256 ? -4.108 3.444 -12.353 1.00 91.50 256 ASN A O 1
ATOM 1928 N N . PRO A 1 257 ? -3.149 5.445 -12.700 1.00 94.25 257 PRO A N 1
ATOM 1929 C CA . PRO A 1 257 ? -2.370 5.429 -11.461 1.00 94.25 257 PRO A CA 1
ATOM 1930 C C . PRO A 1 257 ? -3.199 5.724 -10.206 1.00 94.25 257 PRO A C 1
ATOM 1932 O O . PRO A 1 257 ? -2.706 5.526 -9.100 1.00 94.25 257 PRO A O 1
ATOM 1935 N N . LEU A 1 258 ? -4.427 6.231 -10.351 1.00 95.94 258 LEU A N 1
ATOM 1936 C CA . LEU A 1 258 ? -5.313 6.600 -9.251 1.00 95.94 258 LEU A CA 1
ATOM 1937 C C . LEU A 1 258 ? -6.474 5.605 -9.121 1.00 95.94 258 LEU A C 1
ATOM 1939 O O . LEU A 1 258 ? -7.338 5.503 -9.997 1.00 95.94 258 LEU A O 1
ATOM 1943 N N . MET A 1 259 ? -6.520 4.929 -7.978 1.00 94.94 259 MET A N 1
ATOM 1944 C CA . MET A 1 259 ? -7.479 3.880 -7.648 1.00 94.94 259 MET A CA 1
ATOM 1945 C C . MET A 1 259 ? -8.381 4.277 -6.475 1.00 94.94 259 MET A C 1
ATOM 1947 O O . MET A 1 259 ? -7.942 4.950 -5.543 1.00 94.94 259 MET A O 1
ATOM 1951 N N . ASN A 1 260 ? -9.633 3.818 -6.485 1.00 95.69 260 ASN A N 1
ATOM 1952 C CA . ASN A 1 260 ? -10.523 3.768 -5.325 1.00 95.69 260 ASN A CA 1
ATOM 1953 C C . ASN A 1 260 ? -10.537 2.331 -4.788 1.00 95.69 260 ASN A C 1
ATOM 1955 O O . ASN A 1 260 ? -11.022 1.417 -5.459 1.00 95.69 260 ASN A O 1
ATOM 1959 N N . VAL A 1 261 ? -10.023 2.132 -3.574 1.00 94.44 261 VAL A N 1
ATOM 1960 C CA . VAL A 1 261 ? -9.798 0.793 -2.999 1.00 94.44 261 VAL A CA 1
ATOM 1961 C C . VAL A 1 261 ? -11.027 0.194 -2.306 1.00 94.44 261 VAL A C 1
ATOM 1963 O O . VAL A 1 261 ? -10.938 -0.896 -1.740 1.00 94.44 261 VAL A O 1
ATOM 1966 N N . ASP A 1 262 ? -12.173 0.881 -2.354 1.00 91.50 262 ASP A N 1
ATOM 1967 C CA . ASP A 1 262 ? -13.466 0.393 -1.849 1.00 91.50 262 ASP A CA 1
ATOM 1968 C C . ASP A 1 262 ? -14.402 -0.111 -2.979 1.00 91.50 262 ASP A C 1
ATOM 1970 O O . ASP A 1 262 ? -15.609 -0.260 -2.784 1.00 91.50 262 ASP A O 1
ATOM 1974 N N . GLY A 1 263 ? -13.858 -0.391 -4.173 1.00 84.00 263 GLY A N 1
ATOM 1975 C CA . GLY A 1 263 ? -14.517 -1.219 -5.197 1.00 84.00 263 GLY A CA 1
ATOM 1976 C C . GLY A 1 263 ? -15.533 -0.534 -6.124 1.00 84.00 263 GLY A C 1
ATOM 1977 O O . GLY A 1 263 ? -16.351 -1.222 -6.732 1.00 84.00 263 GLY A O 1
ATOM 1978 N N . THR A 1 264 ? -15.513 0.798 -6.261 1.00 90.31 264 THR A N 1
ATOM 1979 C CA . THR A 1 264 ? -16.330 1.529 -7.260 1.00 90.31 264 THR A CA 1
ATOM 1980 C C . THR A 1 264 ? -15.575 2.701 -7.885 1.00 90.31 264 THR A C 1
ATOM 1982 O O . THR A 1 264 ? -14.832 3.392 -7.194 1.00 90.31 264 THR A O 1
ATOM 1985 N N . ASP A 1 265 ? -15.782 2.969 -9.177 1.00 94.69 265 ASP A N 1
ATOM 1986 C CA . ASP A 1 265 ? -15.229 4.162 -9.830 1.00 94.69 265 ASP A CA 1
ATOM 1987 C C . ASP A 1 265 ? -15.733 5.438 -9.140 1.00 94.69 265 ASP A C 1
ATOM 1989 O O . ASP A 1 265 ? -16.904 5.542 -8.755 1.00 94.69 265 ASP A O 1
ATOM 1993 N N . TYR A 1 266 ? -14.865 6.441 -9.018 1.00 96.50 266 TYR A N 1
ATOM 1994 C CA . TYR A 1 266 ? -15.221 7.733 -8.443 1.00 96.50 266 TYR A CA 1
ATOM 1995 C C . TYR A 1 266 ? -14.630 8.899 -9.241 1.00 96.50 266 TYR A C 1
ATOM 1997 O O . TYR A 1 266 ? -13.419 9.120 -9.261 1.00 96.50 266 TYR A O 1
ATOM 2005 N N . THR A 1 267 ? -15.510 9.688 -9.858 1.00 97.31 267 THR A N 1
ATOM 2006 C CA . THR A 1 267 ? -15.166 10.899 -10.617 1.00 97.31 267 THR A CA 1
ATOM 2007 C C . THR A 1 267 ? -15.547 12.154 -9.837 1.00 97.31 267 THR A C 1
ATOM 2009 O O . THR A 1 267 ? -16.683 12.289 -9.380 1.00 97.31 267 THR A O 1
ATOM 2012 N N . SER A 1 268 ? -14.624 13.113 -9.738 1.00 97.12 268 SER A N 1
ATOM 2013 C CA . SER A 1 268 ? -14.870 14.426 -9.128 1.00 97.12 268 SER A CA 1
ATOM 2014 C C . SER A 1 268 ? -14.048 15.496 -9.848 1.00 97.12 268 SER A C 1
ATOM 2016 O O . SER A 1 268 ? -12.815 15.457 -9.881 1.00 97.12 268 SER A O 1
ATOM 2018 N N . GLY A 1 269 ? -14.731 16.451 -10.485 1.00 95.06 269 GLY A N 1
ATOM 2019 C CA . GLY A 1 269 ? -14.097 17.393 -11.407 1.00 95.06 269 GLY A CA 1
ATOM 2020 C C . GLY A 1 269 ? -13.547 16.682 -12.648 1.00 95.06 269 GLY A C 1
ATOM 2021 O O . GLY A 1 269 ? -14.281 15.974 -13.329 1.00 95.06 269 GLY A O 1
ATOM 2022 N N . ALA A 1 270 ? -12.263 16.893 -12.949 1.00 91.81 270 ALA A N 1
ATOM 2023 C CA . ALA A 1 270 ? -11.578 16.276 -14.091 1.00 91.81 270 ALA A CA 1
ATOM 2024 C C . ALA A 1 270 ? -10.831 14.970 -13.748 1.00 91.81 270 ALA A C 1
ATOM 2026 O O . ALA A 1 270 ? -10.319 14.319 -14.655 1.00 91.81 270 ALA A O 1
ATOM 2027 N N . GLN A 1 271 ? -10.743 14.593 -12.467 1.00 94.94 271 GLN A N 1
ATOM 2028 C CA . GLN A 1 271 ? -10.071 13.364 -12.035 1.00 94.94 271 GLN A CA 1
ATOM 2029 C C . GLN A 1 271 ? -11.079 12.226 -11.844 1.00 94.94 271 GLN A C 1
ATOM 2031 O O . GLN A 1 271 ? -12.204 12.446 -11.384 1.00 94.94 271 GLN A O 1
ATOM 2036 N N . THR A 1 272 ? -10.654 11.008 -12.182 1.00 95.56 272 THR A N 1
ATOM 2037 C CA . THR A 1 272 ? -11.389 9.763 -11.929 1.00 95.56 272 THR A CA 1
ATOM 2038 C C . THR A 1 272 ? -10.445 8.756 -11.294 1.00 95.56 272 THR A C 1
ATOM 2040 O O . THR A 1 272 ? -9.416 8.431 -11.885 1.00 95.56 272 THR A O 1
ATOM 2043 N N . ALA A 1 273 ? -10.815 8.266 -10.115 1.00 95.81 273 ALA A N 1
ATOM 2044 C CA . ALA A 1 273 ? -10.214 7.101 -9.487 1.00 95.81 273 ALA A CA 1
ATOM 2045 C C . ALA A 1 273 ? -10.970 5.848 -9.955 1.00 95.81 273 ALA A C 1
ATOM 2047 O O . ALA A 1 273 ? -12.201 5.828 -9.877 1.00 95.81 273 ALA A O 1
ATOM 2048 N N . ILE A 1 274 ? -10.263 4.833 -10.451 1.00 93.62 274 ILE A N 1
ATOM 2049 C CA . ILE A 1 274 ? -10.883 3.589 -10.945 1.00 93.62 274 ILE A CA 1
ATOM 2050 C C . ILE A 1 274 ? -11.064 2.602 -9.792 1.00 93.62 274 ILE A C 1
ATOM 2052 O O . ILE A 1 274 ? -10.240 2.559 -8.881 1.00 93.62 274 ILE A O 1
ATOM 2056 N N . ALA A 1 275 ? -12.145 1.826 -9.807 1.00 91.69 275 ALA A N 1
ATOM 2057 C CA . ALA A 1 275 ? -12.372 0.752 -8.852 1.00 91.69 275 ALA A CA 1
ATOM 2058 C C . ALA A 1 275 ? -11.182 -0.215 -8.836 1.00 91.69 275 ALA A C 1
ATOM 2060 O O . ALA A 1 275 ? -10.883 -0.847 -9.848 1.00 91.69 275 ALA A O 1
ATOM 2061 N N . MET A 1 276 ? -10.549 -0.380 -7.677 1.00 87.88 276 MET A N 1
ATOM 2062 C CA . MET A 1 276 ? -9.682 -1.526 -7.451 1.00 87.88 276 MET A CA 1
ATOM 2063 C C . MET A 1 276 ? -10.511 -2.690 -6.909 1.00 87.88 276 MET A C 1
ATOM 2065 O O . MET A 1 276 ? -11.250 -2.524 -5.937 1.00 87.88 276 MET A O 1
ATOM 2069 N N . ASP A 1 277 ? -10.339 -3.871 -7.498 1.00 73.81 277 ASP A N 1
ATOM 2070 C CA . ASP A 1 277 ? -10.602 -5.137 -6.820 1.00 73.81 277 ASP A CA 1
ATOM 2071 C C . ASP A 1 277 ? -9.272 -5.872 -6.572 1.00 73.81 277 ASP A C 1
ATOM 2073 O O . ASP A 1 277 ? -8.277 -5.645 -7.263 1.00 73.81 277 ASP A O 1
ATOM 2077 N N . SER A 1 278 ? -9.232 -6.734 -5.555 1.00 62.41 278 SER A N 1
ATOM 2078 C CA . SER A 1 278 ? -8.027 -7.464 -5.124 1.00 62.41 278 SER A CA 1
ATOM 2079 C C . SER A 1 278 ? -7.602 -8.613 -6.056 1.00 62.41 278 SER A C 1
ATOM 2081 O O . SER A 1 278 ? -6.759 -9.436 -5.689 1.00 62.41 278 SER A O 1
ATOM 2083 N N . THR A 1 279 ? -8.177 -8.690 -7.257 1.00 58.88 279 THR A N 1
ATOM 2084 C CA . THR A 1 279 ? -7.782 -9.588 -8.351 1.00 58.88 279 THR A CA 1
ATOM 2085 C C . THR A 1 279 ? -7.263 -8.843 -9.583 1.00 58.88 279 THR A C 1
ATOM 2087 O O . THR A 1 279 ? -6.713 -9.497 -10.474 1.00 58.88 279 THR A O 1
ATOM 2090 N N . ILE A 1 280 ? -7.370 -7.504 -9.618 1.00 67.50 280 ILE A N 1
ATOM 2091 C CA . ILE A 1 280 ? -6.834 -6.677 -10.705 1.00 67.50 280 ILE A CA 1
ATOM 2092 C C . ILE A 1 280 ? -5.326 -6.895 -10.841 1.00 67.50 280 ILE A C 1
ATOM 2094 O O . ILE A 1 280 ? -4.562 -6.870 -9.874 1.00 67.50 280 ILE A O 1
ATOM 2098 N N . ASP A 1 281 ? -4.929 -7.119 -12.087 1.00 74.00 281 ASP A N 1
ATOM 2099 C CA . ASP A 1 281 ? -3.584 -7.459 -12.524 1.00 74.00 281 ASP A CA 1
ATOM 2100 C C . ASP A 1 281 ? -2.792 -6.262 -13.046 1.00 74.00 281 ASP A C 1
ATOM 2102 O O . ASP A 1 281 ? -1.595 -6.404 -13.265 1.00 74.00 281 ASP A O 1
ATOM 2106 N N . LYS A 1 282 ? -3.431 -5.104 -13.260 1.00 86.25 282 LYS A N 1
ATOM 2107 C CA . LYS A 1 282 ? -2.852 -3.947 -13.957 1.00 86.25 282 LYS A CA 1
ATOM 2108 C C . LYS A 1 282 ? -3.094 -2.647 -13.200 1.00 86.25 282 LYS A C 1
ATOM 2110 O O . LYS A 1 282 ? -4.235 -2.261 -12.947 1.00 86.25 282 LYS A O 1
ATOM 2115 N N . ILE A 1 283 ? -2.008 -1.960 -12.860 1.00 88.62 283 ILE A N 1
ATOM 2116 C CA . ILE A 1 283 ? -2.006 -0.702 -12.101 1.00 88.62 283 ILE A CA 1
ATOM 2117 C C . ILE A 1 283 ? -1.232 0.341 -12.910 1.00 88.62 283 ILE A C 1
ATOM 2119 O O . ILE A 1 283 ? -0.188 0.040 -13.478 1.00 88.62 283 ILE A O 1
ATOM 2123 N N . GLY A 1 284 ? -1.741 1.570 -13.015 1.00 90.75 284 GLY A N 1
ATOM 2124 C CA . GLY A 1 284 ? -1.004 2.629 -13.708 1.00 90.75 284 GLY A CA 1
ATOM 2125 C C . GLY A 1 284 ? 0.167 3.173 -12.892 1.00 90.75 284 GLY A C 1
ATOM 2126 O O . GLY A 1 284 ? 0.200 3.051 -11.668 1.00 90.75 284 GLY A O 1
ATOM 2127 N N . ARG A 1 285 ? 1.088 3.863 -13.569 1.00 90.06 285 ARG A N 1
ATOM 2128 C CA . ARG A 1 285 ? 2.131 4.696 -12.951 1.00 90.06 285 ARG A CA 1
ATOM 2129 C C . ARG A 1 285 ? 2.000 6.138 -13.424 1.00 90.06 285 ARG A C 1
ATOM 2131 O O . ARG A 1 285 ? 1.920 6.376 -14.627 1.00 90.06 285 ARG A O 1
ATOM 2138 N N . ASP A 1 286 ? 2.018 7.098 -12.499 1.00 90.31 286 ASP A N 1
ATOM 2139 C CA . ASP A 1 286 ? 2.213 8.511 -12.846 1.00 90.31 286 ASP A CA 1
ATOM 2140 C C . ASP A 1 286 ? 3.694 8.898 -12.739 1.00 90.31 286 ASP A C 1
ATOM 2142 O O . ASP A 1 286 ? 4.252 8.948 -11.641 1.00 90.31 286 ASP A O 1
ATOM 2146 N N . THR A 1 287 ? 4.312 9.225 -13.876 1.00 87.44 287 THR A N 1
ATOM 2147 C CA . THR A 1 287 ? 5.656 9.829 -13.961 1.00 87.44 287 THR A CA 1
ATOM 2148 C C . THR A 1 287 ? 5.634 11.356 -13.915 1.00 87.44 287 THR A C 1
ATOM 2150 O O . THR A 1 287 ? 6.676 12.010 -13.995 1.00 87.44 287 THR A O 1
ATOM 2153 N N . GLY A 1 288 ? 4.460 11.970 -13.740 1.00 87.31 288 GLY A N 1
ATOM 2154 C CA . GLY A 1 288 ? 4.273 13.418 -13.682 1.00 87.31 288 GLY A CA 1
ATOM 2155 C C . GLY A 1 288 ? 5.132 14.127 -12.630 1.00 87.31 288 GLY A C 1
ATOM 2156 O O . GLY A 1 288 ? 5.443 15.304 -12.815 1.00 87.31 288 GLY A O 1
ATOM 2157 N N . ILE A 1 289 ? 5.585 13.417 -11.584 1.00 92.69 289 ILE A N 1
ATOM 2158 C CA . ILE A 1 289 ? 6.566 13.911 -10.599 1.00 92.69 289 ILE A CA 1
ATOM 2159 C C . ILE A 1 289 ? 7.833 14.435 -11.286 1.00 92.69 289 ILE A C 1
ATOM 2161 O O . ILE A 1 289 ? 8.331 15.494 -10.901 1.00 92.69 289 ILE A O 1
ATOM 2165 N N . GLU A 1 290 ? 8.327 13.758 -12.320 1.00 91.81 290 GLU A N 1
ATOM 2166 C CA . GLU A 1 290 ? 9.545 14.145 -13.039 1.00 91.81 290 GLU A CA 1
ATOM 2167 C C . GLU A 1 290 ? 9.396 15.497 -13.732 1.00 91.81 290 GLU A C 1
ATOM 2169 O O . GLU A 1 290 ? 10.250 16.376 -13.606 1.00 91.81 290 GLU A O 1
ATOM 2174 N N . ALA A 1 291 ? 8.267 15.697 -14.415 1.00 89.25 291 ALA A N 1
ATOM 2175 C CA . ALA A 1 291 ? 7.967 16.937 -15.116 1.00 89.25 291 ALA A CA 1
ATOM 2176 C C . ALA A 1 291 ? 7.613 18.079 -14.147 1.00 89.25 291 ALA A C 1
ATOM 2178 O O . ALA A 1 291 ? 8.039 19.220 -14.347 1.00 89.25 291 ALA A O 1
ATOM 2179 N N . SER A 1 292 ? 6.828 17.798 -13.100 1.00 90.94 292 SER A N 1
ATOM 2180 C CA . SER A 1 292 ? 6.488 18.771 -12.060 1.00 90.94 292 SER A CA 1
ATOM 2181 C C . SER A 1 292 ? 5.930 18.130 -10.790 1.00 90.94 292 SER A C 1
ATOM 2183 O O . SER A 1 292 ? 4.891 17.468 -10.796 1.00 90.94 292 SER A O 1
ATOM 2185 N N . SER A 1 293 ? 6.485 18.528 -9.644 1.00 95.19 293 SER A N 1
ATOM 2186 C CA . SER A 1 293 ? 5.913 18.229 -8.326 1.00 95.19 293 SER A CA 1
ATOM 2187 C C . SER A 1 293 ? 4.462 18.706 -8.149 1.00 95.19 293 SER A C 1
ATOM 2189 O O . SER A 1 293 ? 3.751 18.193 -7.290 1.00 95.19 293 SER A O 1
ATOM 2191 N N . SER A 1 294 ? 4.000 19.698 -8.923 1.00 95.69 294 SER A N 1
ATOM 2192 C CA . SER A 1 294 ? 2.643 20.247 -8.782 1.00 95.69 294 SER A CA 1
ATOM 2193 C C . SER A 1 294 ? 1.535 19.281 -9.211 1.00 95.69 294 SER A C 1
ATOM 2195 O O . SER A 1 294 ? 0.417 19.430 -8.728 1.00 95.69 294 SER A O 1
ATOM 2197 N N . GLY A 1 295 ? 1.820 18.330 -10.111 1.00 94.50 295 GLY A N 1
ATOM 2198 C CA . GLY A 1 295 ? 0.838 17.345 -10.580 1.00 94.50 295 GLY A CA 1
ATOM 2199 C C . GLY A 1 295 ? 0.441 16.388 -9.459 1.00 94.50 295 GLY A C 1
ATOM 2200 O O . GLY A 1 295 ? -0.705 16.396 -9.016 1.00 94.50 295 GLY A O 1
ATOM 2201 N N . ALA A 1 296 ? 1.424 15.665 -8.915 1.00 95.50 296 ALA A N 1
ATOM 2202 C CA . ALA A 1 296 ? 1.217 14.746 -7.796 1.00 95.50 296 ALA A CA 1
ATOM 2203 C C . ALA A 1 296 ? 0.614 15.439 -6.559 1.00 95.50 296 ALA A C 1
ATOM 2205 O O . ALA A 1 296 ? -0.338 14.928 -5.976 1.00 95.50 296 ALA A O 1
ATOM 2206 N N . ILE A 1 297 ? 1.086 16.645 -6.208 1.00 97.69 297 ILE A N 1
ATOM 2207 C CA . ILE A 1 297 ? 0.514 17.432 -5.100 1.00 97.69 297 ILE A CA 1
ATOM 2208 C C . ILE A 1 297 ? -0.961 17.786 -5.364 1.00 97.69 297 ILE A C 1
ATOM 2210 O O . ILE A 1 297 ? -1.775 17.733 -4.446 1.00 97.69 297 ILE A O 1
ATOM 2214 N N . ALA A 1 298 ? -1.351 18.105 -6.604 1.00 97.00 298 ALA A N 1
ATOM 2215 C CA . ALA A 1 298 ? -2.757 18.348 -6.930 1.00 97.00 298 ALA A CA 1
ATOM 2216 C C . ALA A 1 298 ? -3.622 17.082 -6.785 1.00 97.00 298 ALA A C 1
ATOM 2218 O O . ALA A 1 298 ? -4.768 17.186 -6.345 1.00 97.00 298 ALA A O 1
ATOM 2219 N N . THR A 1 299 ? -3.079 15.900 -7.089 1.00 97.25 299 THR A N 1
ATOM 2220 C CA . THR A 1 299 ? -3.759 14.615 -6.858 1.00 97.25 299 THR A CA 1
ATOM 2221 C C . THR A 1 299 ? -3.850 14.268 -5.368 1.00 97.25 299 THR A C 1
ATOM 2223 O O . THR A 1 299 ? -4.914 13.842 -4.929 1.00 97.25 299 THR A O 1
ATOM 2226 N N . PHE A 1 300 ? -2.826 14.548 -4.553 1.00 98.19 300 PHE A N 1
ATOM 2227 C CA . PHE A 1 300 ? -2.918 14.434 -3.086 1.00 98.19 300 PHE A CA 1
ATOM 2228 C C . PHE A 1 300 ? -4.010 15.346 -2.510 1.00 98.19 300 PHE A C 1
ATOM 2230 O O . PHE A 1 300 ? -4.877 14.882 -1.769 1.00 98.19 300 PHE A O 1
ATOM 2237 N N . ASN A 1 301 ? -4.025 16.624 -2.912 1.00 98.38 301 ASN A N 1
ATOM 2238 C CA . ASN A 1 301 ? -5.061 17.581 -2.516 1.00 98.38 301 ASN A CA 1
ATOM 2239 C C . ASN A 1 301 ? -6.464 17.070 -2.890 1.00 98.38 301 ASN A C 1
ATOM 2241 O O . ASN A 1 301 ? -7.413 17.240 -2.125 1.00 98.38 301 ASN A O 1
ATOM 2245 N N . TRP A 1 302 ? -6.602 16.456 -4.071 1.00 98.44 302 TRP A N 1
ATOM 2246 C CA . TRP A 1 302 ? -7.860 15.875 -4.532 1.00 98.44 302 TRP A CA 1
ATOM 2247 C C . TRP A 1 302 ? -8.258 14.643 -3.712 1.00 98.44 302 TRP A C 1
ATOM 2249 O O . TRP A 1 302 ? -9.407 14.576 -3.283 1.00 98.44 302 TRP A O 1
ATOM 2259 N N . MET A 1 303 ? -7.344 13.707 -3.439 1.00 98.38 303 MET A N 1
ATOM 2260 C CA . MET A 1 303 ? -7.642 12.526 -2.616 1.00 98.38 303 MET A CA 1
ATOM 2261 C C . MET A 1 303 ? -8.071 12.936 -1.208 1.00 98.38 303 MET A C 1
ATOM 2263 O O . MET A 1 303 ? -9.143 12.530 -0.770 1.00 98.38 303 MET A O 1
ATOM 2267 N N . SER A 1 304 ? -7.308 13.819 -0.558 1.00 98.50 304 SER A N 1
ATOM 2268 C CA . SER A 1 304 ? -7.634 14.393 0.753 1.00 98.50 304 SER A CA 1
ATOM 2269 C C . SER A 1 304 ? -9.035 15.023 0.776 1.00 98.50 304 SER A C 1
ATOM 2271 O O . SER A 1 304 ? -9.874 14.674 1.604 1.00 98.50 304 SER A O 1
ATOM 2273 N N . ALA A 1 305 ? -9.347 15.883 -0.202 1.00 98.31 305 ALA A N 1
ATOM 2274 C CA . ALA A 1 305 ? -10.641 16.564 -0.285 1.00 98.31 305 ALA A CA 1
ATOM 2275 C C . ALA A 1 305 ? -11.828 15.648 -0.645 1.00 98.31 305 ALA A C 1
ATOM 2277 O O . ALA A 1 305 ? -12.979 16.047 -0.451 1.00 98.31 305 ALA A O 1
ATOM 2278 N N . ASN A 1 306 ? -11.578 14.455 -1.196 1.00 98.06 306 ASN A N 1
ATOM 2279 C CA . ASN A 1 306 ? -12.623 13.523 -1.620 1.00 98.06 306 ASN A CA 1
ATOM 2280 C C . ASN A 1 306 ? -12.679 12.237 -0.777 1.00 98.06 306 ASN A C 1
ATOM 2282 O O . ASN A 1 306 ? -13.616 11.462 -0.974 1.00 98.06 306 ASN A O 1
ATOM 2286 N N . ALA A 1 307 ? -11.743 11.971 0.135 1.00 97.75 307 ALA A N 1
ATOM 2287 C CA . ALA A 1 307 ? -11.767 10.773 0.974 1.00 97.75 307 ALA A CA 1
ATOM 2288 C C . ALA A 1 307 ? -12.949 10.801 1.963 1.00 97.75 307 ALA A C 1
ATOM 2290 O O . ALA A 1 307 ? -13.489 11.858 2.301 1.00 97.75 307 ALA A O 1
ATOM 2291 N N . SER A 1 308 ? -13.401 9.631 2.411 1.00 95.88 308 SER A N 1
ATOM 2292 C CA . SER A 1 308 ? -14.428 9.508 3.455 1.00 95.88 308 SER A CA 1
ATOM 2293 C C . SER A 1 308 ? -14.408 8.115 4.085 1.00 95.88 308 SER A C 1
ATOM 2295 O O . SER A 1 308 ? -13.792 7.212 3.535 1.00 95.88 308 SER A O 1
ATOM 2297 N N . ALA A 1 309 ? -15.175 7.897 5.158 1.00 91.44 309 ALA A N 1
ATOM 2298 C CA . ALA A 1 309 ? -15.256 6.603 5.852 1.00 91.44 309 ALA A CA 1
ATOM 2299 C C . ALA A 1 309 ? -15.623 5.388 4.964 1.00 91.44 309 ALA A C 1
ATOM 2301 O O . ALA A 1 309 ? -15.376 4.258 5.364 1.00 91.44 309 ALA A O 1
ATOM 2302 N N . ASN A 1 310 ? -16.195 5.612 3.773 1.00 92.50 310 ASN A N 1
ATOM 2303 C CA . ASN A 1 310 ? -16.525 4.579 2.779 1.00 92.50 310 ASN A CA 1
ATOM 2304 C C . ASN A 1 310 ? -15.895 4.871 1.397 1.00 92.50 310 ASN A C 1
ATOM 2306 O O . ASN A 1 310 ? -16.469 4.494 0.373 1.00 92.50 310 ASN A O 1
ATOM 2310 N N . ARG A 1 311 ? -14.817 5.665 1.339 1.00 95.94 311 ARG A N 1
ATOM 2311 C CA . ARG A 1 311 ? -14.105 5.970 0.090 1.00 95.94 311 ARG A CA 1
ATOM 2312 C C . ARG A 1 311 ? -12.655 6.343 0.366 1.00 95.94 311 ARG A C 1
ATOM 2314 O O . ARG A 1 311 ? -12.378 7.473 0.775 1.00 95.94 311 ARG A O 1
ATOM 2321 N N . HIS A 1 312 ? -11.770 5.410 0.064 1.00 97.75 312 HIS A N 1
ATOM 2322 C CA . HIS A 1 312 ? -10.331 5.507 0.238 1.00 97.75 312 HIS A CA 1
ATOM 2323 C C . HIS A 1 312 ? -9.638 5.368 -1.114 1.00 97.75 312 HIS A C 1
ATOM 2325 O O . HIS A 1 312 ? -10.085 4.629 -1.993 1.00 97.75 312 HIS A O 1
ATOM 2331 N N . PHE A 1 313 ? -8.521 6.067 -1.281 1.00 98.00 313 PHE A N 1
ATOM 2332 C CA . PHE A 1 313 ? -7.786 6.078 -2.541 1.00 98.00 313 PHE A CA 1
ATOM 2333 C C . PHE A 1 313 ? -6.394 5.485 -2.389 1.00 98.00 313 PHE A C 1
ATOM 2335 O O . PHE A 1 313 ? -5.797 5.565 -1.318 1.00 98.00 313 PHE A O 1
ATOM 2342 N N . TRP A 1 314 ? -5.866 4.946 -3.480 1.00 97.50 314 TRP A N 1
ATOM 2343 C CA . TRP A 1 314 ? -4.449 4.646 -3.632 1.00 97.50 314 TRP A CA 1
ATOM 2344 C C . TRP A 1 314 ? -3.959 5.303 -4.920 1.00 97.50 314 TRP A C 1
ATOM 2346 O O . TRP A 1 314 ? -4.556 5.121 -5.979 1.00 97.50 314 TRP A O 1
ATOM 2356 N N . PHE A 1 315 ? -2.900 6.100 -4.821 1.00 97.69 315 PHE A N 1
ATOM 2357 C CA . PHE A 1 315 ? -2.211 6.675 -5.970 1.00 97.69 315 PHE A CA 1
ATOM 2358 C C . PHE A 1 315 ? -0.825 6.043 -6.103 1.00 97.69 315 PHE A C 1
ATOM 2360 O O . PHE A 1 315 ? -0.078 6.002 -5.124 1.00 97.69 315 PHE A O 1
ATOM 2367 N N . ASN A 1 316 ? -0.489 5.562 -7.296 1.00 96.06 316 ASN A N 1
ATOM 2368 C CA . ASN A 1 316 ? 0.800 4.957 -7.605 1.00 96.06 316 ASN A CA 1
ATOM 2369 C C . ASN A 1 316 ? 1.612 5.864 -8.539 1.00 96.06 316 ASN A C 1
ATOM 2371 O O . ASN A 1 316 ? 1.179 6.195 -9.648 1.00 96.06 316 ASN A O 1
ATOM 2375 N N . THR A 1 317 ? 2.794 6.284 -8.096 1.00 96.19 317 THR A N 1
ATOM 2376 C CA . THR A 1 317 ? 3.679 7.158 -8.878 1.00 96.19 317 THR A CA 1
ATOM 2377 C C . THR A 1 317 ? 5.051 6.535 -9.048 1.00 96.19 317 THR A C 1
ATOM 2379 O O . THR A 1 317 ? 5.469 5.700 -8.252 1.00 96.19 317 THR A O 1
ATOM 2382 N N . LEU A 1 318 ? 5.794 6.983 -10.052 1.00 94.44 318 LEU A N 1
ATOM 2383 C CA . LEU A 1 318 ? 7.156 6.521 -10.283 1.00 94.44 318 LEU A CA 1
ATOM 2384 C C . LEU A 1 318 ? 8.058 7.685 -10.706 1.00 94.44 318 LEU A C 1
ATOM 2386 O O . LEU A 1 318 ? 7.580 8.674 -11.266 1.00 94.44 318 LEU A O 1
ATOM 2390 N N . SER A 1 319 ? 9.352 7.590 -10.405 1.00 94.69 319 SER A N 1
ATOM 2391 C CA . SER A 1 319 ? 10.360 8.419 -11.061 1.00 94.69 319 SER A CA 1
ATOM 2392 C C . SER A 1 319 ? 11.705 7.721 -11.238 1.00 94.69 319 SER A C 1
ATOM 2394 O O . SER A 1 319 ? 12.196 7.079 -10.308 1.00 94.69 319 SER A O 1
ATOM 2396 N N . HIS A 1 320 ? 12.337 7.953 -12.389 1.00 92.88 320 HIS A N 1
ATOM 2397 C CA . HIS A 1 320 ? 13.716 7.541 -12.665 1.00 92.88 320 HIS A CA 1
ATOM 2398 C C . HIS A 1 320 ? 14.737 8.275 -11.756 1.00 92.88 320 HIS A C 1
ATOM 2400 O O . HIS A 1 320 ? 14.414 9.172 -10.966 1.00 92.88 320 HIS A O 1
ATOM 2406 N N . GLY A 1 321 ? 16.021 7.940 -11.904 1.00 89.62 321 GLY A N 1
ATOM 2407 C CA . GLY A 1 321 ? 17.141 8.634 -11.259 1.00 89.62 321 GLY A CA 1
ATOM 2408 C C . GLY A 1 321 ? 17.252 10.138 -11.538 1.00 89.62 321 GLY A C 1
ATOM 2409 O O . GLY A 1 321 ? 16.845 10.635 -12.584 1.00 89.62 321 GLY A O 1
ATOM 2410 N N . ASN A 1 322 ? 17.914 10.859 -10.625 1.00 90.62 322 ASN A N 1
ATOM 2411 C CA . ASN A 1 322 ? 18.144 12.318 -10.670 1.00 90.62 322 ASN A CA 1
ATOM 2412 C C . ASN A 1 322 ? 16.889 13.213 -10.528 1.00 90.62 322 ASN A C 1
ATOM 2414 O O . ASN A 1 322 ? 16.942 14.410 -10.826 1.00 90.62 322 ASN A O 1
ATOM 2418 N N . GLN A 1 323 ? 15.766 12.664 -10.053 1.00 93.56 323 GLN A N 1
ATOM 2419 C CA . GLN A 1 323 ? 14.500 13.394 -9.893 1.00 93.56 323 GLN A CA 1
ATOM 2420 C C . GLN A 1 323 ? 14.297 13.970 -8.473 1.00 93.56 323 GLN A C 1
ATOM 2422 O O . GLN A 1 323 ? 13.237 14.526 -8.155 1.00 93.56 323 GLN A O 1
ATOM 2427 N N . GLU A 1 324 ? 15.340 13.958 -7.625 1.00 93.50 324 GLU A N 1
ATOM 2428 C CA . GLU A 1 324 ? 15.270 14.313 -6.196 1.00 93.50 324 GLU A CA 1
ATOM 2429 C C . GLU A 1 324 ? 14.812 15.757 -5.915 1.00 93.50 324 GLU A C 1
ATOM 2431 O O . GLU A 1 324 ? 14.382 16.086 -4.806 1.00 93.50 324 GLU A O 1
ATOM 2436 N N . SER A 1 325 ? 14.904 16.648 -6.907 1.00 95.56 325 SER A N 1
ATOM 2437 C CA . SER A 1 325 ? 14.435 18.034 -6.796 1.00 95.56 325 SER A CA 1
ATOM 2438 C C . SER A 1 325 ? 12.911 18.132 -6.840 1.00 95.56 325 SER A C 1
ATOM 2440 O O . SER A 1 325 ? 12.322 18.945 -6.123 1.00 95.56 325 SER A O 1
ATOM 2442 N N . ASN A 1 326 ? 12.253 17.320 -7.671 1.00 96.88 326 ASN A N 1
ATOM 2443 C CA . ASN A 1 326 ? 10.797 17.312 -7.763 1.00 96.88 326 ASN A CA 1
ATOM 2444 C C . ASN A 1 326 ? 10.190 16.324 -6.771 1.00 96.88 326 ASN A C 1
ATOM 2446 O O . ASN A 1 326 ? 9.319 16.737 -6.001 1.00 96.88 326 ASN A O 1
ATOM 2450 N N . LEU A 1 327 ? 10.716 15.098 -6.683 1.00 97.19 327 LEU A N 1
ATOM 2451 C CA . LEU A 1 327 ? 10.292 14.132 -5.669 1.00 97.19 327 LEU A CA 1
ATOM 2452 C C . LEU A 1 327 ? 10.451 14.704 -4.251 1.00 97.19 327 LEU A C 1
ATOM 2454 O O . LEU A 1 327 ? 9.513 14.654 -3.459 1.00 97.19 327 LEU A O 1
ATOM 2458 N N . GLY A 1 328 ? 11.568 15.374 -3.951 1.00 97.88 328 GLY A N 1
ATOM 2459 C CA . GLY A 1 328 ? 11.786 16.020 -2.656 1.00 97.88 328 GLY A CA 1
ATOM 2460 C C . GLY A 1 328 ? 10.739 17.084 -2.297 1.00 97.88 328 GLY A C 1
ATOM 2461 O O . GLY A 1 328 ? 10.409 17.242 -1.121 1.00 97.88 328 GLY A O 1
ATOM 2462 N N . LYS A 1 329 ? 10.155 17.799 -3.272 1.00 98.19 329 LYS A N 1
ATOM 2463 C CA . LYS A 1 329 ? 9.033 18.730 -3.016 1.00 98.19 329 LYS A CA 1
ATOM 2464 C C . LYS A 1 329 ? 7.751 17.967 -2.684 1.00 98.19 329 LYS A C 1
ATOM 2466 O O . LYS A 1 329 ? 7.054 18.352 -1.747 1.00 98.19 329 LYS A O 1
ATOM 2471 N N . VAL A 1 330 ? 7.470 16.893 -3.426 1.00 98.44 330 VAL A N 1
ATOM 2472 C CA . VAL A 1 330 ? 6.303 16.017 -3.230 1.00 98.44 330 VAL A CA 1
ATOM 2473 C C . VAL A 1 330 ? 6.366 15.356 -1.847 1.00 98.44 330 VAL A C 1
ATOM 2475 O O . VAL A 1 330 ? 5.444 15.532 -1.057 1.00 98.44 330 VAL A O 1
ATOM 2478 N N . LEU A 1 331 ? 7.490 14.719 -1.496 1.00 98.50 331 LEU A N 1
ATOM 2479 C CA . LEU A 1 331 ? 7.731 14.093 -0.186 1.00 98.50 331 LEU A CA 1
ATOM 2480 C C . LEU A 1 331 ? 7.597 15.083 0.979 1.00 98.50 331 LEU A C 1
ATOM 2482 O O . LEU A 1 331 ? 6.965 14.774 1.988 1.00 98.50 331 LEU A O 1
ATOM 2486 N N . ASN A 1 332 ? 8.186 16.279 0.863 1.00 98.50 332 ASN A N 1
ATOM 2487 C CA . ASN A 1 332 ? 8.102 17.285 1.925 1.00 98.50 332 ASN A CA 1
ATOM 2488 C C . ASN A 1 332 ? 6.677 17.830 2.098 1.00 98.50 332 ASN A C 1
ATOM 2490 O O . ASN A 1 332 ? 6.246 18.010 3.236 1.00 98.50 332 ASN A O 1
ATOM 2494 N N . ASN A 1 333 ? 5.939 18.063 1.006 1.00 98.50 333 ASN A N 1
ATOM 2495 C CA . ASN A 1 333 ? 4.538 18.476 1.084 1.00 98.50 333 ASN A CA 1
ATOM 2496 C C . ASN A 1 333 ? 3.656 17.366 1.677 1.00 98.50 333 ASN A C 1
ATOM 2498 O O . ASN A 1 333 ? 2.916 17.639 2.621 1.00 98.50 333 ASN A O 1
ATOM 2502 N N . ALA A 1 334 ? 3.785 16.132 1.184 1.00 98.56 334 ALA A N 1
ATOM 2503 C CA . ALA A 1 334 ? 3.051 14.974 1.681 1.00 98.56 334 ALA A CA 1
ATOM 2504 C C . ALA A 1 334 ? 3.266 14.778 3.186 1.00 98.56 334 ALA A C 1
ATOM 2506 O O . ALA A 1 334 ? 2.303 14.750 3.947 1.00 98.56 334 ALA A O 1
ATOM 2507 N N . TYR A 1 335 ? 4.523 14.735 3.640 1.00 98.75 335 TYR A N 1
ATOM 2508 C CA . TYR A 1 335 ? 4.849 14.497 5.048 1.00 98.75 335 TYR A CA 1
ATOM 2509 C C . TYR A 1 335 ? 4.324 15.598 5.981 1.00 98.75 335 TYR A C 1
ATOM 2511 O O . TYR A 1 335 ? 3.790 15.298 7.046 1.00 98.75 335 TYR A O 1
ATOM 2519 N N . ALA A 1 336 ? 4.486 16.868 5.592 1.00 98.56 336 ALA A N 1
ATOM 2520 C CA . ALA A 1 336 ? 4.124 18.014 6.428 1.00 98.56 336 ALA A CA 1
ATOM 2521 C C . ALA A 1 336 ? 2.624 18.358 6.404 1.00 98.56 336 ALA A C 1
ATOM 2523 O O . ALA A 1 336 ? 2.162 19.081 7.280 1.00 98.56 336 ALA A O 1
ATOM 2524 N N . THR A 1 337 ? 1.879 17.878 5.404 1.00 98.62 337 THR A N 1
ATOM 2525 C CA . THR A 1 337 ? 0.445 18.184 5.246 1.00 98.62 337 THR A CA 1
ATOM 2526 C C . THR A 1 337 ? -0.431 16.999 5.636 1.00 98.62 337 THR A C 1
ATOM 2528 O O . THR A 1 337 ? -1.401 17.183 6.363 1.00 98.62 337 THR A O 1
ATOM 2531 N N . TYR A 1 338 ? -0.064 15.793 5.196 1.00 98.69 338 TYR A N 1
ATOM 2532 C CA . TYR A 1 338 ? -0.920 14.601 5.230 1.00 98.69 338 TYR A CA 1
ATOM 2533 C C . TYR A 1 338 ? -0.313 13.423 5.990 1.00 98.69 338 TYR A C 1
ATOM 2535 O O . TYR A 1 338 ? -1.044 12.581 6.495 1.00 98.69 338 TYR A O 1
ATOM 2543 N N . GLY A 1 339 ? 1.015 13.340 6.067 1.00 98.12 339 GLY A N 1
ATOM 2544 C CA . GLY A 1 339 ? 1.723 12.352 6.878 1.00 98.12 339 GLY A CA 1
ATOM 2545 C C . GLY A 1 339 ? 1.825 12.754 8.358 1.00 98.12 339 GLY A C 1
ATOM 2546 O O . GLY A 1 339 ? 1.148 13.691 8.792 1.00 98.12 339 GLY A O 1
ATOM 2547 N N . PRO A 1 340 ? 2.732 12.116 9.123 1.00 96.19 340 PRO A N 1
ATOM 2548 C CA . PRO A 1 340 ? 2.878 12.328 10.570 1.00 96.19 340 PRO A CA 1
ATOM 2549 C C . PRO A 1 340 ? 3.241 13.757 11.011 1.00 96.19 340 PRO A C 1
ATOM 2551 O O . PRO A 1 340 ? 3.220 14.055 12.203 1.00 96.19 340 PRO A O 1
ATOM 2554 N N . GLY A 1 341 ? 3.621 14.642 10.081 1.00 96.94 341 GLY A N 1
ATOM 2555 C CA . GLY A 1 341 ? 3.852 16.063 10.353 1.00 96.94 341 GLY A CA 1
ATOM 2556 C C . GLY A 1 341 ? 2.615 16.959 10.200 1.00 96.94 341 GLY A C 1
ATOM 2557 O O . GLY A 1 341 ? 2.721 18.149 10.496 1.00 96.94 341 GLY A O 1
ATOM 2558 N N . GLY A 1 342 ? 1.488 16.418 9.723 1.00 97.81 342 GLY A N 1
ATOM 2559 C CA . GLY A 1 342 ? 0.264 17.149 9.383 1.00 97.81 342 GLY A CA 1
ATOM 2560 C C . GLY A 1 342 ? -1.000 16.473 9.924 1.00 97.81 342 GLY A C 1
ATOM 2561 O O . GLY A 1 342 ? -1.100 16.240 11.126 1.00 97.81 342 GLY A O 1
ATOM 2562 N N . THR A 1 343 ? -1.981 16.183 9.060 1.00 97.56 343 THR A N 1
ATOM 2563 C CA . THR A 1 343 ? -3.244 15.521 9.455 1.00 97.56 343 THR A CA 1
ATOM 2564 C C . THR A 1 343 ? -3.100 14.029 9.770 1.00 97.56 343 THR A C 1
ATOM 2566 O O . THR A 1 343 ? -4.019 13.449 10.339 1.00 97.56 343 THR A O 1
ATOM 2569 N N . ASP A 1 344 ? -1.962 13.420 9.422 1.00 97.12 344 ASP A N 1
ATOM 2570 C CA . ASP A 1 344 ? -1.671 11.990 9.575 1.00 97.12 344 ASP A CA 1
ATOM 2571 C C . ASP A 1 344 ? -2.748 11.068 8.951 1.00 97.12 344 ASP A C 1
ATOM 2573 O O . ASP A 1 344 ? -3.069 9.994 9.458 1.00 97.12 344 ASP A O 1
ATOM 2577 N N . GLU A 1 345 ? -3.302 11.487 7.812 1.00 97.88 345 GLU A N 1
ATOM 2578 C CA . GLU A 1 345 ? -4.310 10.765 7.024 1.00 97.88 345 GLU A CA 1
ATOM 2579 C C . GLU A 1 345 ? -3.714 9.907 5.889 1.00 97.88 345 GLU A C 1
ATOM 2581 O O . GLU A 1 345 ? -4.412 9.048 5.353 1.00 97.88 345 GLU A O 1
ATOM 2586 N N . LEU A 1 346 ? -2.446 10.135 5.522 1.00 98.69 346 LEU A N 1
ATOM 2587 C CA . LEU A 1 346 ? -1.724 9.441 4.447 1.00 98.69 346 LEU A CA 1
ATOM 2588 C C . LEU A 1 346 ? -1.024 8.171 4.956 1.00 98.69 346 LEU A C 1
ATOM 2590 O O . LEU A 1 346 ? -0.244 8.218 5.911 1.00 98.69 346 LEU A O 1
ATOM 2594 N N . TRP A 1 347 ? -1.199 7.065 4.233 1.00 98.69 347 TRP A N 1
ATOM 2595 C CA . TRP A 1 347 ? -0.300 5.910 4.278 1.00 98.69 347 TRP A CA 1
ATOM 2596 C C . TRP A 1 347 ? 0.686 5.937 3.100 1.00 98.69 347 TRP A C 1
ATOM 2598 O O . TRP A 1 347 ? 0.297 5.700 1.961 1.00 98.69 347 TRP A O 1
ATOM 2608 N N . MET A 1 348 ? 1.965 6.225 3.357 1.00 98.25 348 MET A N 1
ATOM 2609 C CA . MET A 1 348 ? 3.022 6.062 2.351 1.00 98.25 348 MET A CA 1
ATOM 2610 C C . MET A 1 348 ? 3.753 4.738 2.599 1.00 98.25 348 MET A C 1
ATOM 2612 O O . MET A 1 348 ? 4.228 4.514 3.715 1.00 98.25 348 MET A O 1
ATOM 2616 N N . ALA A 1 349 ? 3.798 3.871 1.586 1.00 97.94 349 ALA A N 1
ATOM 2617 C CA . ALA A 1 349 ? 4.416 2.545 1.644 1.00 97.94 349 ALA A CA 1
ATOM 2618 C C . ALA A 1 349 ? 4.768 2.026 0.232 1.00 97.94 349 ALA A C 1
ATOM 2620 O O . ALA A 1 349 ? 4.303 2.599 -0.757 1.00 97.94 349 ALA A O 1
ATOM 2621 N N . PRO A 1 350 ? 5.566 0.950 0.101 1.00 97.19 350 PRO A N 1
ATOM 2622 C CA . PRO A 1 350 ? 5.811 0.301 -1.186 1.00 97.19 350 PRO A CA 1
ATOM 2623 C C . PRO A 1 350 ? 4.525 -0.258 -1.824 1.00 97.19 350 PRO A C 1
ATOM 2625 O O . PRO A 1 350 ? 3.582 -0.616 -1.110 1.00 97.19 350 PRO A O 1
ATOM 2628 N N . SER A 1 351 ? 4.494 -0.377 -3.159 1.00 93.44 351 SER A N 1
ATOM 2629 C CA . SER A 1 351 ? 3.330 -0.909 -3.896 1.00 93.44 351 SER A CA 1
ATOM 2630 C C . SER A 1 351 ? 2.944 -2.310 -3.409 1.00 93.44 351 SER A C 1
ATOM 2632 O O . SER A 1 351 ? 1.767 -2.599 -3.196 1.00 93.44 351 SER A O 1
ATOM 2634 N N . ASP A 1 352 ? 3.945 -3.157 -3.168 1.00 92.56 352 ASP A N 1
ATOM 2635 C CA . ASP A 1 352 ? 3.811 -4.538 -2.702 1.00 92.56 352 ASP A CA 1
ATOM 2636 C C . ASP A 1 352 ? 3.124 -4.634 -1.328 1.00 92.56 352 ASP A C 1
ATOM 2638 O O . ASP A 1 352 ? 2.299 -5.523 -1.116 1.00 92.56 352 ASP A O 1
ATOM 2642 N N . GLU A 1 353 ? 3.406 -3.704 -0.405 1.00 95.88 353 GLU A N 1
ATOM 2643 C CA . GLU A 1 353 ? 2.775 -3.663 0.924 1.00 95.88 353 GLU A CA 1
ATOM 2644 C C . GLU A 1 353 ? 1.300 -3.254 0.820 1.00 95.88 353 GLU A C 1
ATOM 2646 O O . GLU A 1 353 ? 0.431 -3.905 1.408 1.00 95.88 353 GLU A O 1
ATOM 2651 N N . ILE A 1 354 ? 1.002 -2.213 0.034 1.00 95.94 354 ILE A N 1
ATOM 2652 C CA . ILE A 1 354 ? -0.370 -1.727 -0.163 1.00 95.94 354 ILE A CA 1
ATOM 2653 C C . ILE A 1 354 ? -1.214 -2.792 -0.874 1.00 95.94 354 ILE A C 1
ATOM 2655 O O . ILE A 1 354 ? -2.303 -3.124 -0.401 1.00 95.94 354 ILE A O 1
ATOM 2659 N N . TYR A 1 355 ? -0.700 -3.392 -1.950 1.00 94.69 355 TYR A N 1
ATOM 2660 C CA . TYR A 1 355 ? -1.383 -4.473 -2.662 1.00 94.69 355 TYR A CA 1
ATOM 2661 C C . TYR A 1 355 ? -1.628 -5.689 -1.755 1.00 94.69 355 TYR A C 1
ATOM 2663 O O . TYR A 1 355 ? -2.760 -6.175 -1.663 1.00 94.69 355 TYR A O 1
ATOM 2671 N N . SER A 1 356 ? -0.601 -6.144 -1.024 1.00 94.81 356 SER A N 1
ATOM 2672 C CA . SER A 1 356 ? -0.720 -7.267 -0.082 1.00 94.81 356 SER A CA 1
ATOM 2673 C C . SER A 1 356 ? -1.795 -7.010 0.972 1.00 94.81 356 SER A C 1
ATOM 2675 O O . SER A 1 356 ? -2.658 -7.862 1.188 1.00 94.81 356 SER A O 1
ATOM 2677 N N . TYR A 1 357 ? -1.799 -5.819 1.580 1.00 96.62 357 TYR A N 1
ATOM 2678 C CA . TYR A 1 357 ? -2.798 -5.426 2.572 1.00 96.62 357 TYR A CA 1
ATOM 2679 C C . TYR A 1 357 ? -4.221 -5.496 2.013 1.00 96.62 357 TYR A C 1
ATOM 2681 O O . TYR A 1 357 ? -5.118 -5.979 2.697 1.00 96.62 357 TYR A O 1
ATOM 2689 N N . LEU A 1 358 ? -4.447 -5.060 0.770 1.00 95.00 358 LEU A N 1
ATOM 2690 C CA . LEU A 1 358 ? -5.770 -5.105 0.139 1.00 95.00 358 LEU A CA 1
ATOM 2691 C C . LEU A 1 358 ? -6.224 -6.550 -0.138 1.00 95.00 358 LEU A C 1
ATOM 2693 O O . LEU A 1 358 ? -7.368 -6.897 0.163 1.00 95.00 358 LEU A O 1
ATOM 2697 N N . VAL A 1 359 ? -5.325 -7.427 -0.601 1.00 94.06 359 VAL A N 1
ATOM 2698 C CA . VAL A 1 359 ? -5.610 -8.869 -0.758 1.00 94.06 359 VAL A CA 1
ATOM 2699 C C . VAL A 1 359 ? -5.928 -9.526 0.593 1.00 94.06 359 VAL A C 1
ATOM 2701 O O . VAL A 1 359 ? -6.914 -10.259 0.714 1.00 94.06 359 VAL A O 1
ATOM 2704 N N . VAL A 1 360 ? -5.130 -9.239 1.624 1.00 96.38 360 VAL A N 1
ATOM 2705 C CA . VAL A 1 360 ? -5.316 -9.716 3.006 1.00 96.38 360 VAL A CA 1
ATOM 2706 C C . VAL A 1 360 ? -6.645 -9.228 3.578 1.00 96.38 360 VAL A C 1
ATOM 2708 O O . VAL A 1 360 ? -7.425 -10.028 4.106 1.00 96.38 360 VAL A O 1
ATOM 2711 N N . ARG A 1 361 ? -6.935 -7.929 3.446 1.00 95.88 361 ARG A N 1
ATOM 2712 C CA . ARG A 1 361 ? -8.178 -7.278 3.871 1.00 95.88 361 ARG A CA 1
ATOM 2713 C C . ARG A 1 361 ? -9.372 -7.978 3.249 1.00 95.88 361 ARG A C 1
ATOM 2715 O O . ARG A 1 361 ? -10.277 -8.379 3.980 1.00 95.88 361 ARG A O 1
ATOM 2722 N N . ASP A 1 362 ? -9.386 -8.159 1.935 1.00 94.00 362 ASP A N 1
ATOM 2723 C CA . ASP A 1 362 ? -10.540 -8.703 1.214 1.00 94.00 362 ASP A CA 1
ATOM 2724 C C . ASP A 1 362 ? -10.760 -10.193 1.510 1.00 94.00 362 ASP A C 1
ATOM 2726 O O . ASP A 1 362 ? -11.904 -10.631 1.663 1.00 94.00 362 ASP A O 1
ATOM 2730 N N . ARG A 1 363 ? -9.679 -10.958 1.714 1.00 94.62 363 ARG A N 1
ATOM 2731 C CA . ARG A 1 363 ? -9.724 -12.380 2.106 1.00 94.62 363 ARG A CA 1
ATOM 2732 C C . ARG A 1 363 ? -9.970 -12.619 3.601 1.00 94.62 363 ARG A C 1
ATOM 2734 O O . ARG A 1 363 ? -10.178 -13.763 4.010 1.00 94.62 363 ARG A O 1
ATOM 2741 N N . THR A 1 364 ? -10.006 -11.566 4.420 1.00 97.25 364 THR A N 1
ATOM 2742 C CA . THR A 1 364 ? -10.264 -11.653 5.867 1.00 97.25 364 THR A CA 1
ATOM 2743 C C . THR A 1 364 ? -11.722 -11.340 6.223 1.00 97.25 364 THR A C 1
ATOM 2745 O O . THR A 1 364 ? -12.356 -10.428 5.689 1.00 97.25 364 THR A O 1
ATOM 2748 N N . THR A 1 365 ? -12.262 -12.088 7.182 1.00 97.94 365 THR A N 1
ATOM 2749 C CA . THR A 1 365 ? -13.623 -11.975 7.718 1.00 97.94 365 THR A CA 1
ATOM 2750 C C . THR A 1 365 ? -13.597 -11.915 9.243 1.00 97.94 365 THR A C 1
ATOM 2752 O O . THR A 1 365 ? -12.748 -12.526 9.895 1.00 97.94 365 THR A O 1
ATOM 2755 N N . ILE A 1 366 ? -14.546 -11.174 9.811 1.00 98.00 366 ILE A N 1
ATOM 2756 C CA . ILE A 1 366 ? -14.704 -10.969 11.253 1.00 98.00 366 ILE A CA 1
ATOM 2757 C C . ILE A 1 366 ? -16.064 -11.536 11.661 1.00 98.00 366 ILE A C 1
ATOM 2759 O O . ILE A 1 366 ? -17.044 -11.390 10.931 1.00 98.00 366 ILE A O 1
ATOM 2763 N N . SER A 1 367 ? -16.131 -12.224 12.801 1.00 97.31 367 SER A N 1
ATOM 2764 C CA . SER A 1 367 ? -17.370 -12.849 13.278 1.00 97.31 367 SER A CA 1
ATOM 2765 C C . SER A 1 367 ? -17.416 -12.996 14.800 1.00 97.31 367 SER A C 1
ATOM 2767 O O . SER A 1 367 ? -16.383 -13.068 15.466 1.00 97.31 367 SER A O 1
ATOM 2769 N N . GLY A 1 368 ? -18.626 -13.086 15.354 1.00 94.19 368 GLY A N 1
ATOM 2770 C CA . GLY A 1 368 ? -18.842 -13.152 16.800 1.00 94.19 368 GLY A CA 1
ATOM 2771 C C . GLY A 1 368 ? -18.763 -11.775 17.461 1.00 94.19 368 GLY A C 1
ATOM 2772 O O . GLY A 1 368 ? -19.107 -10.774 16.840 1.00 94.19 368 GLY A O 1
ATOM 2773 N N . GLY A 1 369 ? -18.349 -11.751 18.727 1.00 95.38 369 GLY A N 1
ATOM 2774 C CA . GLY A 1 369 ? -18.409 -10.570 19.586 1.00 95.38 369 GLY A CA 1
ATOM 2775 C C . GLY A 1 369 ? -19.061 -10.907 20.923 1.00 95.38 369 GLY A C 1
ATOM 2776 O O . GLY A 1 369 ? -20.283 -11.004 21.004 1.00 95.38 369 GLY A O 1
ATOM 2777 N N . THR A 1 370 ? -18.256 -11.070 21.972 1.00 96.38 370 THR A N 1
ATOM 2778 C CA . THR A 1 370 ? -18.734 -11.329 23.339 1.00 96.38 370 THR A CA 1
ATOM 2779 C C . THR A 1 370 ? -17.971 -10.455 24.323 1.00 96.38 370 THR A C 1
ATOM 2781 O O . THR A 1 370 ? -16.748 -10.554 24.415 1.00 96.38 370 THR A O 1
ATOM 2784 N N . LEU A 1 371 ? -18.701 -9.630 25.076 1.00 96.94 371 LEU A N 1
ATOM 2785 C CA . LEU A 1 371 ? -18.178 -8.849 26.196 1.00 96.94 371 LEU A CA 1
ATOM 2786 C C . LEU A 1 371 ? -18.278 -9.666 27.491 1.00 96.94 371 LEU A C 1
ATOM 2788 O O . LEU A 1 371 ? -19.356 -10.158 27.828 1.00 96.94 371 LEU A O 1
ATOM 2792 N N . THR A 1 372 ? -17.182 -9.767 28.236 1.00 95.25 372 THR A N 1
ATOM 2793 C CA . THR A 1 372 ? -17.132 -10.370 29.573 1.00 95.25 372 THR A CA 1
ATOM 2794 C C . THR A 1 372 ? -16.525 -9.400 30.581 1.00 95.25 372 THR A C 1
ATOM 2796 O O . THR A 1 372 ? -15.642 -8.608 30.259 1.00 95.25 372 THR A O 1
ATOM 2799 N N . GLU A 1 373 ? -17.020 -9.446 31.817 1.00 93.62 373 GLU A N 1
ATOM 2800 C CA . GLU A 1 373 ? -16.476 -8.680 32.938 1.00 93.62 373 GLU A CA 1
ATOM 2801 C C . GLU A 1 373 ? -15.311 -9.451 33.576 1.00 93.62 373 GLU A C 1
ATOM 2803 O O . GLU A 1 373 ? -15.467 -10.588 34.029 1.00 93.62 373 GLU A O 1
ATOM 2808 N N . SER A 1 374 ? -14.129 -8.844 33.605 1.00 77.62 374 SER A N 1
ATOM 2809 C CA . SER A 1 374 ? -12.897 -9.485 34.062 1.00 77.62 374 SER A CA 1
ATOM 2810 C C . SER A 1 374 ? -12.813 -9.479 35.587 1.00 77.62 374 SER A C 1
ATOM 2812 O O . SER A 1 374 ? -12.378 -8.504 36.195 1.00 77.62 374 SER A O 1
ATOM 2814 N N . GLY A 1 375 ? -13.209 -10.594 36.206 1.00 63.91 375 GLY A N 1
ATOM 2815 C CA . GLY A 1 375 ? -13.133 -10.800 37.660 1.00 63.91 375 GLY A CA 1
ATOM 2816 C C . GLY A 1 375 ? -14.385 -11.412 38.289 1.00 63.91 375 GLY A C 1
ATOM 2817 O O . GLY A 1 375 ? -14.345 -11.799 39.454 1.00 63.91 375 GLY A O 1
ATOM 2818 N N . ASN A 1 376 ? -15.468 -11.555 37.524 1.00 49.19 376 ASN A N 1
ATOM 2819 C CA . ASN A 1 376 ? -16.686 -12.234 37.953 1.00 49.19 376 ASN A CA 1
ATOM 2820 C C . ASN A 1 376 ? -16.883 -13.479 37.062 1.00 49.19 376 ASN A C 1
ATOM 2822 O O . ASN A 1 376 ? -16.859 -13.333 35.836 1.00 49.19 376 ASN A O 1
ATOM 2826 N N . PRO A 1 377 ? -17.047 -14.708 37.599 1.00 43.97 377 PRO A N 1
ATOM 2827 C CA . PRO A 1 377 ? -17.468 -15.840 36.771 1.00 43.97 377 PRO A CA 1
ATOM 2828 C C . PRO A 1 377 ? -18.794 -15.494 36.075 1.00 43.97 377 PRO A C 1
ATOM 2830 O O . PRO A 1 377 ? -19.554 -14.681 36.609 1.00 43.97 377 PRO A O 1
ATOM 2833 N N . PRO A 1 378 ? -19.098 -16.078 34.899 1.00 44.81 378 PRO A N 1
ATOM 2834 C CA . PRO A 1 378 ? -20.286 -15.710 34.142 1.00 44.81 378 PRO A CA 1
ATOM 2835 C C . PRO A 1 378 ? -21.520 -15.850 35.029 1.00 44.81 378 PRO A C 1
ATOM 2837 O O . PRO A 1 378 ? -21.883 -16.959 35.428 1.00 44.81 378 PRO A O 1
ATOM 2840 N N . SER A 1 379 ? -22.147 -14.711 35.338 1.00 45.91 379 SER A N 1
ATOM 2841 C CA . SER A 1 379 ? -23.432 -14.678 36.024 1.00 45.91 379 SER A CA 1
ATOM 2842 C C . SER A 1 379 ? -24.381 -15.542 35.212 1.00 45.91 379 SER A C 1
ATOM 2844 O O . SER A 1 379 ? -24.683 -15.224 34.058 1.00 45.91 379 SER A O 1
ATOM 2846 N N . THR A 1 380 ? -24.785 -16.679 35.781 1.00 38.84 380 THR A N 1
ATOM 2847 C CA . THR A 1 380 ? -25.752 -17.577 35.159 1.00 38.84 380 THR A CA 1
ATOM 2848 C C . THR A 1 380 ? -26.967 -16.746 34.808 1.00 38.84 380 THR A C 1
ATOM 2850 O O . THR A 1 380 ? -27.636 -16.250 35.715 1.00 38.84 380 THR A O 1
ATOM 2853 N N . ALA A 1 381 ? -27.228 -16.573 33.511 1.00 38.62 381 ALA A N 1
ATOM 2854 C CA . ALA A 1 381 ? -28.360 -15.795 33.048 1.00 38.62 381 ALA A CA 1
ATOM 2855 C C . ALA A 1 381 ? -29.620 -16.344 33.720 1.00 38.62 381 ALA A C 1
ATOM 2857 O O . ALA A 1 381 ? -30.030 -17.477 33.452 1.00 38.62 381 ALA A O 1
ATOM 2858 N N . THR A 1 382 ? -30.205 -15.552 34.622 1.00 34.94 382 THR A N 1
ATOM 2859 C CA . THR A 1 382 ? -31.467 -15.884 35.272 1.00 34.94 382 THR A CA 1
ATOM 2860 C C . THR A 1 382 ? -32.545 -15.816 34.206 1.00 34.94 382 THR A C 1
ATOM 2862 O O . THR A 1 382 ? -33.189 -14.787 34.008 1.00 34.94 382 THR A O 1
ATOM 2865 N N . ASN A 1 383 ? -32.711 -16.923 33.483 1.00 37.72 383 ASN A N 1
ATOM 2866 C CA . ASN A 1 383 ? -33.846 -17.157 32.615 1.00 37.72 383 ASN A CA 1
ATOM 2867 C C . ASN A 1 383 ? -35.098 -17.067 33.485 1.00 37.72 383 ASN A C 1
ATOM 2869 O O . ASN A 1 383 ? -35.482 -18.031 34.150 1.00 37.72 383 ASN A O 1
ATOM 2873 N N . THR A 1 384 ? -35.736 -15.898 33.474 1.00 33.44 384 THR A N 1
ATOM 2874 C CA . THR A 1 384 ? -37.094 -15.715 33.978 1.00 33.44 384 THR A CA 1
ATOM 2875 C C . THR A 1 384 ? -38.019 -16.484 33.046 1.00 33.44 384 THR A C 1
ATOM 2877 O O . THR A 1 384 ? -38.572 -15.943 32.090 1.00 33.44 384 THR A O 1
ATOM 2880 N N . ALA A 1 385 ? -38.124 -17.789 33.291 1.00 31.62 385 ALA A N 1
ATOM 2881 C CA . ALA A 1 385 ? -38.990 -18.678 32.548 1.00 31.62 385 ALA A CA 1
ATOM 2882 C C . ALA A 1 385 ? -40.442 -18.232 32.755 1.00 31.62 385 ALA A C 1
ATOM 2884 O O . ALA A 1 385 ? -41.012 -18.401 33.834 1.00 31.62 385 ALA A O 1
ATOM 2885 N N . ILE A 1 386 ? -41.041 -17.664 31.708 1.00 36.06 386 ILE A N 1
ATOM 2886 C CA . ILE A 1 386 ? -42.481 -17.425 31.659 1.00 36.06 386 ILE A CA 1
ATOM 2887 C C . ILE A 1 386 ? -43.146 -18.801 31.583 1.00 36.06 386 ILE A C 1
ATOM 2889 O O . ILE A 1 386 ? -43.134 -19.461 30.545 1.00 36.06 386 ILE A O 1
ATOM 2893 N N . SER A 1 387 ? -43.688 -19.254 32.709 1.00 29.47 387 SER A N 1
ATOM 2894 C CA . SER A 1 387 ? -44.328 -20.557 32.842 1.00 29.47 387 SER A CA 1
ATOM 2895 C C . SER A 1 387 ? -45.706 -20.570 32.177 1.00 29.47 387 SER A C 1
ATOM 2897 O O . SER A 1 387 ? -46.726 -20.236 32.780 1.00 29.47 387 SER A O 1
ATOM 2899 N N . THR A 1 388 ? -45.762 -21.022 30.926 1.00 33.38 388 THR A N 1
ATOM 2900 C CA . THR A 1 388 ? -47.012 -21.425 30.272 1.00 33.38 388 THR A CA 1
ATOM 2901 C C . THR A 1 388 ? -47.313 -22.890 30.591 1.00 33.38 388 THR A C 1
ATOM 2903 O O . THR A 1 388 ? -46.863 -23.816 29.920 1.00 33.38 388 THR A O 1
ATOM 2906 N N . ASN A 1 389 ? -48.086 -23.110 31.658 1.00 33.62 389 ASN A N 1
ATOM 2907 C CA . ASN A 1 389 ? -48.547 -24.443 32.045 1.00 33.62 389 ASN A CA 1
ATOM 2908 C C . ASN A 1 389 ? -49.524 -25.021 31.006 1.00 33.62 389 ASN A C 1
ATOM 2910 O O . ASN A 1 389 ? -50.701 -24.662 31.002 1.00 33.62 389 ASN A O 1
ATOM 2914 N N . THR A 1 390 ? -49.063 -25.994 30.219 1.00 33.34 390 THR A N 1
ATOM 2915 C CA . THR A 1 390 ? -49.927 -26.917 29.466 1.00 33.34 390 THR A CA 1
ATOM 2916 C C . THR A 1 390 ? -49.529 -28.352 29.827 1.00 33.34 390 THR A C 1
ATOM 2918 O O . THR A 1 390 ? -48.476 -28.812 29.383 1.00 33.34 390 THR A O 1
ATO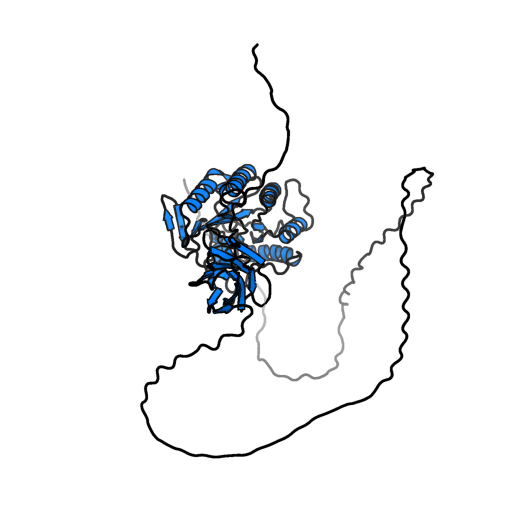M 2921 N N . PRO A 1 391 ? -50.305 -29.070 30.660 1.00 35.97 391 PRO A N 1
ATOM 2922 C CA . PRO A 1 391 ? -49.942 -30.416 31.084 1.00 35.97 391 PRO A CA 1
ATOM 2923 C C . PRO A 1 391 ? -50.325 -31.449 30.017 1.00 35.97 391 PRO A C 1
ATOM 2925 O O . PRO A 1 391 ? -51.506 -31.658 29.747 1.00 35.97 391 PRO A O 1
ATOM 2928 N N . THR A 1 392 ? -49.334 -32.168 29.489 1.00 35.94 392 THR A N 1
ATOM 2929 C CA . THR A 1 392 ? -49.562 -33.386 28.697 1.00 35.94 392 THR A CA 1
ATOM 2930 C C . THR A 1 392 ? -48.909 -34.565 29.409 1.00 35.94 392 THR A C 1
ATOM 2932 O O . THR A 1 392 ? -47.690 -34.711 29.411 1.00 35.94 392 THR A O 1
ATOM 2935 N N . ASN A 1 393 ? -49.729 -35.403 30.046 1.00 36.34 393 ASN A N 1
ATOM 2936 C CA . ASN A 1 393 ? -49.272 -36.621 30.712 1.00 36.34 393 ASN A CA 1
ATOM 2937 C C . ASN A 1 393 ? -48.992 -37.731 29.692 1.00 36.34 393 ASN A C 1
ATOM 2939 O O . ASN A 1 393 ? -49.936 -38.206 29.065 1.00 36.34 393 ASN A O 1
ATOM 2943 N N . THR A 1 394 ? -47.758 -38.240 29.654 1.00 37.25 394 THR A N 1
ATOM 2944 C CA . THR A 1 394 ? -47.472 -39.617 29.214 1.00 37.25 394 THR A CA 1
ATOM 2945 C C . THR A 1 394 ? -46.288 -40.171 30.016 1.00 37.25 394 THR A C 1
ATOM 2947 O O . THR A 1 394 ? -45.161 -39.723 29.806 1.00 37.25 394 THR A O 1
ATOM 2950 N N . PRO A 1 395 ? -46.492 -41.127 30.940 1.00 39.59 395 PRO A N 1
ATOM 2951 C CA . PRO A 1 395 ? -45.393 -41.792 31.623 1.00 39.59 395 PRO A CA 1
ATOM 2952 C C . PRO A 1 395 ? -44.890 -42.983 30.798 1.00 39.59 395 PRO A C 1
ATOM 2954 O O . PRO A 1 395 ? -45.657 -43.886 30.468 1.00 39.59 395 PRO A O 1
ATOM 2957 N N . THR A 1 396 ? -43.583 -43.044 30.553 1.00 37.91 396 THR A N 1
ATOM 2958 C CA . THR A 1 396 ? -42.910 -44.279 30.121 1.00 37.91 396 THR A CA 1
ATOM 2959 C C . THR A 1 396 ? -41.714 -44.526 31.022 1.00 37.91 396 THR A C 1
ATOM 2961 O O . THR A 1 396 ? -40.657 -43.920 30.875 1.00 37.91 396 THR A O 1
ATOM 2964 N N . SER A 1 397 ? -41.905 -45.412 31.995 1.00 35.69 397 SER A N 1
ATOM 2965 C CA . SER A 1 397 ? -40.842 -45.905 32.861 1.00 35.69 397 SER A CA 1
ATOM 2966 C C . SER A 1 397 ? -39.928 -46.857 32.095 1.00 35.69 397 SER A C 1
ATOM 2968 O O . SER A 1 397 ? -40.388 -47.868 31.565 1.00 35.69 397 SER A O 1
ATOM 2970 N N . THR A 1 398 ? -38.622 -46.616 32.117 1.00 37.56 398 THR A N 1
ATOM 2971 C CA . THR A 1 398 ? -37.627 -47.680 31.934 1.00 37.56 398 THR A CA 1
ATOM 2972 C C . THR A 1 398 ? -36.510 -47.435 32.934 1.00 37.56 398 THR A C 1
ATOM 2974 O O . THR A 1 398 ? -35.773 -46.462 32.822 1.00 37.56 398 THR A O 1
ATOM 2977 N N . ALA A 1 399 ? -36.435 -48.287 33.954 1.00 36.12 399 ALA A N 1
ATOM 2978 C CA . ALA A 1 399 ? -35.368 -48.255 34.939 1.00 36.12 399 ALA A CA 1
ATOM 2979 C C . ALA A 1 399 ? -34.321 -49.304 34.563 1.00 36.12 399 ALA A C 1
ATOM 2981 O O . ALA A 1 399 ? -34.641 -50.491 34.511 1.00 36.12 399 ALA A O 1
ATOM 2982 N N . THR A 1 400 ? -33.077 -48.872 34.365 1.00 35.94 400 THR A N 1
ATOM 2983 C CA . THR A 1 400 ? -31.929 -49.772 34.210 1.00 35.94 400 THR A CA 1
ATOM 2984 C C . THR A 1 400 ? -30.791 -49.261 35.086 1.00 35.94 400 THR A C 1
ATOM 2986 O O . THR A 1 400 ? -29.964 -48.464 34.654 1.00 35.94 400 THR A O 1
ATOM 2989 N N . ASN A 1 401 ? -30.774 -49.703 36.344 1.00 35.78 401 ASN A N 1
ATOM 2990 C CA . ASN A 1 401 ? -29.620 -49.522 37.219 1.00 35.78 401 ASN A CA 1
ATOM 2991 C C . ASN A 1 401 ? -28.569 -50.583 36.884 1.00 35.78 401 ASN A C 1
ATOM 2993 O O . ASN A 1 401 ? -28.853 -51.772 37.019 1.00 35.78 401 ASN A O 1
ATOM 2997 N N . THR A 1 402 ? -27.350 -50.151 36.569 1.00 39.19 402 THR A N 1
ATOM 2998 C CA . THR A 1 402 ? -26.156 -51.003 36.628 1.00 39.19 402 THR A CA 1
ATOM 2999 C C . THR A 1 402 ? -25.004 -50.170 37.193 1.00 39.19 402 THR A C 1
ATOM 3001 O O . THR A 1 402 ? -24.483 -49.317 36.475 1.00 39.19 402 THR A O 1
ATOM 3004 N N . PRO A 1 403 ? -24.617 -50.350 38.468 1.00 40.22 403 PRO A N 1
ATOM 3005 C CA . PRO A 1 403 ? -23.403 -49.747 38.997 1.00 40.22 403 PRO A CA 1
ATOM 3006 C C . PRO A 1 403 ? -22.185 -50.559 38.540 1.00 40.22 403 PRO A C 1
ATOM 3008 O O . PRO A 1 403 ? -22.215 -51.790 38.567 1.00 40.22 403 PRO A O 1
ATOM 3011 N N . THR A 1 404 ? -21.101 -49.871 38.188 1.00 38.59 404 THR A N 1
ATOM 3012 C CA . THR A 1 404 ? -19.788 -50.497 37.985 1.00 38.59 404 THR A CA 1
ATOM 3013 C C . THR A 1 404 ? -18.723 -49.613 38.617 1.00 38.59 404 THR A C 1
ATOM 3015 O O . THR A 1 404 ? -18.145 -48.746 37.963 1.00 38.59 404 THR A O 1
ATOM 3018 N N . ASP A 1 405 ? -18.480 -49.827 39.908 1.00 36.56 405 ASP A N 1
ATOM 3019 C CA . ASP A 1 405 ? -17.337 -49.246 40.605 1.00 36.56 405 ASP A CA 1
ATOM 3020 C C . ASP A 1 405 ? -16.054 -49.976 40.190 1.00 36.56 405 ASP A C 1
ATOM 3022 O O . ASP A 1 405 ? -15.890 -51.163 40.474 1.00 36.56 405 ASP A O 1
ATOM 3026 N N . THR A 1 406 ? -15.109 -49.250 39.592 1.00 38.34 406 THR A N 1
ATOM 3027 C CA . THR A 1 406 ? -13.713 -49.698 39.480 1.00 38.34 406 THR A CA 1
ATOM 3028 C C . THR A 1 406 ? -12.799 -48.579 39.954 1.00 38.34 406 THR A C 1
ATOM 3030 O O . THR A 1 406 ? -12.412 -47.696 39.189 1.00 38.34 406 THR A O 1
ATOM 3033 N N . ALA A 1 407 ? -12.443 -48.614 41.237 1.00 35.84 407 ALA A N 1
ATOM 3034 C CA . ALA A 1 407 ? -11.365 -47.795 41.768 1.00 35.84 407 ALA A CA 1
ATOM 3035 C C . ALA A 1 407 ? -10.013 -48.454 41.456 1.00 35.84 407 ALA A C 1
ATOM 3037 O O . ALA A 1 407 ? -9.795 -49.612 41.811 1.00 35.84 407 ALA A O 1
ATOM 3038 N N . THR A 1 408 ? -9.080 -47.693 40.883 1.00 38.19 408 THR A N 1
ATOM 3039 C CA . THR A 1 408 ? -7.671 -48.100 40.777 1.00 38.19 408 THR A CA 1
ATOM 3040 C C . THR A 1 408 ? -6.795 -46.973 41.306 1.00 38.19 408 THR A C 1
ATOM 3042 O O . THR A 1 408 ? -6.472 -46.028 40.592 1.00 38.19 408 THR A O 1
ATOM 3045 N N . ALA A 1 409 ? -6.431 -47.063 42.584 1.00 33.91 409 ALA A N 1
ATOM 3046 C CA . ALA A 1 409 ? -5.447 -46.184 43.200 1.00 33.91 409 ALA A CA 1
ATOM 3047 C C . ALA A 1 409 ? -4.066 -46.847 43.147 1.00 33.91 409 ALA A C 1
ATOM 3049 O O . ALA A 1 409 ? -3.884 -47.931 43.702 1.00 33.91 409 ALA A O 1
ATOM 3050 N N . THR A 1 410 ? -3.084 -46.177 42.542 1.00 35.03 410 THR A N 1
ATOM 3051 C CA . THR A 1 410 ? -1.683 -46.620 42.556 1.00 35.03 410 THR A CA 1
ATOM 3052 C C . THR A 1 410 ? -0.858 -45.643 43.385 1.00 35.03 410 THR A C 1
ATOM 3054 O O . THR A 1 410 ? -0.342 -44.653 42.875 1.00 35.03 410 THR A O 1
ATOM 3057 N N . ASN A 1 411 ? -0.754 -45.917 44.686 1.00 34.59 411 ASN A N 1
ATOM 3058 C CA . ASN A 1 411 ? 0.195 -45.237 45.564 1.00 34.59 411 ASN A CA 1
ATOM 3059 C C . ASN A 1 411 ? 1.588 -45.855 45.392 1.00 34.59 411 ASN A C 1
ATOM 3061 O O . ASN A 1 411 ? 1.740 -47.062 45.574 1.00 34.59 411 ASN A O 1
ATOM 3065 N N . THR A 1 412 ? 2.605 -45.023 45.165 1.00 36.91 412 THR A N 1
ATOM 3066 C CA . THR A 1 412 ? 4.018 -45.421 45.274 1.00 36.91 412 THR A CA 1
ATOM 3067 C 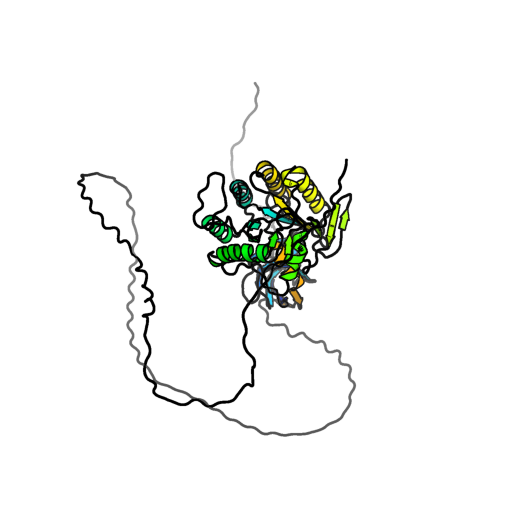C . THR A 1 412 ? 4.701 -44.556 46.335 1.00 36.91 412 THR A C 1
ATOM 3069 O O . THR A 1 412 ? 4.990 -43.392 46.059 1.00 36.91 412 THR A O 1
ATOM 3072 N N . PRO A 1 413 ? 4.953 -45.078 47.549 1.00 45.06 413 PRO A N 1
ATOM 3073 C CA . PRO A 1 413 ? 5.699 -44.372 48.582 1.00 45.06 413 PRO A CA 1
ATOM 3074 C C . PRO A 1 413 ? 7.140 -44.893 48.703 1.00 45.06 413 PRO A C 1
ATOM 3076 O O . PRO A 1 413 ? 7.353 -46.093 48.876 1.00 45.06 413 PRO A O 1
ATOM 3079 N N . THR A 1 414 ? 8.117 -43.986 48.766 1.00 35.97 414 THR A N 1
ATOM 3080 C CA . THR A 1 414 ? 9.427 -44.286 49.369 1.00 35.97 414 THR A CA 1
ATOM 3081 C C . THR A 1 414 ? 9.962 -43.048 50.087 1.00 35.97 414 THR A C 1
ATOM 3083 O O . THR A 1 414 ? 9.970 -41.959 49.521 1.00 35.97 414 THR A O 1
ATOM 3086 N N . ASN A 1 415 ? 10.368 -43.207 51.349 1.00 35.12 415 ASN A N 1
ATOM 3087 C CA . ASN A 1 415 ? 10.723 -42.098 52.240 1.00 35.12 415 ASN A CA 1
ATOM 3088 C C . ASN A 1 415 ? 12.209 -41.686 52.178 1.00 35.12 415 ASN A C 1
ATOM 3090 O O . ASN A 1 415 ? 13.090 -42.513 51.953 1.00 35.12 415 ASN A O 1
ATOM 3094 N N . THR A 1 416 ? 12.404 -40.391 52.449 1.00 40.41 416 THR A N 1
ATOM 3095 C CA . THR A 1 416 ? 13.464 -39.659 53.191 1.00 40.41 416 THR A CA 1
ATOM 3096 C C . THR A 1 416 ? 14.545 -40.462 53.952 1.00 40.41 416 THR A C 1
ATOM 3098 O O . THR A 1 416 ? 14.275 -41.570 54.413 1.00 40.41 416 THR A O 1
ATOM 3101 N N . PRO A 1 417 ? 15.766 -39.902 54.142 1.00 46.53 417 PRO A N 1
ATOM 3102 C CA . PRO A 1 417 ? 16.028 -38.700 54.975 1.00 46.53 417 PRO A CA 1
ATOM 3103 C C . PRO A 1 417 ? 16.684 -37.545 54.178 1.00 46.53 417 PRO A C 1
ATOM 3105 O O . PRO A 1 417 ? 17.315 -37.791 53.159 1.00 46.53 417 PRO A O 1
ATOM 3108 N N . THR A 1 418 ? 16.468 -36.251 54.444 1.00 39.38 418 THR A N 1
ATOM 3109 C CA . THR A 1 418 ? 16.574 -35.445 55.684 1.00 39.38 418 THR A CA 1
ATOM 3110 C C . THR A 1 418 ? 18.002 -35.325 56.214 1.00 39.38 418 THR A C 1
ATOM 3112 O O . THR A 1 418 ? 18.457 -36.201 56.935 1.00 39.38 418 THR A O 1
ATOM 3115 N N . ASP A 1 419 ? 18.634 -34.175 55.970 1.00 36.31 419 ASP A N 1
ATOM 3116 C CA . ASP A 1 419 ? 19.634 -33.613 56.882 1.00 36.31 419 ASP A CA 1
ATOM 3117 C C . ASP A 1 419 ? 19.487 -32.086 56.940 1.00 36.31 419 ASP A C 1
ATOM 3119 O O . ASP A 1 419 ? 19.255 -31.424 55.926 1.00 36.31 419 ASP A O 1
ATOM 3123 N N . THR A 1 420 ? 19.580 -31.537 58.150 1.00 38.69 420 THR A N 1
ATOM 3124 C CA . THR A 1 420 ? 19.292 -30.130 58.465 1.00 38.69 420 THR A CA 1
ATOM 3125 C C . THR A 1 420 ? 20.562 -29.446 58.954 1.00 38.69 420 THR A C 1
ATOM 3127 O O . THR A 1 420 ? 21.148 -29.889 59.938 1.00 38.69 420 THR A O 1
ATOM 3130 N N . ALA A 1 421 ? 20.942 -28.317 58.351 1.00 35.00 421 ALA A N 1
ATOM 3131 C CA . ALA A 1 421 ? 22.005 -27.458 58.876 1.00 35.00 421 ALA A CA 1
ATOM 3132 C C . ALA A 1 421 ? 21.639 -25.971 58.747 1.00 35.00 421 ALA A C 1
ATOM 3134 O O . ALA A 1 421 ? 21.859 -25.328 57.722 1.00 35.00 421 ALA A O 1
ATOM 3135 N N . THR A 1 422 ? 21.074 -25.417 59.819 1.00 40.69 422 THR A N 1
ATOM 3136 C CA . THR A 1 422 ? 20.911 -23.975 60.031 1.00 40.69 422 THR A CA 1
ATOM 3137 C C . THR A 1 422 ? 22.256 -23.316 60.339 1.00 40.69 422 THR A C 1
ATOM 3139 O O . THR A 1 422 ? 22.978 -23.769 61.223 1.00 40.69 422 THR A O 1
ATOM 3142 N N . ALA A 1 423 ? 22.547 -22.180 59.700 1.00 35.31 423 ALA A N 1
ATOM 3143 C CA . ALA A 1 423 ? 23.604 -21.265 60.133 1.00 35.31 423 ALA A CA 1
ATOM 3144 C C . ALA A 1 423 ? 23.204 -19.805 59.861 1.00 35.31 423 ALA A C 1
ATOM 3146 O O . ALA A 1 423 ? 23.506 -19.229 58.818 1.00 35.31 423 ALA A O 1
ATOM 3147 N N . THR A 1 424 ? 22.502 -19.205 60.820 1.00 36.69 424 THR A N 1
ATOM 3148 C CA . THR A 1 424 ? 22.249 -17.761 60.874 1.00 36.69 424 THR A CA 1
ATOM 3149 C C . THR A 1 424 ? 23.554 -17.027 61.182 1.00 36.69 424 THR A C 1
ATOM 3151 O O . THR A 1 424 ? 24.224 -17.400 62.139 1.00 36.69 424 THR A O 1
ATOM 3154 N N . ASN A 1 425 ? 23.888 -15.958 60.454 1.00 35.34 425 ASN A N 1
ATOM 3155 C CA . ASN A 1 425 ? 24.840 -14.947 60.933 1.00 35.34 425 ASN A CA 1
ATOM 3156 C C . ASN A 1 425 ? 24.603 -13.589 60.261 1.00 35.34 425 ASN A C 1
ATOM 3158 O O . ASN A 1 425 ? 25.025 -13.341 59.134 1.00 35.34 425 ASN A O 1
ATOM 3162 N N . THR A 1 426 ? 23.950 -12.696 60.999 1.00 40.31 426 THR A N 1
ATOM 3163 C CA . THR A 1 426 ? 23.895 -11.259 60.715 1.00 40.31 426 THR A CA 1
ATOM 3164 C C . THR A 1 426 ? 25.116 -10.585 61.340 1.00 40.31 426 THR A C 1
ATOM 3166 O O . THR A 1 426 ? 25.402 -10.841 62.510 1.00 40.31 426 THR A O 1
ATOM 3169 N N . PRO A 1 427 ? 25.774 -9.654 60.634 1.00 43.16 427 PRO A N 1
ATOM 3170 C CA . PRO A 1 427 ? 26.355 -8.510 61.327 1.00 43.16 427 PRO A CA 1
ATOM 3171 C C . PRO A 1 427 ? 25.941 -7.185 60.676 1.00 43.16 427 PRO A C 1
ATOM 3173 O O . PRO A 1 427 ? 26.340 -6.848 59.564 1.00 43.16 427 PRO A O 1
ATOM 3176 N N . THR A 1 428 ? 25.161 -6.405 61.417 1.00 39.81 428 THR A N 1
ATOM 3177 C CA . THR A 1 428 ? 24.929 -4.979 61.169 1.00 39.81 428 THR A CA 1
ATOM 3178 C C . THR A 1 428 ? 26.214 -4.198 61.457 1.00 39.81 428 THR A C 1
ATOM 3180 O O . THR A 1 428 ? 26.798 -4.421 62.514 1.00 39.81 428 THR A O 1
ATOM 3183 N N . ASN A 1 429 ? 26.627 -3.258 60.594 1.00 34.31 429 ASN A N 1
ATOM 3184 C CA . ASN A 1 429 ? 27.478 -2.117 60.980 1.00 34.31 429 ASN A CA 1
ATOM 3185 C C . ASN A 1 429 ? 27.500 -0.998 59.914 1.00 34.31 429 ASN A C 1
ATOM 3187 O O . ASN A 1 429 ? 27.609 -1.244 58.716 1.00 34.31 429 ASN A O 1
ATOM 3191 N N . THR A 1 430 ? 27.408 0.246 60.384 1.00 36.62 430 THR A N 1
ATOM 3192 C CA . THR A 1 430 ? 27.473 1.550 59.677 1.00 36.62 430 THR A CA 1
ATOM 3193 C C . THR A 1 430 ? 27.888 2.565 60.768 1.00 36.62 430 THR A C 1
ATOM 3195 O O . THR A 1 430 ? 27.459 2.322 61.903 1.00 36.62 430 THR A O 1
ATOM 3198 N N . PRO A 1 431 ? 28.677 3.654 60.560 1.00 43.56 431 PRO A N 1
ATOM 3199 C CA . PRO A 1 431 ? 29.006 4.436 59.347 1.00 43.56 431 PRO A CA 1
ATOM 3200 C C . PRO A 1 431 ? 30.517 4.286 58.960 1.00 43.56 431 PRO A C 1
ATOM 3202 O O . PRO A 1 431 ? 31.031 3.193 59.179 1.00 43.56 431 PRO A O 1
ATOM 3205 N N . THR A 1 432 ? 31.299 5.187 58.327 1.00 32.53 432 THR A N 1
ATOM 3206 C CA . THR A 1 432 ? 31.215 6.649 58.041 1.00 32.53 432 THR A CA 1
ATOM 3207 C C . THR A 1 432 ? 32.082 7.053 56.827 1.00 32.53 432 THR A C 1
ATOM 3209 O O . THR A 1 432 ? 32.876 6.255 56.333 1.00 32.53 432 THR A O 1
ATOM 3212 N N . ASP A 1 433 ? 31.931 8.296 56.361 1.00 39.38 433 ASP A N 1
ATOM 3213 C CA . ASP A 1 433 ? 32.590 8.905 55.193 1.00 39.38 433 ASP A CA 1
ATOM 3214 C C . ASP A 1 433 ? 34.111 9.134 55.303 1.00 39.38 433 ASP A C 1
ATOM 3216 O O . ASP A 1 433 ? 34.593 9.559 56.351 1.00 39.38 433 ASP A O 1
ATOM 3220 N N . THR A 1 434 ? 34.806 9.072 54.153 1.00 32.47 434 THR A N 1
ATOM 3221 C CA . THR A 1 434 ? 35.844 10.059 53.770 1.00 32.47 434 THR A CA 1
ATOM 3222 C C . THR A 1 434 ? 35.935 10.172 52.240 1.00 32.47 434 THR A C 1
ATOM 3224 O O . THR A 1 434 ? 35.974 9.159 51.545 1.00 32.47 434 THR A O 1
ATOM 3227 N N . ALA A 1 435 ? 36.036 11.390 51.697 1.00 37.66 435 ALA A N 1
ATOM 3228 C CA . ALA A 1 435 ? 36.314 11.640 50.277 1.00 37.66 435 ALA A CA 1
ATOM 3229 C C . ALA A 1 435 ? 37.790 12.020 50.028 1.00 37.66 435 ALA A C 1
ATOM 3231 O O . ALA A 1 435 ? 38.450 12.520 50.939 1.00 37.66 435 ALA A O 1
ATOM 3232 N N . THR A 1 436 ? 38.269 11.864 48.782 1.00 32.06 436 THR A N 1
ATOM 3233 C CA . THR A 1 436 ? 39.004 12.849 47.928 1.00 32.06 436 THR A CA 1
ATOM 3234 C C . THR A 1 436 ? 39.938 12.127 46.930 1.00 32.06 436 THR A C 1
ATOM 3236 O O . THR A 1 436 ? 40.492 11.077 47.236 1.00 32.06 436 THR A O 1
ATOM 3239 N N . ALA A 1 437 ? 40.093 12.673 45.717 1.00 39.53 437 ALA A N 1
ATOM 3240 C CA . ALA A 1 437 ? 40.846 12.089 44.598 1.00 39.53 437 ALA A CA 1
ATOM 3241 C C . ALA A 1 437 ? 42.314 12.564 44.493 1.00 39.53 437 ALA A C 1
ATOM 3243 O O . ALA A 1 437 ? 42.614 13.682 44.909 1.00 39.53 437 ALA A O 1
ATOM 3244 N N . THR A 1 438 ? 43.174 11.795 43.798 1.00 30.44 438 THR A N 1
ATOM 3245 C CA . THR A 1 438 ? 44.467 12.281 43.254 1.00 30.44 438 THR A CA 1
ATOM 3246 C C . THR A 1 438 ? 44.880 11.537 41.967 1.00 30.44 438 THR A C 1
ATOM 3248 O O . THR A 1 438 ? 44.733 10.322 41.879 1.00 30.44 438 THR A O 1
ATOM 3251 N N . ASN A 1 439 ? 45.434 12.262 40.983 1.00 32.31 439 ASN A N 1
ATOM 3252 C CA . ASN A 1 439 ? 46.040 11.732 39.742 1.00 32.31 439 ASN A CA 1
ATOM 3253 C C . ASN A 1 439 ? 47.475 11.189 39.967 1.00 32.31 439 ASN A C 1
ATOM 3255 O O . ASN A 1 439 ? 48.118 11.539 40.956 1.00 32.31 439 ASN A O 1
ATOM 3259 N N . THR A 1 440 ? 48.053 10.386 39.055 1.00 34.75 440 THR A N 1
ATOM 3260 C CA . THR A 1 440 ? 49.087 10.683 37.993 1.00 34.75 440 THR A CA 1
ATOM 3261 C C . THR A 1 440 ? 50.168 9.552 38.047 1.00 34.75 440 THR A C 1
ATOM 3263 O O . THR A 1 440 ? 50.048 8.736 38.961 1.00 34.75 440 THR A O 1
ATOM 3266 N N . PRO A 1 441 ? 51.291 9.478 37.274 1.00 43.66 441 PRO A N 1
ATOM 3267 C CA . PRO A 1 441 ? 51.650 9.783 35.859 1.00 43.66 441 PRO A CA 1
ATOM 3268 C C . PRO A 1 441 ? 52.323 8.555 35.103 1.00 43.66 441 PRO A C 1
ATOM 3270 O O . PRO A 1 441 ? 52.767 7.612 35.740 1.00 43.66 441 PRO A O 1
ATOM 3273 N N . MET A 1 442 ? 52.272 8.399 33.759 1.00 32.16 442 MET A N 1
ATOM 3274 C CA . MET A 1 442 ? 53.275 8.754 32.696 1.00 32.16 442 MET A CA 1
ATOM 3275 C C . MET A 1 442 ? 54.375 7.723 32.232 1.00 32.16 442 MET A C 1
ATOM 3277 O O . MET A 1 442 ? 55.377 7.517 32.901 1.00 32.16 442 MET A O 1
ATOM 3281 N N . ASN A 1 443 ? 54.211 7.237 30.981 1.00 35.12 443 ASN A N 1
ATOM 3282 C CA . ASN A 1 443 ? 55.134 7.053 29.814 1.00 35.12 443 ASN A CA 1
ATOM 3283 C C . ASN A 1 443 ? 56.426 6.161 29.724 1.00 35.12 443 ASN A C 1
ATOM 3285 O O . ASN A 1 443 ? 57.461 6.471 30.302 1.00 35.12 443 ASN A O 1
ATOM 3289 N N . THR A 1 444 ? 56.429 5.328 28.649 1.00 36.09 444 THR A N 1
ATOM 3290 C CA . THR A 1 444 ? 57.490 5.066 27.602 1.00 36.09 444 THR A CA 1
ATOM 3291 C C . THR A 1 444 ? 58.782 4.265 27.913 1.00 36.09 444 THR A C 1
ATOM 3293 O O . THR A 1 444 ? 59.165 4.216 29.076 1.00 36.09 444 THR A O 1
ATOM 3296 N N . PRO A 1 445 ? 59.515 3.687 26.903 1.00 43.97 445 PRO A N 1
ATOM 3297 C CA . PRO A 1 445 ? 59.361 3.757 25.425 1.00 43.97 445 PRO A CA 1
ATOM 3298 C C . PRO A 1 445 ? 59.368 2.418 24.614 1.00 43.97 445 PRO A C 1
ATOM 3300 O O . PRO A 1 445 ? 59.492 1.316 25.134 1.00 43.97 445 PRO A O 1
ATOM 3303 N N . THR A 1 446 ? 59.241 2.584 23.290 1.00 40.91 446 THR A N 1
ATOM 3304 C CA . THR A 1 446 ? 59.190 1.657 22.128 1.00 40.91 446 THR A CA 1
ATOM 3305 C C . THR A 1 446 ? 60.353 0.678 21.869 1.00 40.91 446 THR A C 1
ATOM 3307 O O . THR A 1 446 ? 61.512 1.053 22.020 1.00 40.91 446 THR A O 1
ATOM 3310 N N . SER A 1 447 ? 60.060 -0.446 21.187 1.00 34.66 447 SER A N 1
ATOM 3311 C CA . SER A 1 447 ? 60.736 -0.817 19.915 1.00 34.66 447 SER A CA 1
ATOM 3312 C C . SER A 1 447 ? 59.893 -1.773 19.037 1.00 34.66 447 SER A C 1
ATOM 3314 O O . SER A 1 447 ? 58.983 -2.439 19.526 1.00 34.66 447 SER A O 1
ATOM 3316 N N . THR A 1 448 ? 60.157 -1.783 17.725 1.00 42.19 448 THR A N 1
ATOM 3317 C CA . THR A 1 448 ? 59.337 -2.418 16.669 1.00 42.19 448 THR A CA 1
ATOM 3318 C C . THR A 1 448 ? 59.844 -3.810 16.277 1.00 42.19 448 THR A C 1
ATOM 3320 O O . THR A 1 448 ? 61.045 -3.981 16.081 1.00 42.19 448 THR A O 1
ATOM 3323 N N . ALA A 1 449 ? 58.943 -4.765 16.013 1.00 35.91 449 ALA A N 1
ATOM 3324 C CA . ALA A 1 449 ? 59.264 -5.978 15.251 1.00 35.91 449 ALA A CA 1
ATOM 3325 C C . ALA A 1 449 ? 58.083 -6.438 14.374 1.00 35.91 449 ALA A C 1
ATOM 3327 O O . ALA A 1 449 ? 57.081 -6.955 14.862 1.00 35.91 449 ALA A O 1
ATOM 3328 N N . THR A 1 450 ? 58.219 -6.270 13.059 1.00 41.38 450 THR A N 1
ATOM 3329 C CA . THR A 1 450 ? 57.273 -6.772 12.052 1.00 41.38 450 THR A CA 1
ATOM 3330 C C . THR A 1 450 ? 57.458 -8.274 11.842 1.00 41.38 450 THR A C 1
ATOM 3332 O O . THR A 1 450 ? 58.573 -8.701 11.544 1.00 41.38 450 THR A O 1
ATOM 3335 N N . ARG A 1 451 ? 56.379 -9.071 11.849 1.00 36.84 451 ARG A N 1
ATOM 3336 C CA . ARG A 1 451 ? 56.334 -10.315 11.057 1.00 36.84 451 ARG A CA 1
ATOM 3337 C C . ARG A 1 451 ? 54.920 -10.694 10.615 1.00 36.84 451 ARG A C 1
ATOM 3339 O O . ARG A 1 451 ? 54.045 -10.972 11.424 1.00 36.84 451 ARG A O 1
ATOM 3346 N N . THR A 1 452 ? 54.754 -10.747 9.300 1.00 40.44 452 THR A N 1
ATOM 3347 C CA . THR A 1 452 ? 53.552 -11.166 8.576 1.00 40.44 452 THR A CA 1
ATOM 3348 C C . THR A 1 452 ? 53.289 -12.667 8.711 1.00 40.44 452 THR A C 1
ATOM 3350 O O . THR A 1 452 ? 54.223 -13.464 8.605 1.00 40.44 452 THR A O 1
ATOM 3353 N N . ALA A 1 453 ? 52.015 -13.050 8.842 1.00 35.66 453 ALA A N 1
ATOM 3354 C CA . ALA A 1 453 ? 51.506 -14.382 8.503 1.00 35.66 453 ALA A CA 1
ATOM 3355 C C . ALA A 1 453 ? 49.983 -14.331 8.255 1.00 35.66 453 ALA A C 1
ATOM 3357 O O . ALA A 1 453 ? 49.191 -14.747 9.097 1.00 35.66 453 ALA A O 1
ATOM 3358 N N . THR A 1 454 ? 49.559 -13.810 7.100 1.00 37.81 454 THR A N 1
ATOM 3359 C CA . THR A 1 454 ? 48.157 -13.916 6.663 1.00 37.81 454 THR A CA 1
ATOM 3360 C C . THR A 1 454 ? 47.888 -15.347 6.205 1.00 37.81 454 THR A C 1
ATOM 3362 O O . THR A 1 454 ? 48.504 -15.818 5.250 1.00 37.81 454 THR A O 1
ATOM 3365 N N . ALA A 1 455 ? 46.979 -16.051 6.879 1.00 39.53 455 ALA A N 1
ATOM 3366 C CA . ALA A 1 455 ? 46.589 -17.407 6.506 1.00 39.53 455 ALA A CA 1
ATOM 3367 C C . ALA A 1 455 ? 45.554 -17.384 5.367 1.00 39.53 455 ALA A C 1
ATOM 3369 O O . ALA A 1 455 ? 44.348 -17.439 5.605 1.00 39.53 455 ALA A O 1
ATOM 3370 N N . THR A 1 456 ? 46.026 -17.320 4.122 1.00 35.00 456 THR A N 1
ATOM 3371 C CA . THR A 1 456 ? 45.175 -17.506 2.938 1.00 35.00 456 THR A CA 1
ATOM 3372 C C . THR A 1 456 ? 44.630 -18.936 2.913 1.00 35.00 456 THR A C 1
ATOM 3374 O O . THR A 1 456 ? 45.391 -19.890 2.746 1.00 35.00 456 THR A O 1
ATOM 3377 N N . ARG A 1 457 ? 43.310 -19.107 3.059 1.00 42.38 457 ARG A N 1
ATOM 3378 C CA . ARG A 1 457 ? 42.648 -20.390 2.782 1.00 42.38 457 ARG A CA 1
ATOM 3379 C C . ARG A 1 457 ? 42.425 -20.529 1.279 1.00 42.38 457 ARG A C 1
ATOM 3381 O O . ARG A 1 457 ? 41.461 -19.996 0.741 1.00 42.38 457 ARG A O 1
ATOM 3388 N N . THR A 1 458 ? 43.303 -21.266 0.611 1.00 33.12 458 THR A N 1
ATOM 3389 C CA . THR A 1 458 ? 43.093 -21.678 -0.781 1.00 33.12 458 THR A CA 1
ATOM 3390 C C . THR A 1 458 ? 42.131 -22.864 -0.819 1.00 33.12 458 THR A C 1
ATOM 3392 O O . THR A 1 458 ? 42.445 -23.924 -0.278 1.00 33.12 458 THR A O 1
ATOM 3395 N N . TYR A 1 459 ? 40.981 -22.714 -1.475 1.00 41.72 459 TYR A N 1
ATOM 3396 C CA . TYR A 1 459 ? 40.150 -23.857 -1.855 1.00 41.72 459 TYR A CA 1
ATOM 3397 C C . TYR A 1 459 ? 40.777 -24.547 -3.070 1.00 41.72 459 TYR A C 1
ATOM 3399 O O . TYR A 1 459 ? 40.914 -23.950 -4.136 1.00 41.72 459 TYR A O 1
ATOM 3407 N N . THR A 1 460 ? 41.181 -25.806 -2.911 1.00 34.97 460 THR A N 1
ATOM 3408 C CA . THR A 1 460 ? 41.724 -26.610 -4.012 1.00 34.97 460 THR A CA 1
ATOM 3409 C C . THR A 1 460 ? 40.584 -27.105 -4.895 1.00 34.97 460 THR A C 1
ATOM 3411 O O . THR A 1 460 ? 39.729 -27.855 -4.429 1.00 34.97 460 THR A O 1
ATOM 3414 N N . ALA A 1 461 ? 40.583 -26.725 -6.173 1.00 39.12 461 ALA A N 1
ATOM 3415 C CA . ALA A 1 461 ? 39.658 -27.286 -7.151 1.00 39.12 461 ALA A CA 1
ATOM 3416 C C . ALA A 1 461 ? 39.917 -28.793 -7.332 1.00 39.12 461 ALA A C 1
ATOM 3418 O O . ALA A 1 461 ? 41.039 -29.210 -7.627 1.00 39.12 461 ALA A O 1
ATOM 3419 N N . THR A 1 462 ? 38.877 -29.611 -7.173 1.00 33.44 462 THR A N 1
ATOM 3420 C CA . THR A 1 462 ? 38.948 -31.054 -7.430 1.00 33.44 462 THR A CA 1
ATOM 3421 C C . THR A 1 462 ? 39.008 -31.297 -8.935 1.00 33.44 462 THR A C 1
ATOM 3423 O O . THR A 1 462 ? 38.103 -30.904 -9.668 1.00 33.44 462 THR A O 1
ATOM 3426 N N . SER A 1 463 ? 40.063 -31.954 -9.412 1.00 40.78 463 SER A N 1
ATOM 3427 C CA . SER A 1 463 ? 40.227 -32.277 -10.828 1.00 40.78 463 SER A CA 1
ATOM 3428 C C . SER A 1 463 ? 39.308 -33.424 -11.257 1.00 40.78 463 SER A C 1
ATOM 3430 O O . SER A 1 463 ? 39.477 -34.573 -10.848 1.00 40.78 463 SER A O 1
ATOM 3432 N N . THR A 1 464 ? 38.356 -33.124 -12.141 1.00 36.84 464 THR A N 1
ATOM 3433 C CA . THR A 1 464 ? 37.544 -34.129 -12.839 1.00 36.84 464 THR A CA 1
ATOM 3434 C C . THR A 1 464 ? 38.442 -34.990 -13.740 1.00 36.84 464 THR A C 1
ATOM 3436 O O . THR A 1 464 ? 39.121 -34.434 -14.607 1.00 36.84 464 THR A O 1
ATOM 3439 N N . PRO A 1 465 ? 38.477 -36.327 -13.589 1.00 45.38 465 PRO A N 1
ATOM 3440 C CA . PRO A 1 465 ? 39.305 -37.176 -14.439 1.00 45.38 465 PRO A CA 1
ATOM 3441 C C . PRO A 1 465 ? 38.710 -37.316 -15.847 1.00 45.38 465 PRO A C 1
ATOM 3443 O O . PRO A 1 465 ? 37.571 -37.749 -16.025 1.00 45.38 465 PRO A O 1
ATOM 3446 N N . THR A 1 466 ? 39.513 -36.991 -16.860 1.00 37.03 466 THR A N 1
ATOM 3447 C CA . THR A 1 466 ? 39.200 -37.203 -18.280 1.00 37.03 466 THR A CA 1
ATOM 3448 C C . THR A 1 466 ? 38.980 -38.695 -18.583 1.00 37.03 466 THR A C 1
ATOM 3450 O O . THR A 1 466 ? 39.793 -39.515 -18.147 1.00 37.03 466 THR A O 1
ATOM 3453 N N . PRO A 1 467 ? 37.951 -39.089 -19.363 1.00 40.94 467 PRO A N 1
ATOM 3454 C CA . PRO A 1 467 ? 37.753 -40.487 -19.742 1.00 40.94 467 PRO A CA 1
ATOM 3455 C C . PRO A 1 467 ? 38.912 -41.029 -20.588 1.00 40.94 467 PRO A C 1
ATOM 3457 O O . PRO A 1 467 ? 39.259 -40.464 -21.625 1.00 40.94 467 PRO A O 1
ATOM 3460 N N . ALA A 1 468 ? 39.490 -42.156 -20.167 1.00 35.94 468 ALA A N 1
ATOM 3461 C CA . ALA A 1 468 ? 40.516 -42.853 -20.933 1.00 35.94 468 ALA A CA 1
ATOM 3462 C C . ALA A 1 468 ? 39.907 -43.595 -22.136 1.00 35.94 468 ALA A C 1
ATOM 3464 O O . ALA A 1 468 ? 38.887 -44.276 -22.030 1.00 35.94 468 ALA A O 1
ATOM 3465 N N . GLN A 1 469 ? 40.572 -43.488 -23.284 1.00 37.34 469 GLN A N 1
ATOM 3466 C CA . GLN A 1 469 ? 40.185 -44.144 -24.529 1.00 37.34 469 GLN A CA 1
ATOM 3467 C C . GLN A 1 469 ? 40.504 -45.650 -24.456 1.00 37.34 469 GLN A C 1
ATOM 3469 O O . GLN A 1 469 ? 41.662 -46.028 -24.292 1.00 37.34 469 GLN A O 1
ATOM 3474 N N . VAL A 1 470 ? 39.494 -46.517 -24.593 1.00 36.53 470 VAL A N 1
ATOM 3475 C CA . VAL A 1 470 ? 39.662 -47.983 -24.562 1.00 36.53 470 VAL A CA 1
ATOM 3476 C C . VAL A 1 470 ? 39.369 -48.579 -25.940 1.00 36.53 470 VAL A C 1
ATOM 3478 O O . VAL A 1 470 ? 38.265 -48.447 -26.465 1.00 36.53 470 VAL A O 1
ATOM 3481 N N . ALA A 1 471 ? 40.366 -49.249 -26.521 1.00 34.78 471 ALA A N 1
ATOM 3482 C CA . ALA A 1 471 ? 40.209 -50.076 -27.716 1.00 34.78 471 ALA A CA 1
ATOM 3483 C C . ALA A 1 471 ? 39.542 -51.426 -27.359 1.00 34.78 471 ALA A C 1
ATOM 3485 O O . ALA A 1 471 ? 39.689 -51.900 -26.230 1.00 34.78 471 ALA A O 1
ATOM 3486 N N . PRO A 1 472 ? 38.791 -52.058 -28.277 1.00 54.16 472 PRO A N 1
ATOM 3487 C CA . PRO A 1 472 ? 37.890 -53.153 -27.925 1.00 54.16 472 PRO A CA 1
ATOM 3488 C C . PRO A 1 472 ? 38.625 -54.483 -27.721 1.00 54.16 472 PRO A C 1
ATOM 3490 O O . PRO A 1 472 ? 39.555 -54.779 -28.466 1.00 54.16 472 PRO A O 1
ATOM 3493 N N . ASN A 1 473 ? 38.134 -55.322 -26.793 1.00 37.91 473 ASN A N 1
ATOM 3494 C CA . ASN A 1 473 ? 37.838 -56.744 -27.050 1.00 37.91 473 ASN A CA 1
ATOM 3495 C C . ASN A 1 473 ? 37.217 -57.489 -25.844 1.00 37.91 473 ASN A C 1
ATOM 3497 O O . ASN A 1 473 ? 37.502 -57.195 -24.690 1.00 37.91 473 ASN A O 1
ATOM 3501 N N . HIS A 1 474 ? 36.435 -58.528 -26.173 1.00 35.19 474 HIS A N 1
ATOM 3502 C CA . HIS A 1 474 ? 36.028 -59.681 -25.341 1.00 35.19 474 HIS A CA 1
ATOM 3503 C C . HIS A 1 474 ? 34.948 -59.509 -24.247 1.00 35.19 474 HIS A C 1
ATOM 3505 O O . HIS A 1 474 ? 35.203 -59.480 -23.049 1.00 35.19 474 HIS A O 1
ATOM 3511 N N . ILE A 1 475 ? 33.697 -59.565 -24.719 1.00 38.84 475 ILE A N 1
ATOM 3512 C CA . ILE A 1 475 ? 32.622 -60.491 -24.291 1.00 38.84 475 ILE A CA 1
ATOM 3513 C C . ILE A 1 475 ? 32.885 -61.308 -23.003 1.00 38.84 475 ILE A C 1
ATOM 3515 O O . ILE A 1 475 ? 33.666 -62.252 -23.038 1.00 38.84 475 ILE A O 1
ATOM 3519 N N . TYR A 1 476 ? 32.042 -61.114 -21.980 1.00 32.06 476 TYR A N 1
ATOM 3520 C CA . TYR A 1 476 ? 31.346 -62.215 -21.287 1.00 32.06 476 TYR A CA 1
ATOM 3521 C C . TYR A 1 476 ? 29.915 -61.795 -20.905 1.00 32.06 476 TYR A C 1
ATOM 3523 O O . TYR A 1 476 ? 29.613 -60.614 -20.754 1.00 32.06 476 TYR A O 1
ATOM 3531 N N . ARG A 1 477 ? 29.003 -62.773 -20.856 1.00 36.66 477 ARG A N 1
ATOM 3532 C CA . ARG A 1 477 ? 27.541 -62.593 -20.759 1.00 36.66 477 ARG A CA 1
ATOM 3533 C C . ARG A 1 477 ? 27.061 -62.542 -19.305 1.00 36.66 477 ARG A C 1
ATOM 3535 O O . ARG A 1 477 ? 27.550 -63.336 -18.513 1.00 36.66 477 ARG A O 1
ATOM 3542 N N . ILE A 1 478 ? 25.991 -61.786 -19.031 1.00 30.81 478 ILE A N 1
ATOM 3543 C CA . ILE A 1 478 ? 24.926 -62.128 -18.060 1.00 30.81 478 ILE A CA 1
ATOM 3544 C C . ILE A 1 478 ? 23.599 -61.469 -18.501 1.00 30.81 478 ILE A C 1
ATOM 3546 O O . ILE A 1 478 ? 23.578 -60.619 -19.388 1.00 30.81 478 ILE A O 1
ATOM 3550 N N . TRP A 1 479 ? 22.490 -61.997 -17.985 1.00 29.38 479 TRP A N 1
ATOM 3551 C CA . TRP A 1 479 ? 21.125 -61.952 -18.526 1.00 29.38 479 TRP A CA 1
ATOM 3552 C C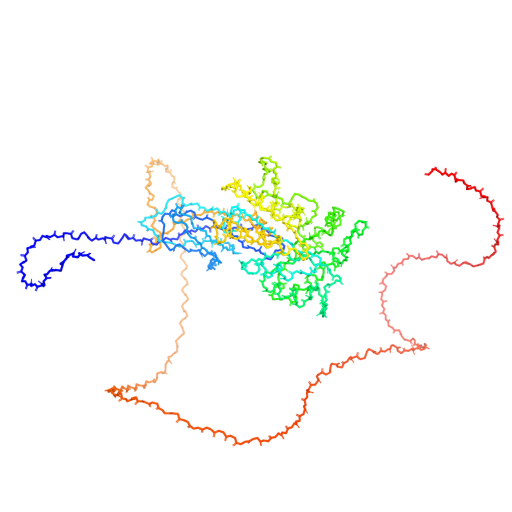 . TRP A 1 479 ? 20.293 -60.711 -18.139 1.00 29.38 479 TRP A C 1
ATOM 3554 O O . TRP A 1 479 ? 20.335 -60.277 -16.993 1.00 29.38 479 TRP A O 1
ATOM 3564 N N . LEU A 1 480 ? 19.419 -60.263 -19.052 1.00 33.41 480 LEU A N 1
ATOM 3565 C CA . LEU A 1 480 ? 18.218 -59.451 -18.783 1.00 33.41 480 LEU A CA 1
ATOM 3566 C C . LEU A 1 480 ? 17.074 -59.921 -19.716 1.00 33.41 480 LEU A C 1
ATOM 3568 O O . LEU A 1 480 ? 17.309 -60.015 -20.924 1.00 33.41 480 LEU A O 1
ATOM 3572 N N . PRO A 1 481 ? 15.851 -60.204 -19.224 1.00 42.69 481 PRO A N 1
ATOM 3573 C CA . PRO A 1 481 ? 14.663 -60.373 -20.074 1.00 42.69 481 PRO A CA 1
ATOM 3574 C C . PRO A 1 481 ? 14.125 -58.984 -20.494 1.00 42.69 481 PRO A C 1
ATOM 3576 O O . PRO A 1 481 ? 14.017 -58.092 -19.662 1.00 42.69 481 PRO A O 1
ATOM 3579 N N . PHE A 1 482 ? 13.968 -58.676 -21.791 1.00 34.38 482 PHE A N 1
ATOM 3580 C CA . PHE A 1 482 ? 12.740 -58.859 -22.601 1.00 34.38 482 PHE A CA 1
ATOM 3581 C C . PHE A 1 482 ? 11.467 -58.256 -21.946 1.00 34.38 482 PHE A C 1
ATOM 3583 O O . PHE A 1 482 ? 11.168 -58.572 -20.805 1.00 34.38 482 PHE A O 1
ATOM 3590 N N . ILE A 1 483 ? 10.647 -57.422 -22.615 1.00 34.69 483 ILE A N 1
ATOM 3591 C CA . ILE A 1 483 ? 10.053 -57.627 -23.957 1.00 34.69 483 ILE A CA 1
ATOM 3592 C C . ILE A 1 483 ? 9.864 -56.323 -24.792 1.00 34.69 483 ILE A C 1
ATOM 3594 O O . ILE A 1 483 ? 9.173 -55.402 -24.383 1.00 34.69 483 ILE A O 1
ATOM 3598 N N . ARG A 1 484 ? 10.423 -56.355 -26.016 1.00 31.45 484 ARG A N 1
ATOM 3599 C CA . ARG A 1 484 ? 9.947 -55.885 -27.352 1.00 31.45 484 ARG A CA 1
ATOM 3600 C C . ARG A 1 484 ? 9.237 -54.531 -27.581 1.00 31.45 484 ARG A C 1
ATOM 3602 O O . ARG A 1 484 ? 8.076 -54.345 -27.241 1.00 31.45 484 ARG A O 1
ATOM 3609 N N . THR A 1 485 ? 9.847 -53.759 -28.488 1.00 42.47 485 THR A N 1
ATOM 3610 C CA . THR A 1 485 ? 9.178 -53.080 -29.622 1.00 42.47 485 THR A CA 1
ATOM 3611 C C . THR A 1 485 ? 9.067 -54.008 -30.853 1.00 42.47 485 THR A C 1
ATOM 3613 O O . THR A 1 485 ? 9.658 -55.094 -30.874 1.00 42.47 485 THR A O 1
ATOM 3616 N N . PRO A 1 486 ? 8.319 -53.594 -31.891 1.00 51.06 486 PRO A N 1
ATOM 3617 C CA . PRO A 1 486 ? 8.809 -53.673 -33.283 1.00 51.06 486 PRO A CA 1
ATOM 3618 C C . PRO A 1 486 ? 8.447 -52.402 -34.098 1.00 51.06 486 PRO A C 1
ATOM 3620 O O . PRO A 1 486 ? 7.550 -51.667 -33.704 1.00 51.06 486 PRO A O 1
ATOM 3623 N N . SER A 1 487 ? 9.026 -52.069 -35.256 1.00 36.66 487 SER A N 1
ATOM 3624 C CA . SER A 1 487 ? 10.291 -52.434 -35.929 1.00 36.66 487 SER A CA 1
ATOM 3625 C C . SER A 1 487 ? 10.534 -51.419 -37.072 1.00 36.66 487 SER A C 1
ATOM 3627 O O . SER A 1 487 ? 9.582 -50.810 -37.555 1.00 36.66 487 SER A O 1
ATOM 3629 N N . ARG A 1 488 ? 11.787 -51.218 -37.507 1.00 46.81 488 ARG A N 1
ATOM 3630 C CA . ARG A 1 488 ? 12.154 -50.375 -38.672 1.00 46.81 488 ARG A CA 1
ATOM 3631 C C . ARG A 1 488 ? 12.226 -51.200 -39.967 1.00 46.81 488 ARG A C 1
ATOM 3633 O O . ARG A 1 488 ? 12.220 -52.420 -39.874 1.00 46.81 488 ARG A O 1
ATOM 3640 N N . ASP A 1 489 ? 12.314 -50.512 -41.114 1.00 35.44 489 ASP A N 1
ATOM 3641 C CA . ASP A 1 489 ? 13.231 -50.705 -42.273 1.00 35.44 489 ASP A CA 1
ATOM 3642 C C . ASP A 1 489 ? 12.799 -49.710 -43.393 1.00 35.44 489 ASP A C 1
ATOM 3644 O O . ASP A 1 489 ? 11.684 -49.200 -43.320 1.00 35.44 489 ASP A O 1
ATOM 3648 N N . CYS A 1 490 ? 13.561 -49.244 -44.400 1.00 26.92 490 CYS A N 1
ATOM 3649 C CA . CYS A 1 490 ? 14.842 -49.593 -45.051 1.00 26.92 490 CYS A CA 1
ATOM 3650 C C . CYS A 1 490 ? 15.512 -48.263 -45.538 1.00 26.92 490 CYS A C 1
ATOM 3652 O O . CYS A 1 490 ? 14.808 -47.359 -45.971 1.00 26.92 490 CYS A O 1
ATOM 3654 N N . SER A 1 491 ? 16.797 -47.957 -45.301 1.00 31.67 491 SER A N 1
ATOM 3655 C CA . SER A 1 491 ? 18.018 -48.273 -46.087 1.00 31.67 491 SER A CA 1
ATOM 3656 C C . SER A 1 491 ? 18.270 -47.522 -47.431 1.00 31.67 491 SER A C 1
ATOM 3658 O O . SER A 1 491 ? 17.703 -47.880 -48.454 1.00 31.67 491 SER A O 1
ATOM 3660 N N . VAL A 1 492 ? 19.261 -46.606 -47.404 1.00 32.44 492 VAL A N 1
ATOM 3661 C CA . VAL A 1 492 ? 20.361 -46.355 -48.387 1.00 32.44 492 VAL A CA 1
ATOM 3662 C C . VAL A 1 492 ? 20.055 -46.018 -49.869 1.00 32.44 492 VAL A C 1
ATOM 3664 O O . VAL A 1 492 ? 19.608 -46.881 -50.611 1.00 32.44 492 VAL A O 1
ATOM 3667 N N . LEU A 1 493 ? 20.523 -44.842 -50.347 1.00 29.86 493 LEU A N 1
ATOM 3668 C CA . LEU A 1 493 ? 21.496 -44.690 -51.465 1.00 29.86 493 LEU A CA 1
ATOM 3669 C C . LEU A 1 493 ? 21.962 -43.224 -51.681 1.00 29.86 493 LEU A C 1
ATOM 3671 O O . LEU A 1 493 ? 21.336 -42.286 -51.197 1.00 29.86 493 LEU A O 1
ATOM 3675 N N . LEU A 1 494 ? 23.094 -43.045 -52.379 1.00 36.03 494 LEU A N 1
ATOM 3676 C CA . LEU A 1 494 ? 23.813 -41.777 -52.631 1.00 36.03 494 LEU A CA 1
ATOM 3677 C C . LEU A 1 494 ? 24.128 -41.612 -54.141 1.00 36.03 494 LEU A C 1
ATOM 3679 O O . LEU A 1 494 ? 24.135 -42.608 -54.862 1.00 36.03 494 LEU A O 1
ATOM 3683 N N . SER A 1 495 ? 24.500 -40.391 -54.571 1.00 34.00 495 SER A N 1
ATOM 3684 C CA . SER A 1 495 ? 24.822 -39.935 -55.958 1.00 34.00 495 SER A CA 1
ATOM 3685 C C . SER A 1 495 ? 23.619 -39.751 -56.914 1.00 34.00 495 SER A C 1
ATOM 3687 O O . SER A 1 495 ? 22.631 -40.458 -56.786 1.00 34.00 495 SER A O 1
ATOM 3689 N N . GLY A 1 496 ? 23.606 -38.822 -57.887 1.00 30.34 496 GLY A N 1
ATOM 3690 C CA . GLY A 1 496 ? 24.541 -37.738 -58.256 1.00 30.34 496 GLY A CA 1
ATOM 3691 C C . GLY A 1 496 ? 24.155 -37.090 -59.614 1.00 30.34 496 GLY A C 1
ATOM 3692 O O . GLY A 1 496 ? 23.447 -37.723 -60.388 1.00 30.34 496 GLY A O 1
ATOM 3693 N N . CYS A 1 497 ? 24.659 -35.878 -59.926 1.00 26.42 497 CYS A N 1
ATOM 3694 C CA . CYS A 1 497 ? 24.370 -35.070 -61.147 1.00 26.42 497 CYS A CA 1
ATOM 3695 C C . CYS A 1 497 ? 22.908 -34.546 -61.284 1.00 26.42 497 CYS A C 1
ATOM 3697 O O . CYS A 1 497 ? 21.988 -35.127 -60.731 1.00 26.42 497 CYS A O 1
ATOM 3699 N N . THR A 1 498 ? 22.589 -33.426 -61.960 1.00 29.75 498 THR A N 1
ATOM 3700 C CA . THR A 1 498 ? 23.382 -32.486 -62.794 1.00 29.75 498 THR A CA 1
ATOM 3701 C C . THR A 1 498 ? 22.788 -31.065 -62.727 1.00 29.75 498 THR A C 1
ATOM 3703 O O . THR A 1 498 ? 21.632 -30.895 -62.353 1.00 29.75 498 THR A O 1
ATOM 3706 N N . ALA A 1 499 ? 23.551 -30.041 -63.127 1.00 33.53 499 ALA A N 1
ATOM 3707 C CA . ALA A 1 499 ? 23.093 -28.648 -63.167 1.00 33.53 499 ALA A CA 1
ATOM 3708 C C . ALA A 1 499 ? 22.141 -28.333 -64.343 1.00 33.53 499 ALA A C 1
ATOM 3710 O O . ALA A 1 499 ? 22.273 -28.894 -65.429 1.00 33.53 499 ALA A O 1
ATOM 3711 N N . GLY A 1 500 ? 21.258 -27.346 -64.150 1.00 29.62 500 GLY A N 1
ATOM 3712 C CA . GLY A 1 500 ? 20.441 -26.735 -65.202 1.00 29.62 500 GLY A CA 1
ATOM 3713 C C . GLY A 1 500 ? 20.097 -25.288 -64.843 1.00 29.62 500 GLY A C 1
ATOM 3714 O O . GLY A 1 500 ? 19.412 -25.040 -63.858 1.00 29.62 500 GLY A O 1
ATOM 3715 N N . ALA A 1 501 ? 20.599 -24.324 -65.617 1.00 31.61 501 ALA A N 1
ATOM 3716 C CA . ALA A 1 501 ? 20.418 -22.894 -65.364 1.00 31.61 501 ALA A CA 1
ATOM 3717 C C . ALA A 1 501 ? 19.498 -22.249 -66.411 1.00 31.61 501 ALA A C 1
ATOM 3719 O O . ALA A 1 501 ? 19.644 -22.555 -67.594 1.00 31.61 501 ALA A O 1
ATOM 3720 N N . LYS A 1 502 ? 18.657 -21.283 -65.994 1.00 30.36 502 LYS A N 1
ATOM 3721 C CA . LYS A 1 502 ? 18.641 -19.879 -66.484 1.00 30.36 502 LYS A CA 1
ATOM 3722 C C . LYS A 1 502 ? 17.338 -19.123 -66.157 1.00 30.36 502 LYS A C 1
ATOM 3724 O O . LYS A 1 502 ? 16.248 -19.631 -66.358 1.00 30.36 502 LYS A O 1
ATOM 3729 N N . HIS A 1 503 ? 17.530 -17.866 -65.749 1.00 29.41 503 HIS A N 1
ATOM 3730 C CA . HIS A 1 503 ? 16.706 -16.664 -65.965 1.00 29.41 503 HIS A CA 1
ATOM 3731 C C . HIS A 1 503 ? 15.180 -16.761 -66.171 1.00 29.41 503 HIS A C 1
ATOM 3733 O O . HIS A 1 503 ? 14.716 -17.178 -67.226 1.00 29.41 503 HIS A O 1
ATOM 3739 N N . SER A 1 504 ? 14.462 -15.972 -65.365 1.00 31.75 504 SER A N 1
ATOM 3740 C CA . SER A 1 504 ? 13.868 -14.733 -65.901 1.00 31.75 504 SER A CA 1
ATOM 3741 C C . SER A 1 504 ? 13.809 -13.635 -64.835 1.00 31.75 504 SER A C 1
ATOM 3743 O O . SER A 1 504 ? 13.574 -13.912 -63.664 1.00 31.75 504 SER A O 1
ATOM 3745 N N . SER A 1 505 ? 14.039 -12.393 -65.250 1.00 32.03 505 SER A N 1
ATOM 3746 C CA . SER A 1 505 ? 14.051 -11.187 -64.416 1.00 32.03 505 SER A CA 1
ATOM 3747 C C . SER A 1 505 ? 12.812 -10.327 -64.654 1.00 32.03 505 SER A C 1
ATOM 3749 O O . SER A 1 505 ? 12.443 -10.133 -65.811 1.00 32.03 505 SER A O 1
ATOM 3751 N N . ALA A 1 506 ? 12.290 -9.677 -63.614 1.00 33.19 506 ALA A N 1
ATOM 3752 C CA . ALA A 1 506 ? 11.589 -8.401 -63.759 1.00 33.19 506 ALA A CA 1
ATOM 3753 C C . ALA A 1 506 ? 11.691 -7.596 -62.456 1.00 33.19 506 ALA A C 1
ATOM 3755 O O . ALA A 1 506 ? 11.243 -8.049 -61.407 1.00 33.19 506 ALA A O 1
ATOM 3756 N N . ALA A 1 507 ? 12.275 -6.402 -62.535 1.00 37.31 507 ALA A N 1
ATOM 3757 C CA . ALA A 1 507 ? 12.269 -5.418 -61.462 1.00 37.31 507 ALA A CA 1
ATOM 3758 C C . ALA A 1 507 ? 11.880 -4.057 -62.046 1.00 37.31 507 ALA A C 1
ATOM 3760 O O . ALA A 1 507 ? 12.527 -3.592 -62.983 1.00 37.31 507 ALA A O 1
ATOM 3761 N N . THR A 1 508 ? 10.879 -3.412 -61.449 1.00 32.62 508 THR A N 1
ATOM 3762 C CA . THR A 1 508 ? 10.594 -1.976 -61.600 1.00 32.62 508 THR A CA 1
ATOM 3763 C C . THR A 1 508 ? 9.925 -1.542 -60.283 1.00 32.62 508 THR A C 1
ATOM 3765 O O . THR A 1 508 ? 8.972 -2.189 -59.868 1.00 32.62 508 THR A O 1
ATOM 3768 N N . GLN A 1 509 ? 10.472 -0.646 -59.448 1.00 35.22 509 GLN A N 1
ATOM 3769 C CA . GLN A 1 509 ? 10.598 0.814 -59.634 1.00 35.22 509 GLN A CA 1
ATOM 3770 C C . GLN A 1 509 ? 9.236 1.493 -59.944 1.00 35.22 509 GLN A C 1
ATOM 3772 O O . GLN A 1 509 ? 8.513 1.014 -60.805 1.00 35.22 509 GLN A O 1
ATOM 3777 N N . GLN A 1 510 ? 8.835 2.627 -59.340 1.00 35.84 510 GLN A N 1
ATOM 3778 C CA . GLN A 1 510 ? 9.524 3.551 -58.414 1.00 35.84 510 GLN A CA 1
ATOM 3779 C C . GLN A 1 510 ? 8.562 4.651 -57.888 1.00 35.84 510 GLN A C 1
ATOM 3781 O O . GLN A 1 510 ? 7.505 4.847 -58.481 1.00 35.84 510 GLN A O 1
ATOM 3786 N N . ARG A 1 511 ? 9.073 5.501 -56.971 1.00 36.59 511 ARG A N 1
ATOM 3787 C CA . ARG A 1 511 ? 8.689 6.915 -56.696 1.00 36.59 511 ARG A CA 1
ATOM 3788 C C . ARG A 1 511 ? 7.394 7.147 -55.885 1.00 36.59 511 ARG A C 1
ATOM 3790 O O . ARG A 1 511 ? 6.434 6.406 -56.027 1.00 36.59 511 ARG A O 1
ATOM 3797 N N . ARG A 1 512 ? 7.314 8.205 -55.065 1.00 45.66 512 ARG A N 1
ATOM 3798 C CA . ARG A 1 512 ? 8.247 9.345 -54.872 1.00 45.66 512 ARG A CA 1
ATOM 3799 C C . ARG A 1 512 ? 8.837 9.390 -53.472 1.00 45.66 512 ARG A C 1
ATOM 3801 O O . ARG A 1 512 ? 8.083 9.067 -52.538 1.00 45.66 512 ARG A O 1
#